Protein AF-A0A817IMK1-F1 (afdb_monomer)

Foldseek 3Di:
DLLPLLAQDPVHRQSNLCLLVVLVVLLVQCDPVDLPSNLVSLVVLLSQLLFAALAQQQCLLVVDPPDDPSNNSNNVSSVCSLVSVVSSVVSLLVVLVVQQPPPPVPDCDPVNVVSLVSLLVSLLSSLLSHCQRYAPVSVVVLLVSLVVSLVVDQGDPSSLSSSLSNLLSNQLRDVLVSCVPLVVVLLVQLVVVLVVDPLVRCQVDLHDSRNLSSLLNLLSSLLHALVSCLVVLVSNVVSCVSQLQRLNDSSLVSSLSSLLSNLQNQADKDFSHDYLDPDRSPDDSHVDDRSNSGSDDDDPVRDDTDIRDHDPSSVVSLVVVCVVQLVVLVVCCVPQVPPDDPSSVVSSLSNNLSSLSSNVNPDPDPDDDDLVPDDPVSNLSVLVSVLSNLDLPDDHDLNVLLCLLVQLLDPDLSSVVSSLLSLLSVLVSVQPDFDKDKAFLVVVCVLVVHDDDDDDPDPFDFDDDSSCVLQDDDPVQDDPDPVSQQSDFHQPDPCAPRRYHDRMGMGTGSDQDADDLVNDPVNLVSVLVQLQDLVSLLSSVVVVVVSPPDPDDDPSNVSSVVSCCSHCVVSVVSVVVSVVVNVVVPD

Mean predicted aligned error: 12.41 Å

Secondary structure (DSSP, 8-state):
-HHHHSS-BTTBTTGGGGHHHHHHHHGGG--TT-HHHHHHHHHHHHHHHTT--B---TTHHHH-S---HHHHHHHHHHTTHHHHHHHHHHHHHHHHHHHHH----S---HHHHHHHHHHHHHHHHHHHHHHHTB-HHHHHHHHHHHHHHHHS-PPPHHHHHHHHHHHHHHHHH-HHHHHHHHHHHHHHHHHHHHHHS-HHHHHHSS--HHHHHHHHHHHHHTTS-HHHHGGGHHHHHHHHHHHTT---HHHHHHHHHHHHHHHHHHH--EE----SS---TTS-TTT--GGGTTT----GGG----EE---HHHHHHHHHHHHHHHHHHHHHHHHHTTTS-HHHHHHHHHHHHHHHHHHTTTPPP-----GGGS-HHHHHHHHHHHHHT--TTSPPPHHHHHHHHHGGG-S-HHHHHHHHHHHHHHHHHTPPPPPEEEE-HHHHHHHTT-------------S--TTTGGGS--TTS---SHHHHHH----S-TTTTTS---SSEEEE-S---PPPGGGS-HHHHHHHHHHH-HHHHHHHHHHHHHT-SS----HHHHHHHHHHHHHHHHHHHHHHHHHHHHHHTT-

Solvent-accessible surface area (backbone atoms only — not comparable to full-atom values): 33587 Å² total; per-residue (Å²): 110,71,56,57,32,45,21,74,39,98,92,41,60,66,34,44,63,49,48,64,61,49,54,66,67,45,56,78,36,69,32,90,93,37,62,67,53,20,52,53,39,46,51,51,51,34,58,49,37,71,36,42,58,53,51,71,41,37,67,35,68,83,67,41,91,85,68,51,75,65,54,43,52,37,23,52,54,29,60,48,48,59,63,50,51,53,53,50,47,53,52,51,50,51,50,49,51,52,66,60,64,63,80,69,89,65,72,82,46,83,63,55,55,54,54,54,55,50,49,29,54,46,54,22,49,34,47,32,31,43,52,49,28,36,27,72,68,54,41,51,52,54,51,48,52,52,51,51,56,60,72,74,54,85,60,53,80,90,45,41,59,45,56,39,25,55,53,33,25,51,22,63,60,43,32,68,73,41,44,73,55,54,48,59,54,41,52,50,56,44,51,55,52,57,76,75,41,61,72,68,58,41,48,76,46,97,48,54,64,65,56,38,42,36,37,41,48,48,22,36,57,43,46,20,58,31,81,66,46,62,85,42,47,68,64,56,49,48,54,49,71,74,47,71,81,51,64,28,64,69,46,40,48,26,48,27,48,20,47,24,27,34,30,38,28,22,61,40,75,46,76,70,64,81,49,96,62,87,71,64,77,88,52,62,53,76,84,49,60,66,80,76,56,16,44,64,83,77,58,78,93,72,65,79,78,48,64,45,67,59,48,70,69,37,46,51,52,47,51,51,51,46,59,65,57,46,52,57,42,51,48,50,50,71,78,34,58,90,75,53,54,72,58,56,48,50,51,42,52,45,41,49,50,23,46,48,72,15,42,46,85,73,60,71,85,79,77,80,66,73,62,81,81,47,55,72,71,55,35,48,53,50,47,59,52,54,55,65,62,71,46,91,92,55,88,76,60,60,69,56,53,52,52,35,60,56,26,47,62,42,93,49,67,68,45,22,54,49,16,45,51,42,50,24,48,51,40,56,68,65,52,77,84,81,58,68,46,76,40,39,67,66,59,51,33,64,72,66,77,50,90,70,84,70,89,67,93,64,82,80,64,65,53,94,42,88,93,38,52,84,79,51,93,49,91,90,73,61,65,85,46,74,70,47,43,50,70,48,88,57,70,85,60,87,61,66,42,35,57,57,68,66,83,58,48,75,31,59,58,61,72,78,88,65,77,48,83,91,72,43,53,72,65,56,43,55,54,53,60,50,54,63,35,62,69,54,46,46,51,29,54,55,50,58,57,68,70,48,91,58,102,63,90,53,69,58,60,50,43,29,51,61,46,34,50,70,79,25,70,75,35,52,56,50,51,54,60,44,52,61,56,59,61,61,77,73,114

Nearest PDB structures (foldseek):
  8cvs-assembly1_c  TM=6.051E-01  e=5.483E-25  Homo sapiens
  6kwy-assembly1_c  TM=5.985E-01  e=1.054E-23  Homo sapiens
  6kwx-assembly1_A  TM=5.748E-01  e=4.069E-23  Homo sapiens
  7naq-assembly1_c  TM=5.793E-01  e=1.169E-22  Homo sapiens
  6rey-assembly1_d  TM=5.894E-01  e=5.453E-21  Homo sapiens

Structure (mmCIF, N/CA/C/O backbone):
data_AF-A0A817IMK1-F1
#
_entry.id   AF-A0A817IMK1-F1
#
loop_
_atom_site.group_PDB
_atom_site.id
_atom_site.type_symbol
_atom_site.label_atom_id
_atom_site.label_alt_id
_atom_site.label_comp_id
_atom_site.label_asym_id
_atom_site.label_entity_id
_atom_site.label_seq_id
_atom_site.pdbx_PDB_ins_code
_atom_site.Cartn_x
_atom_site.Cartn_y
_atom_site.Cartn_z
_atom_site.occupancy
_atom_site.B_iso_or_equiv
_atom_site.auth_seq_id
_atom_site.auth_comp_id
_atom_site.auth_asym_id
_atom_site.auth_atom_id
_atom_site.pdbx_PDB_model_num
ATOM 1 N N . MET A 1 1 ? 1.263 -0.206 25.239 1.00 67.19 1 MET A N 1
ATOM 2 C CA . MET A 1 1 ? 0.448 0.788 25.970 1.00 67.19 1 MET A CA 1
ATOM 3 C C . MET A 1 1 ? -0.837 1.138 25.214 1.00 67.19 1 MET A C 1
ATOM 5 O O . MET A 1 1 ? -1.901 0.867 25.743 1.00 67.19 1 MET A O 1
ATOM 9 N N . THR A 1 2 ? -0.786 1.613 23.960 1.00 82.44 2 THR A N 1
ATOM 10 C CA . THR A 1 2 ? -1.980 2.077 23.207 1.00 82.44 2 THR A CA 1
ATOM 11 C C . THR A 1 2 ? -3.119 1.056 23.094 1.00 82.44 2 THR A C 1
ATOM 13 O O . THR A 1 2 ? -4.273 1.408 23.290 1.00 82.44 2 THR A O 1
ATOM 16 N N . ARG A 1 3 ? -2.820 -0.234 22.871 1.00 85.19 3 ARG A N 1
ATOM 17 C CA . ARG A 1 3 ? -3.856 -1.287 22.830 1.00 85.19 3 ARG A CA 1
ATOM 18 C C . ARG A 1 3 ? -4.585 -1.487 24.166 1.00 85.19 3 ARG A C 1
ATOM 20 O O . ARG A 1 3 ? -5.768 -1.788 24.166 1.00 85.19 3 ARG A O 1
ATOM 27 N N . GLN A 1 4 ? -3.887 -1.314 25.290 1.00 83.62 4 GLN A N 1
ATOM 28 C CA . GLN A 1 4 ? -4.502 -1.363 26.622 1.00 83.62 4 GLN A CA 1
ATOM 29 C C . GLN A 1 4 ? -5.308 -0.094 26.918 1.00 83.62 4 GLN A C 1
ATOM 31 O O . GLN A 1 4 ? -6.258 -0.159 27.678 1.00 83.62 4 GLN A O 1
ATOM 36 N N . LEU A 1 5 ? -4.956 1.041 26.304 1.00 88.44 5 LEU A N 1
ATOM 37 C CA . LEU A 1 5 ? -5.707 2.289 26.441 1.00 88.44 5 LEU A CA 1
ATOM 38 C C . LEU A 1 5 ? -7.077 2.200 25.750 1.00 88.44 5 LEU A C 1
ATOM 40 O O . LEU A 1 5 ? -8.079 2.598 26.323 1.00 88.44 5 LEU A O 1
ATOM 44 N N . VAL A 1 6 ? -7.142 1.639 24.539 1.00 89.69 6 VAL A N 1
ATOM 45 C CA . VAL A 1 6 ? -8.400 1.549 23.765 1.00 89.69 6 VAL A CA 1
ATOM 46 C C . VAL A 1 6 ? -9.325 0.406 24.201 1.00 89.69 6 VAL A C 1
ATOM 48 O O . VAL A 1 6 ? -10.421 0.279 23.659 1.00 89.69 6 VAL A O 1
ATOM 51 N N . ARG A 1 7 ? -8.907 -0.448 25.142 1.00 85.88 7 ARG A N 1
ATOM 52 C CA . ARG A 1 7 ? -9.665 -1.626 25.584 1.00 85.88 7 ARG A CA 1
ATOM 53 C C . ARG A 1 7 ? -9.958 -1.526 27.074 1.00 85.88 7 ARG A C 1
ATOM 55 O O . ARG A 1 7 ? -9.049 -1.289 27.857 1.00 85.88 7 ARG A O 1
ATOM 62 N N . GLN A 1 8 ? -11.197 -1.800 27.479 1.00 80.88 8 GLN A N 1
ATOM 63 C CA . GLN A 1 8 ? -11.504 -1.952 28.902 1.00 80.88 8 GLN A CA 1
ATOM 64 C C . GLN A 1 8 ? -10.863 -3.241 29.425 1.00 80.88 8 GLN A C 1
ATOM 66 O O . GLN A 1 8 ? -11.174 -4.342 28.957 1.00 80.88 8 GLN A O 1
ATOM 71 N N . THR A 1 9 ? -9.952 -3.114 30.387 1.00 78.62 9 THR A N 1
ATOM 72 C CA . THR A 1 9 ? -9.394 -4.249 31.131 1.00 78.62 9 THR A CA 1
ATOM 73 C C . THR A 1 9 ? -9.832 -4.177 32.588 1.00 78.62 9 THR A C 1
ATOM 75 O O . THR A 1 9 ? -10.160 -3.109 33.099 1.00 78.62 9 THR A O 1
ATOM 78 N N . SER A 1 10 ? -9.808 -5.313 33.288 1.00 77.62 10 SER A N 1
ATOM 79 C CA . SER A 1 10 ? -10.093 -5.357 34.729 1.00 77.62 10 SER A CA 1
ATOM 80 C C . SER A 1 10 ? -9.144 -4.472 35.546 1.00 77.62 10 SER A C 1
ATOM 82 O O . SER A 1 10 ? -9.542 -3.925 36.567 1.00 77.62 10 SER A O 1
ATOM 84 N N . SER A 1 11 ? -7.902 -4.309 35.083 1.00 78.50 11 SER A N 1
ATOM 85 C CA . SER A 1 11 ? -6.882 -3.465 35.709 1.00 78.50 11 SER A CA 1
ATOM 86 C C . SER A 1 11 ? -6.988 -1.979 35.354 1.00 78.50 11 SER A C 1
ATOM 88 O O . SER A 1 11 ? -6.472 -1.148 36.096 1.00 78.50 11 SER A O 1
ATOM 90 N N . TYR A 1 12 ? -7.624 -1.631 34.230 1.00 82.31 12 TYR A N 1
ATOM 91 C CA . TYR A 1 12 ? -7.750 -0.254 33.759 1.00 82.31 12 TYR A CA 1
ATOM 92 C C . TYR A 1 12 ? -9.004 -0.086 32.890 1.00 82.31 12 TYR A C 1
ATOM 94 O O . TYR A 1 12 ? -8.971 -0.163 31.662 1.00 82.31 12 TYR A O 1
ATOM 102 N N . SER A 1 13 ? -10.142 0.132 33.547 1.00 83.38 13 SER A N 1
ATOM 103 C CA . SER A 1 13 ? -11.449 0.220 32.887 1.00 83.38 13 SER A CA 1
ATOM 104 C C . SER A 1 13 ? -11.697 1.563 32.194 1.00 83.38 13 SER A C 1
ATOM 106 O O . SER A 1 13 ? -12.404 1.612 31.194 1.00 83.38 13 SER A O 1
ATOM 108 N N . GLN A 1 14 ? -11.087 2.647 32.683 1.00 87.56 14 GLN A N 1
ATOM 109 C CA . GLN A 1 14 ? -11.324 4.012 32.194 1.00 87.56 14 GLN A CA 1
ATOM 110 C C . GLN A 1 14 ? -10.571 4.362 30.902 1.00 87.56 14 GLN A C 1
ATOM 112 O O . GLN A 1 14 ? -10.812 5.420 30.340 1.00 87.56 14 GLN A O 1
ATOM 117 N N . GLY A 1 15 ? -9.670 3.514 30.395 1.00 89.31 15 GLY A N 1
ATOM 118 C CA . GLY A 1 15 ? -8.786 3.883 29.278 1.00 89.31 15 GLY A CA 1
ATOM 119 C C . GLY A 1 15 ? -9.503 4.441 28.041 1.00 89.31 15 GLY A C 1
ATOM 120 O O . GLY A 1 15 ? -9.049 5.423 27.452 1.00 89.31 15 GLY A O 1
ATOM 121 N N . GLN A 1 16 ? -10.657 3.864 27.690 1.00 92.19 16 GLN A N 1
ATOM 122 C CA . GLN A 1 16 ? -11.432 4.259 26.513 1.00 92.19 16 GLN A CA 1
ATOM 123 C C . GLN A 1 16 ? -11.980 5.690 26.586 1.00 92.19 16 GLN A C 1
ATOM 125 O O . GLN A 1 16 ? -12.091 6.341 25.546 1.00 92.19 16 GLN A O 1
ATOM 130 N N . THR A 1 17 ? -12.295 6.202 27.782 1.00 93.50 17 THR A N 1
ATOM 131 C CA . THR A 1 17 ? -12.901 7.538 27.938 1.00 93.50 17 THR A CA 1
ATOM 132 C C . THR A 1 17 ? -11.933 8.649 27.533 1.00 93.50 17 THR A C 1
ATOM 134 O O . THR A 1 17 ? -12.354 9.710 27.075 1.00 93.50 17 THR A O 1
ATOM 137 N N . TYR A 1 18 ? -10.625 8.389 27.608 1.00 93.12 18 TYR A N 1
ATOM 138 C CA . TYR A 1 18 ? -9.585 9.350 27.251 1.00 93.12 18 TYR A CA 1
ATOM 139 C C . TYR A 1 18 ? -9.291 9.425 25.750 1.00 93.12 18 TYR A C 1
ATOM 141 O O . TYR A 1 18 ? -8.656 10.386 25.320 1.00 93.12 18 TYR A O 1
ATOM 149 N N . ILE A 1 19 ? -9.746 8.467 24.933 1.00 93.81 19 ILE A N 1
ATOM 150 C CA . ILE A 1 19 ? -9.357 8.380 23.514 1.00 93.81 19 ILE A CA 1
ATOM 151 C C . ILE A 1 19 ? -9.775 9.627 22.734 1.00 93.81 19 ILE A C 1
ATOM 153 O O . ILE A 1 19 ? -8.925 10.298 22.154 1.00 93.81 19 ILE A O 1
ATOM 157 N N . LEU A 1 20 ? -11.062 9.978 22.735 1.00 93.19 20 LEU A N 1
ATOM 158 C CA . LEU A 1 20 ? -11.556 11.137 21.983 1.00 93.19 20 LEU A CA 1
ATOM 159 C C . LEU A 1 20 ? -11.036 12.478 22.526 1.00 93.19 20 LEU A C 1
ATOM 161 O O . LEU A 1 20 ? -10.635 13.316 21.716 1.00 93.19 20 LEU A O 1
ATOM 165 N N . PRO A 1 21 ? -10.976 12.705 23.853 1.00 94.31 21 PRO A N 1
ATOM 166 C CA . PRO A 1 21 ? -10.301 13.875 24.408 1.00 94.31 21 PRO A CA 1
ATOM 167 C C . PRO A 1 21 ? -8.839 14.009 23.961 1.00 94.31 21 PRO A C 1
ATOM 169 O O . PRO A 1 21 ? -8.413 15.107 23.598 1.00 94.31 21 PRO A O 1
ATOM 172 N N . LEU A 1 22 ? -8.078 12.908 23.941 1.00 94.88 22 LEU A N 1
ATOM 173 C CA . LEU A 1 22 ? -6.688 12.898 23.475 1.00 94.88 22 LEU A CA 1
ATOM 174 C C . LEU A 1 22 ? -6.587 13.184 21.976 1.00 94.88 22 LEU A C 1
ATOM 176 O O . LEU A 1 22 ? -5.767 14.009 21.580 1.00 94.88 22 LEU A O 1
ATOM 180 N N . LEU A 1 23 ? -7.439 12.560 21.157 1.00 94.94 23 LEU A N 1
ATOM 181 C CA . LEU A 1 23 ? -7.522 12.833 19.722 1.00 94.94 23 LEU A CA 1
ATOM 182 C C . LEU A 1 23 ? -7.759 14.329 19.472 1.00 94.94 23 LEU A C 1
ATOM 184 O O . LEU A 1 23 ? -6.973 14.969 18.778 1.00 94.94 23 LEU A O 1
ATOM 188 N N . MET A 1 24 ? -8.773 14.922 20.104 1.00 92.69 24 MET A N 1
ATOM 189 C CA . MET A 1 24 ? -9.068 16.352 19.955 1.00 92.69 24 MET A CA 1
ATOM 190 C C . MET A 1 24 ? -7.900 17.245 20.401 1.00 92.69 24 MET A C 1
ATOM 192 O O . MET A 1 24 ? -7.593 18.237 19.742 1.00 92.69 24 MET A O 1
ATOM 196 N N . SER A 1 25 ? -7.234 16.887 21.501 1.00 94.06 25 SER A N 1
ATOM 197 C CA . SER A 1 25 ? -6.150 17.688 22.086 1.00 94.06 25 SER A CA 1
ATOM 198 C C . SER A 1 25 ? -4.846 17.621 21.292 1.00 94.06 25 SER A C 1
ATOM 200 O O . SER A 1 25 ? -4.052 18.557 21.361 1.00 94.06 25 SER A O 1
ATOM 202 N N . ILE A 1 26 ? -4.608 16.534 20.548 1.00 94.38 26 ILE A N 1
ATOM 203 C CA . ILE A 1 26 ? -3.374 16.351 19.776 1.00 94.38 26 ILE A CA 1
ATOM 204 C C . ILE A 1 26 ? -3.452 16.962 18.375 1.00 94.38 26 ILE A C 1
ATOM 206 O O . ILE A 1 26 ? -2.408 17.168 17.760 1.00 94.38 26 ILE A O 1
ATOM 210 N N . LEU A 1 27 ? -4.651 17.307 17.878 1.00 91.88 27 LEU A N 1
ATOM 211 C CA . LEU A 1 27 ? -4.815 17.909 16.549 1.00 91.88 27 LEU A CA 1
ATOM 212 C C . LEU A 1 27 ? -3.873 19.088 16.293 1.00 91.88 27 LEU A C 1
ATOM 214 O O . LEU A 1 27 ? -3.266 19.057 15.225 1.00 91.88 27 LEU A O 1
ATOM 218 N N . PRO A 1 28 ? -3.671 20.056 17.221 1.00 92.19 28 PRO A N 1
ATOM 219 C CA . PRO A 1 28 ? -2.721 21.163 17.062 1.00 92.19 28 PRO A CA 1
ATOM 220 C C . PRO A 1 28 ? -1.260 20.738 16.840 1.00 92.19 28 PRO A C 1
ATOM 222 O O . PRO A 1 28 ? -0.453 21.552 16.400 1.00 92.19 28 PRO A O 1
ATOM 225 N N . GLY A 1 29 ? -0.913 19.477 17.115 1.00 91.06 29 GLY A N 1
ATOM 226 C CA . GLY A 1 29 ? 0.416 18.909 16.897 1.00 91.06 29 GLY A CA 1
ATOM 227 C C . GLY A 1 29 ? 0.810 18.697 15.432 1.00 91.06 29 GLY A C 1
ATOM 228 O O . GLY A 1 29 ? 1.995 18.541 15.166 1.00 91.06 29 GLY A O 1
ATOM 229 N N . ILE A 1 30 ? -0.140 18.735 14.487 1.00 91.69 30 ILE A N 1
ATOM 230 C CA . ILE A 1 30 ? 0.126 18.749 13.029 1.00 91.69 30 ILE A CA 1
ATOM 231 C C . ILE A 1 30 ? 0.593 20.157 12.598 1.00 91.69 30 ILE A C 1
ATOM 233 O O . ILE A 1 30 ? -0.185 20.974 12.113 1.00 91.69 30 ILE A O 1
ATOM 237 N N . ASP A 1 31 ? 1.834 20.502 12.888 1.00 85.00 31 ASP A N 1
ATOM 238 C CA . ASP A 1 31 ? 2.409 21.833 12.690 1.00 85.00 31 ASP A CA 1
ATOM 239 C C . ASP A 1 31 ? 3.543 21.791 11.658 1.00 85.00 31 ASP A C 1
ATOM 241 O O . ASP A 1 31 ? 4.558 21.129 11.866 1.00 85.00 31 ASP A O 1
ATOM 245 N N . LEU A 1 32 ? 3.391 22.520 10.549 1.00 80.06 32 LEU A N 1
ATOM 246 C CA . LEU A 1 32 ? 4.405 22.572 9.489 1.00 80.06 32 LEU A CA 1
ATOM 247 C C . LEU A 1 32 ? 5.724 23.211 9.938 1.00 80.06 32 LEU A C 1
ATOM 249 O O . LEU A 1 32 ? 6.751 22.977 9.308 1.00 80.06 32 LEU A O 1
ATOM 253 N N . ASN A 1 33 ? 5.718 23.982 11.026 1.00 83.81 33 ASN A N 1
ATOM 254 C CA . ASN A 1 33 ? 6.944 24.553 11.583 1.00 83.81 33 ASN A CA 1
ATOM 255 C C . ASN A 1 33 ? 7.756 23.533 12.395 1.00 83.81 33 ASN A C 1
ATOM 257 O O . ASN A 1 33 ? 8.911 23.792 12.723 1.00 83.81 33 ASN A O 1
ATOM 261 N N . ASP A 1 34 ? 7.157 22.390 12.738 1.00 86.19 34 ASP A N 1
ATOM 262 C CA . ASP A 1 34 ? 7.759 21.353 13.570 1.00 86.19 34 ASP A CA 1
ATOM 263 C C . ASP A 1 34 ? 7.433 19.966 12.991 1.00 86.19 34 ASP A C 1
ATOM 265 O O . ASP A 1 34 ? 6.460 19.293 13.360 1.00 86.19 34 ASP A O 1
ATOM 269 N N . PHE A 1 35 ? 8.261 19.538 12.033 1.00 84.75 35 PHE A N 1
ATOM 270 C CA . PHE A 1 35 ? 8.110 18.245 11.363 1.00 84.75 35 PHE A CA 1
ATOM 271 C C . PHE A 1 35 ? 8.268 17.059 12.317 1.00 84.75 35 PHE A C 1
ATOM 273 O O . PHE A 1 35 ? 7.594 16.043 12.127 1.00 84.75 35 PHE A O 1
ATOM 280 N N . GLU A 1 36 ? 9.094 17.169 13.362 1.00 87.94 36 GLU A N 1
ATOM 281 C CA . GLU A 1 36 ? 9.249 16.101 14.354 1.00 87.94 36 GLU A CA 1
ATOM 282 C C . GLU A 1 36 ? 7.959 15.922 15.157 1.00 87.94 36 GLU A C 1
ATOM 284 O O . GLU A 1 36 ? 7.418 14.811 15.236 1.00 87.94 36 GLU A O 1
ATOM 289 N N . LYS A 1 37 ? 7.399 17.017 15.675 1.00 91.62 37 LYS A N 1
ATOM 290 C CA . LYS A 1 37 ? 6.116 17.006 16.385 1.00 91.62 37 LYS A CA 1
ATOM 291 C C . LYS A 1 37 ? 4.973 16.540 15.492 1.00 91.62 37 LYS A C 1
ATOM 293 O O . LYS A 1 37 ? 4.155 15.726 15.935 1.00 91.62 37 LYS A O 1
ATOM 298 N N . THR A 1 38 ? 4.939 16.977 14.234 1.00 92.12 38 THR A N 1
ATOM 299 C CA . THR A 1 38 ? 3.967 16.495 13.244 1.00 92.12 38 THR A CA 1
ATOM 300 C C . THR A 1 38 ? 4.113 14.997 13.023 1.00 92.12 38 THR A C 1
ATOM 302 O O . THR A 1 38 ? 3.129 14.262 13.093 1.00 92.12 38 THR A O 1
ATOM 305 N N . SER A 1 39 ? 5.337 14.511 12.830 1.00 90.44 39 SER A N 1
ATOM 306 C CA . SER A 1 39 ? 5.625 13.094 12.612 1.00 90.44 39 SER A CA 1
ATOM 307 C C . SER A 1 39 ? 5.148 12.232 13.783 1.00 90.44 39 SER A C 1
ATOM 309 O O . SER A 1 39 ? 4.475 11.220 13.557 1.00 90.44 39 SER A O 1
ATOM 311 N N . VAL A 1 40 ? 5.430 12.634 15.027 1.00 93.88 40 VAL A N 1
ATOM 312 C CA . VAL A 1 40 ? 4.978 11.920 16.236 1.00 93.88 40 VAL A CA 1
ATOM 313 C C . VAL A 1 40 ? 3.456 11.988 16.387 1.00 93.88 40 VAL A C 1
ATOM 315 O O . VAL A 1 40 ? 2.826 10.979 16.705 1.00 93.88 40 VAL A O 1
ATOM 318 N N . THR A 1 41 ? 2.848 13.140 16.096 1.00 95.75 41 THR A N 1
ATOM 319 C CA . THR A 1 41 ? 1.388 13.318 16.137 1.00 95.75 41 THR A CA 1
ATOM 320 C C . THR A 1 41 ? 0.690 12.390 15.144 1.00 95.75 41 THR A C 1
ATOM 322 O O . THR A 1 41 ? -0.234 11.666 15.515 1.00 95.75 41 THR A O 1
ATOM 325 N N . LEU A 1 42 ? 1.161 12.346 13.896 1.00 95.75 42 LEU A N 1
ATOM 326 C CA . LEU A 1 42 ? 0.621 11.455 12.871 1.00 95.75 42 LEU A CA 1
ATOM 327 C C . LEU A 1 42 ? 0.843 9.977 13.228 1.00 95.75 42 LEU A C 1
ATOM 329 O O . LEU A 1 42 ? -0.044 9.160 13.000 1.00 95.75 42 LEU A O 1
ATOM 333 N N . GLU A 1 43 ? 1.980 9.620 13.832 1.00 95.06 43 GLU A N 1
ATOM 334 C CA . GLU A 1 43 ? 2.235 8.246 14.292 1.00 95.06 43 GLU A CA 1
ATOM 335 C C . GLU A 1 43 ? 1.244 7.814 15.383 1.00 95.06 43 GLU A C 1
ATOM 337 O O . GLU A 1 43 ? 0.705 6.702 15.354 1.00 95.06 43 GLU A O 1
ATOM 342 N N . PHE A 1 44 ? 0.958 8.714 16.327 1.00 95.38 44 PHE A N 1
ATOM 343 C CA . PHE A 1 44 ? -0.041 8.485 17.363 1.00 95.38 44 PHE A CA 1
ATOM 344 C C . PHE A 1 44 ? -1.437 8.294 16.762 1.00 95.38 44 PHE A C 1
ATOM 346 O O . PHE A 1 44 ? -2.089 7.290 17.058 1.00 95.38 44 PHE A O 1
ATOM 353 N N . LEU A 1 45 ? -1.873 9.202 15.880 1.00 96.44 45 LEU A N 1
ATOM 354 C CA . LEU A 1 45 ? -3.166 9.096 15.194 1.00 96.44 45 LEU A CA 1
ATOM 355 C C . LEU A 1 45 ? -3.271 7.779 14.421 1.00 96.44 45 LEU A C 1
ATOM 357 O O . LEU A 1 45 ? -4.258 7.059 14.560 1.00 96.44 45 LEU A O 1
ATOM 361 N N . ASN A 1 46 ? -2.228 7.424 13.668 1.00 95.31 46 ASN A N 1
ATOM 362 C CA . ASN A 1 46 ? -2.177 6.178 12.913 1.00 95.31 46 ASN A CA 1
ATOM 363 C C . ASN A 1 46 ? -2.334 4.960 13.834 1.00 95.31 46 ASN A C 1
ATOM 365 O O . ASN A 1 46 ? -3.133 4.070 13.557 1.00 95.31 46 ASN A O 1
ATOM 369 N N . THR A 1 47 ? -1.628 4.946 14.967 1.00 94.88 47 THR A N 1
ATOM 370 C CA . THR A 1 47 ? -1.714 3.858 15.952 1.00 94.88 47 THR A CA 1
ATOM 371 C C . THR A 1 47 ? -3.108 3.741 16.566 1.00 94.88 47 THR A C 1
ATOM 373 O O . THR A 1 47 ? -3.585 2.625 16.768 1.00 94.88 47 THR A O 1
ATOM 376 N N . ILE A 1 48 ? -3.771 4.862 16.862 1.00 95.38 48 ILE A N 1
ATOM 377 C CA . ILE A 1 48 ? -5.129 4.861 17.417 1.00 95.38 48 ILE A CA 1
ATOM 378 C C . ILE A 1 48 ? -6.137 4.354 16.382 1.00 95.38 48 ILE A C 1
ATOM 380 O O . ILE A 1 48 ? -6.881 3.424 16.686 1.00 95.38 48 ILE A O 1
ATOM 384 N N . PHE A 1 49 ? -6.128 4.889 15.157 1.00 95.31 49 PHE A N 1
ATOM 385 C CA . PHE A 1 49 ? -7.081 4.495 14.109 1.00 95.31 49 PHE A CA 1
ATOM 386 C C . PHE A 1 49 ? -6.891 3.066 13.601 1.00 95.31 49 PHE A C 1
ATOM 388 O O . PHE A 1 49 ? -7.842 2.463 13.120 1.00 95.31 49 PHE A O 1
ATOM 395 N N . MET A 1 50 ? -5.708 2.472 13.779 1.00 92.69 50 MET A N 1
ATOM 396 C CA . MET A 1 50 ? -5.520 1.032 13.574 1.00 92.69 50 MET A CA 1
ATOM 397 C C . MET A 1 50 ? -6.232 0.160 14.618 1.00 92.69 50 MET A C 1
ATOM 399 O O . MET A 1 50 ? -6.269 -1.054 14.446 1.00 92.69 50 MET A O 1
ATOM 403 N N . LEU A 1 51 ? -6.723 0.721 15.727 1.00 93.25 51 LEU A N 1
ATOM 404 C CA . LEU A 1 51 ? -7.240 -0.040 16.868 1.00 93.25 51 LEU A CA 1
ATOM 405 C C . LEU A 1 51 ? -8.692 0.285 17.238 1.00 93.25 51 LEU A C 1
ATOM 407 O O . LEU A 1 51 ? -9.244 -0.406 18.096 1.00 93.25 51 LEU A O 1
ATOM 411 N N . ILE A 1 52 ? -9.299 1.305 16.632 1.00 93.81 52 ILE A N 1
ATOM 412 C CA . ILE A 1 52 ? -10.668 1.738 16.934 1.00 93.81 52 ILE A CA 1
ATOM 413 C C . ILE A 1 52 ? -11.543 1.744 15.683 1.00 93.81 52 ILE A C 1
ATOM 415 O O . ILE A 1 52 ? -11.051 1.864 14.564 1.00 93.81 52 ILE A O 1
ATOM 419 N N . SER A 1 53 ? -12.851 1.662 15.902 1.00 93.50 53 SER A N 1
ATOM 420 C CA . SER A 1 53 ? -13.880 1.923 14.899 1.00 93.50 53 SER A CA 1
ATOM 421 C C . SER A 1 53 ? -14.459 3.329 15.074 1.00 93.50 53 SER A C 1
ATOM 423 O O . SER A 1 53 ? -14.862 3.725 16.169 1.00 93.50 53 SER A O 1
ATOM 425 N N . CYS A 1 54 ? -14.493 4.088 13.982 1.00 93.94 54 CYS A N 1
ATOM 426 C CA . CYS A 1 54 ? -15.062 5.428 13.893 1.00 93.94 54 CYS A CA 1
ATOM 427 C C . CYS A 1 54 ? -16.566 5.313 13.612 1.00 93.94 54 CYS A C 1
ATOM 429 O O . CYS A 1 54 ? -17.008 5.447 12.471 1.00 93.94 54 CYS A O 1
ATOM 431 N N . VAL A 1 55 ? -17.353 5.008 14.644 1.00 93.69 55 VAL A N 1
ATOM 432 C CA . VAL A 1 55 ? -18.815 4.873 14.554 1.00 93.69 55 VAL A CA 1
ATOM 433 C C . VAL A 1 55 ? -19.458 5.660 15.691 1.00 93.69 55 VAL A C 1
ATOM 435 O O . VAL A 1 55 ? -19.082 5.478 16.849 1.00 93.69 55 VAL A O 1
ATOM 438 N N . ASP A 1 56 ? -20.437 6.508 15.369 1.00 94.44 56 ASP A N 1
ATOM 439 C CA . ASP A 1 56 ? -21.260 7.178 16.377 1.00 94.44 56 ASP A CA 1
ATOM 440 C C . ASP A 1 56 ? -22.221 6.173 17.029 1.00 94.44 56 ASP A C 1
ATOM 442 O O . ASP A 1 56 ? -23.247 5.789 16.470 1.00 94.44 56 ASP A O 1
ATOM 446 N N . CYS A 1 57 ? -21.853 5.740 18.230 1.00 93.56 57 CYS A N 1
ATOM 447 C CA . CYS A 1 57 ? -22.593 4.814 19.075 1.00 93.56 57 CYS A CA 1
ATOM 448 C C . CYS A 1 57 ? -23.420 5.543 20.149 1.00 93.56 57 CYS A C 1
ATOM 450 O O . CYS A 1 57 ? -23.920 4.895 21.071 1.00 93.56 57 CYS A O 1
ATOM 452 N N . SER A 1 58 ? -23.570 6.870 20.087 1.00 94.44 58 SER A N 1
ATOM 453 C CA . SER A 1 58 ? -24.249 7.659 21.129 1.00 94.44 58 SER A CA 1
ATOM 454 C C . SER A 1 58 ? -25.698 7.224 21.366 1.00 94.44 58 SER A C 1
ATOM 456 O O . SER A 1 58 ? -26.151 7.153 22.510 1.00 94.44 58 SER A O 1
ATOM 458 N N . SER A 1 59 ? -26.399 6.819 20.305 1.00 92.94 59 SER A N 1
ATOM 459 C CA . SER A 1 59 ? -27.774 6.313 20.383 1.00 92.94 59 SER A CA 1
ATOM 460 C C . SER A 1 59 ? -27.903 4.953 21.085 1.00 92.94 59 SER A C 1
ATOM 462 O O . SER A 1 59 ? -28.996 4.611 21.545 1.00 92.94 59 SER A O 1
ATOM 464 N N . ALA A 1 60 ? -26.810 4.195 21.255 1.00 93.12 60 ALA A N 1
ATOM 465 C CA . ALA A 1 60 ? -26.832 2.899 21.935 1.00 93.12 60 ALA A CA 1
ATOM 466 C C . ALA A 1 60 ? -27.305 3.009 23.395 1.00 93.12 60 ALA A C 1
ATOM 468 O O . ALA A 1 60 ? -27.913 2.069 23.906 1.00 93.12 60 ALA A O 1
ATOM 469 N N . VAL A 1 61 ? -27.104 4.165 24.041 1.00 93.00 61 VAL A N 1
ATOM 470 C CA . VAL A 1 61 ? -27.539 4.439 25.424 1.00 93.00 61 VAL A CA 1
ATOM 471 C C . VAL A 1 61 ? -29.061 4.361 25.588 1.00 93.00 61 VAL A C 1
ATOM 473 O O . VAL A 1 61 ? -29.547 4.049 26.672 1.00 93.00 61 VAL A O 1
ATOM 476 N N . HIS A 1 62 ? -29.820 4.606 24.519 1.00 91.88 62 HIS A N 1
ATOM 477 C CA . HIS A 1 62 ? -31.285 4.553 24.538 1.00 91.88 62 HIS A CA 1
ATOM 478 C C . HIS A 1 62 ? -31.851 3.178 24.177 1.00 91.88 62 HIS A C 1
ATOM 480 O O . HIS A 1 62 ? -33.031 2.919 24.399 1.00 91.88 62 HIS A O 1
ATOM 486 N N . VAL A 1 63 ? -31.026 2.319 23.579 1.00 90.81 63 VAL A N 1
ATOM 487 C CA . VAL A 1 63 ? -31.464 1.075 22.937 1.00 90.81 63 VAL A CA 1
ATOM 488 C C . VAL A 1 63 ? -30.987 -0.156 23.711 1.00 90.81 63 VAL A C 1
ATOM 490 O O . VAL A 1 63 ? -31.656 -1.190 23.708 1.00 90.81 63 VAL A O 1
ATOM 493 N N . ARG A 1 64 ? -29.840 -0.059 24.390 1.00 92.00 64 ARG A N 1
ATOM 494 C CA . ARG A 1 64 ? -29.227 -1.151 25.149 1.00 92.00 64 ARG A CA 1
ATOM 495 C C . ARG A 1 64 ? -29.447 -0.991 26.652 1.00 92.00 64 ARG A C 1
ATOM 497 O O . ARG A 1 64 ? -29.261 0.086 27.206 1.00 92.00 64 ARG A O 1
ATOM 504 N N . ASN A 1 65 ? -29.727 -2.110 27.319 1.00 89.62 65 ASN A N 1
ATOM 505 C CA . ASN A 1 65 ? -29.914 -2.172 28.775 1.00 89.62 65 ASN A CA 1
ATOM 506 C C . ASN A 1 65 ? -28.701 -2.755 29.526 1.00 89.62 65 ASN A C 1
ATOM 508 O O . ASN A 1 65 ?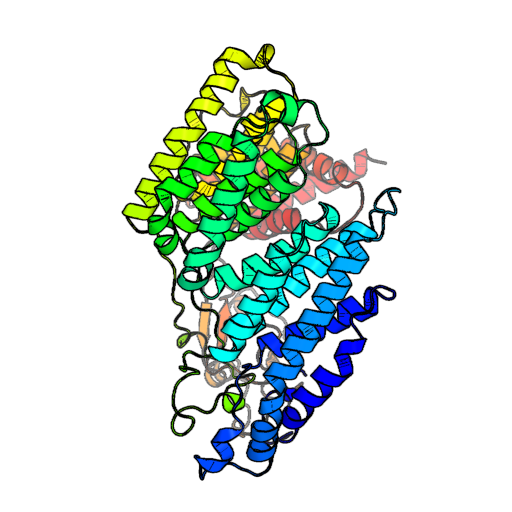 -28.703 -2.794 30.752 1.00 89.62 65 ASN A O 1
ATOM 512 N N . ASP A 1 66 ? -27.678 -3.226 28.810 1.00 93.44 66 ASP A N 1
ATOM 513 C CA . ASP A 1 66 ? -26.504 -3.925 29.352 1.00 93.44 66 ASP A CA 1
ATOM 514 C C . ASP A 1 66 ? -25.245 -3.041 29.439 1.00 93.44 66 ASP A C 1
ATOM 516 O O . ASP A 1 66 ? -24.143 -3.560 29.613 1.00 93.44 66 ASP A O 1
ATOM 520 N N . LEU A 1 67 ? -25.389 -1.722 29.277 1.00 92.94 67 LEU A N 1
ATOM 521 C CA . LEU A 1 67 ? -24.274 -0.773 29.292 1.00 92.94 67 LEU A CA 1
ATOM 522 C C . LEU A 1 67 ? -23.879 -0.393 30.720 1.00 92.94 67 LEU A C 1
ATOM 524 O O . LEU A 1 67 ? -24.718 0.062 31.505 1.00 92.94 67 LEU A O 1
ATOM 528 N N . ASN A 1 68 ? -22.587 -0.492 31.029 1.00 92.06 68 ASN A N 1
ATOM 529 C CA . ASN A 1 68 ? -22.034 0.076 32.261 1.00 92.06 68 ASN A CA 1
ATOM 530 C C . ASN A 1 68 ? -21.822 1.606 32.138 1.00 92.06 68 ASN A C 1
ATOM 532 O O . ASN A 1 68 ? -21.897 2.164 31.046 1.00 92.06 68 ASN A O 1
ATOM 536 N N . GLU A 1 69 ? -21.562 2.302 33.251 1.00 91.88 69 GLU A N 1
ATOM 537 C CA . GLU A 1 69 ? -21.410 3.772 33.251 1.00 91.88 69 GLU A CA 1
ATOM 538 C C . GLU A 1 69 ? -20.267 4.267 32.348 1.00 91.88 69 GLU A C 1
ATOM 540 O O . GLU A 1 69 ? -20.421 5.269 31.654 1.00 91.88 69 GLU A O 1
ATOM 545 N N . ILE A 1 70 ? -19.156 3.526 32.283 1.00 92.38 70 ILE A N 1
ATOM 546 C CA . ILE A 1 70 ? -18.014 3.858 31.418 1.00 92.38 70 ILE A CA 1
ATOM 547 C C . ILE A 1 70 ? -18.400 3.680 29.946 1.00 92.38 70 ILE A C 1
ATOM 549 O O . ILE A 1 70 ? -18.118 4.542 29.122 1.00 92.38 70 ILE A O 1
ATOM 553 N N . GLU A 1 71 ? -19.082 2.591 29.594 1.00 94.12 71 GLU A N 1
ATOM 554 C CA . GLU A 1 71 ? -19.571 2.355 28.235 1.00 94.12 71 GLU A CA 1
ATOM 555 C C . GLU A 1 71 ? -20.585 3.415 27.806 1.00 94.12 71 GLU A C 1
ATOM 557 O O . GLU A 1 71 ? -20.528 3.863 26.665 1.00 94.12 71 GLU A O 1
ATOM 562 N N . LYS A 1 72 ? -21.471 3.864 28.706 1.00 94.44 72 LYS A N 1
ATOM 563 C CA . LYS A 1 72 ? -22.381 4.986 28.425 1.00 94.44 72 LYS A CA 1
ATOM 564 C C . LYS A 1 72 ? -21.600 6.258 28.111 1.00 94.44 72 LYS A C 1
ATOM 566 O O . LYS A 1 72 ? -21.892 6.907 27.109 1.00 94.44 72 LYS A O 1
ATOM 571 N N . GLU A 1 73 ? -20.600 6.595 28.922 1.00 95.12 73 GLU A N 1
ATOM 572 C CA . GLU A 1 73 ? -19.741 7.762 28.695 1.00 95.12 73 GLU A CA 1
ATOM 573 C C . GLU A 1 73 ? -19.005 7.673 27.348 1.00 95.12 73 GLU A C 1
ATOM 575 O O . GLU A 1 73 ? -19.038 8.619 26.557 1.00 95.12 73 GLU A O 1
ATOM 580 N N . VAL A 1 74 ? -18.402 6.519 27.045 1.00 94.88 74 VAL A N 1
ATOM 581 C CA . VAL A 1 74 ? -17.701 6.282 25.775 1.00 94.88 74 VAL A CA 1
ATOM 582 C C . VAL A 1 74 ? -18.673 6.397 24.602 1.00 94.88 74 VAL A C 1
ATOM 584 O O . VAL A 1 74 ? -18.389 7.158 23.678 1.00 94.88 74 VAL A O 1
ATOM 587 N N . CYS A 1 75 ? -19.836 5.738 24.649 1.00 95.31 75 CYS A N 1
ATOM 588 C CA . CYS A 1 75 ? -20.881 5.853 23.627 1.00 95.31 75 CYS A CA 1
ATOM 589 C C . CYS A 1 75 ? -21.267 7.315 23.382 1.00 95.31 75 CYS A C 1
ATOM 591 O O . CYS A 1 75 ? -21.229 7.771 22.243 1.00 95.31 75 CYS A O 1
ATOM 593 N N . LEU A 1 76 ? -21.570 8.086 24.428 1.00 95.69 76 LEU A N 1
ATOM 594 C CA . LEU A 1 76 ? -21.915 9.504 24.277 1.00 95.69 76 LEU A CA 1
ATOM 595 C C . LEU A 1 76 ? -20.764 10.322 23.680 1.00 95.69 76 LEU A C 1
ATOM 597 O O . LEU A 1 76 ? -21.000 11.225 22.878 1.00 95.69 76 LEU A O 1
ATOM 601 N N . SER A 1 77 ? -19.515 9.998 24.025 1.00 95.38 77 SER A N 1
ATOM 602 C CA . SER A 1 77 ? -18.349 10.673 23.454 1.00 95.38 77 SER A CA 1
ATOM 603 C C . SER A 1 77 ? -18.224 10.445 21.943 1.00 95.38 77 SER A C 1
ATOM 605 O O . SER A 1 77 ? -17.833 11.376 21.237 1.00 95.38 77 SER A O 1
ATOM 607 N N . THR A 1 78 ? -18.612 9.263 21.437 1.00 95.69 78 THR A N 1
ATOM 608 C CA . THR A 1 78 ? -18.470 8.891 20.015 1.00 95.69 78 THR A CA 1
ATOM 609 C C . THR A 1 78 ? -19.254 9.775 19.042 1.00 95.69 78 THR A C 1
ATOM 611 O O . THR A 1 78 ? -18.863 9.859 17.880 1.00 95.69 78 THR A O 1
ATOM 614 N N . ALA A 1 79 ? -20.248 10.538 19.514 1.00 95.12 79 ALA A N 1
ATOM 615 C CA . ALA A 1 79 ? -20.924 11.568 18.716 1.00 95.12 79 ALA A CA 1
ATOM 616 C C . ALA A 1 79 ? -19.954 12.617 18.136 1.00 95.12 79 ALA A C 1
ATOM 618 O O . ALA A 1 79 ? -20.239 13.252 17.128 1.00 95.12 79 ALA A O 1
ATOM 619 N N . LYS A 1 80 ? -18.773 12.789 18.746 1.00 96.00 80 LYS A N 1
ATOM 620 C CA . LYS A 1 80 ? -17.745 13.744 18.305 1.00 96.00 80 LYS A CA 1
ATOM 621 C C . LYS A 1 80 ? -16.816 13.204 17.212 1.00 96.00 80 LYS A C 1
ATOM 623 O O . LYS A 1 80 ? -15.883 13.912 16.832 1.00 96.00 80 LYS A O 1
ATOM 628 N N . PHE A 1 81 ? -16.992 11.964 16.743 1.00 95.88 81 PHE A N 1
ATOM 629 C CA . PHE A 1 81 ? -16.122 11.404 15.702 1.00 95.88 81 PHE A CA 1
ATOM 630 C C . PHE A 1 81 ? -16.219 12.174 14.388 1.00 95.88 81 PHE A C 1
ATOM 632 O O . PHE A 1 81 ? -15.183 12.472 13.800 1.00 95.88 81 PHE A O 1
ATOM 639 N N . GLU A 1 82 ? -17.432 12.512 13.953 1.00 95.44 82 GLU A N 1
ATOM 640 C CA . GLU A 1 82 ? -17.649 13.275 12.721 1.00 95.44 82 GLU A CA 1
ATOM 641 C C . GLU A 1 82 ? -16.945 14.638 12.800 1.00 95.44 82 GLU A C 1
ATOM 643 O O . GLU A 1 82 ? -16.078 14.931 11.977 1.00 95.44 82 GLU A O 1
ATOM 648 N N . ASP A 1 83 ? -17.184 15.392 13.880 1.00 95.31 83 ASP A N 1
ATOM 649 C CA . ASP A 1 83 ? -16.520 16.675 14.148 1.00 95.31 83 ASP A CA 1
ATOM 650 C C . ASP A 1 83 ? -14.990 16.566 14.175 1.00 95.31 83 ASP A C 1
ATOM 652 O O . ASP A 1 83 ? -14.280 17.455 13.700 1.00 95.31 83 ASP A O 1
ATOM 656 N N . PHE A 1 84 ? -14.457 15.506 14.790 1.00 96.69 84 PHE A N 1
ATOM 657 C CA . PHE A 1 84 ? -13.016 15.281 14.850 1.00 96.69 84 PHE A CA 1
ATOM 658 C C . PHE A 1 84 ? -12.438 15.043 13.451 1.00 96.69 84 PHE A C 1
ATOM 660 O O . PHE A 1 84 ? -11.418 15.638 13.102 1.00 96.69 84 PHE A O 1
ATOM 667 N N . ILE A 1 85 ? -13.068 14.165 12.667 1.00 97.44 85 ILE A N 1
ATOM 668 C CA . ILE A 1 85 ? -12.577 13.765 11.346 1.00 97.44 85 ILE A CA 1
ATOM 669 C C . ILE A 1 85 ? -12.655 14.943 10.373 1.00 97.44 85 ILE A C 1
ATOM 671 O O . ILE A 1 85 ? -11.684 15.176 9.656 1.00 97.44 85 ILE A O 1
ATOM 675 N N . ALA A 1 86 ? -13.734 15.728 10.407 1.00 96.62 86 ALA A N 1
ATOM 676 C CA . ALA A 1 86 ? -13.849 16.961 9.629 1.00 96.62 86 ALA A CA 1
ATOM 677 C C . ALA A 1 86 ? -12.720 17.952 9.974 1.00 96.62 86 ALA A C 1
ATOM 679 O O . ALA A 1 86 ? -11.988 18.404 9.096 1.00 96.62 86 ALA A O 1
ATOM 680 N N . LYS A 1 87 ? -12.459 18.199 11.268 1.00 96.38 87 LYS A N 1
ATOM 681 C CA . LYS A 1 87 ? -11.342 19.067 11.701 1.00 96.38 87 LYS A CA 1
ATOM 682 C C . LYS A 1 87 ? -9.970 18.535 11.291 1.00 96.38 87 LYS A C 1
ATOM 684 O O . LYS A 1 87 ? -9.063 19.321 11.012 1.00 96.38 87 LYS A O 1
ATOM 689 N N . LEU A 1 88 ? -9.786 17.215 11.297 1.00 97.19 88 LEU A N 1
ATOM 690 C CA . LEU A 1 88 ? -8.557 16.585 10.825 1.00 97.19 88 LEU A CA 1
ATOM 691 C C . LEU A 1 88 ? -8.375 16.818 9.319 1.00 97.19 88 LEU A C 1
ATOM 693 O O . LEU A 1 88 ? -7.280 17.198 8.906 1.00 97.19 88 LEU A O 1
ATOM 697 N N . LEU A 1 89 ? -9.429 16.631 8.520 1.00 96.88 89 LEU A N 1
ATOM 698 C CA . LEU A 1 89 ? -9.413 16.885 7.078 1.00 96.88 89 LEU A CA 1
ATOM 699 C C . LEU A 1 89 ? -9.124 18.350 6.765 1.00 96.88 89 LEU A C 1
ATOM 701 O O . LEU A 1 89 ? -8.204 18.615 5.995 1.00 96.88 89 LEU A O 1
ATOM 705 N N . ASP A 1 90 ? -9.797 19.290 7.431 1.00 95.56 90 ASP A N 1
ATOM 706 C CA . ASP A 1 90 ? -9.527 20.726 7.295 1.00 95.56 90 ASP A CA 1
ATOM 707 C C . ASP A 1 90 ? -8.050 21.045 7.533 1.00 95.56 90 ASP A C 1
ATOM 709 O O . ASP A 1 90 ? -7.426 21.787 6.771 1.00 95.56 90 ASP A O 1
ATOM 713 N N . ARG A 1 91 ? -7.455 20.448 8.572 1.00 94.12 91 ARG A N 1
ATOM 714 C CA . ARG A 1 91 ? -6.044 20.664 8.903 1.00 94.12 91 ARG A CA 1
ATOM 715 C C . ARG A 1 91 ? -5.106 20.056 7.862 1.00 94.12 91 ARG A C 1
ATOM 717 O O . ARG A 1 91 ? -4.097 20.672 7.525 1.00 94.12 91 ARG A O 1
ATOM 724 N N . ILE A 1 92 ? -5.450 18.890 7.314 1.00 94.44 92 ILE A N 1
ATOM 725 C CA . ILE A 1 92 ? -4.719 18.261 6.204 1.00 94.44 92 ILE A CA 1
ATOM 726 C C . ILE A 1 92 ? -4.812 19.123 4.938 1.00 94.44 92 ILE A C 1
ATOM 728 O O . ILE A 1 92 ? -3.793 19.355 4.290 1.00 94.44 92 ILE A O 1
ATOM 732 N N . PHE A 1 93 ? -5.992 19.639 4.594 1.00 94.00 93 PHE A N 1
ATOM 733 C CA . PHE A 1 93 ? -6.185 20.500 3.425 1.00 94.00 93 PHE A CA 1
ATOM 734 C C . PHE A 1 93 ? -5.437 21.826 3.566 1.00 94.00 93 PHE A C 1
ATOM 736 O O . PHE A 1 93 ? -4.744 22.238 2.637 1.00 94.00 93 PHE A O 1
ATOM 743 N N . GLN A 1 94 ? -5.495 22.461 4.739 1.00 91.19 94 GLN A N 1
ATOM 744 C CA . GLN A 1 94 ? -4.704 23.658 5.040 1.00 91.19 94 GLN A CA 1
ATOM 745 C C . GLN A 1 94 ? -3.206 23.388 4.894 1.00 91.19 94 GLN A C 1
ATOM 747 O O . GLN A 1 94 ? -2.506 24.169 4.255 1.00 91.19 94 GLN A O 1
ATOM 752 N N . MET A 1 95 ? -2.725 22.262 5.424 1.00 89.69 95 MET A N 1
ATOM 753 C CA . MET A 1 95 ? -1.329 21.853 5.293 1.00 89.69 95 MET A CA 1
ATOM 754 C C . MET A 1 95 ? -0.922 21.689 3.823 1.00 89.69 95 MET A C 1
ATOM 756 O O . MET A 1 95 ? 0.104 22.220 3.408 1.00 89.69 95 MET A O 1
ATOM 760 N N . ILE A 1 96 ? -1.738 21.001 3.020 1.00 89.88 96 ILE A N 1
ATOM 761 C CA . ILE A 1 96 ? -1.497 20.821 1.581 1.00 89.88 96 ILE A CA 1
ATOM 762 C C . ILE A 1 96 ? -1.459 22.172 0.858 1.00 89.88 96 ILE A C 1
ATOM 764 O O . ILE A 1 96 ? -0.577 22.392 0.030 1.00 89.88 96 ILE A O 1
ATOM 768 N N . ASN A 1 97 ? -2.372 23.086 1.189 1.00 88.88 97 ASN A N 1
ATOM 769 C CA . ASN A 1 97 ? -2.419 24.416 0.587 1.00 88.88 97 ASN A CA 1
ATOM 770 C C . ASN A 1 97 ? -1.174 25.246 0.930 1.00 88.88 97 ASN A C 1
ATOM 772 O O . ASN A 1 97 ? -0.581 25.822 0.022 1.00 88.88 97 ASN A O 1
ATOM 776 N N . ILE A 1 98 ? -0.730 25.248 2.193 1.00 86.19 98 ILE A N 1
ATOM 777 C CA . ILE A 1 98 ? 0.494 25.951 2.621 1.00 86.19 98 ILE A CA 1
ATOM 778 C C . ILE A 1 98 ? 1.718 25.393 1.882 1.00 86.19 98 ILE A C 1
ATOM 780 O O . ILE A 1 98 ? 2.478 26.144 1.272 1.00 86.19 98 ILE A O 1
ATOM 784 N N . LEU A 1 99 ? 1.853 24.064 1.836 1.00 84.19 99 LEU A N 1
ATOM 785 C CA . LEU A 1 99 ? 2.942 23.393 1.118 1.00 84.19 99 LEU A CA 1
ATOM 786 C C . LEU A 1 99 ? 2.915 23.650 -0.396 1.00 84.19 99 LEU A C 1
ATOM 788 O O . LEU A 1 99 ? 3.952 23.547 -1.055 1.00 84.19 99 LEU A O 1
ATOM 792 N N . SER A 1 100 ? 1.741 23.967 -0.949 1.00 79.38 100 SER A N 1
ATOM 793 C CA . SER A 1 100 ? 1.578 24.366 -2.346 1.00 79.38 100 SER A CA 1
ATOM 794 C C . SER A 1 100 ? 1.937 25.835 -2.591 1.00 79.38 100 SER A C 1
ATOM 796 O O . SER A 1 100 ? 2.256 26.177 -3.726 1.00 79.38 100 SER A O 1
ATOM 798 N N . THR A 1 101 ? 1.868 26.708 -1.582 1.00 71.69 101 THR A N 1
ATOM 799 C CA . THR A 1 101 ? 2.206 28.139 -1.702 1.00 71.69 101 THR A CA 1
ATOM 800 C C . THR A 1 101 ? 3.654 28.465 -1.363 1.00 71.69 101 THR A C 1
ATOM 802 O O . THR A 1 101 ? 4.134 29.523 -1.768 1.00 71.69 101 THR A O 1
ATOM 805 N N . ASP A 1 102 ? 4.362 27.580 -0.660 1.00 63.25 102 ASP A N 1
ATOM 806 C CA . ASP A 1 102 ? 5.795 27.728 -0.395 1.00 63.25 102 ASP A CA 1
ATOM 807 C C . ASP A 1 102 ? 6.603 27.508 -1.688 1.00 63.25 102 ASP A C 1
ATOM 809 O O . ASP A 1 102 ? 7.157 26.434 -1.946 1.00 63.25 102 ASP A O 1
ATOM 813 N N . ILE A 1 103 ? 6.646 28.561 -2.516 1.00 49.94 103 ILE A N 1
ATOM 814 C CA . ILE A 1 103 ? 7.464 28.732 -3.729 1.00 49.94 103 ILE A CA 1
ATOM 815 C C . ILE A 1 103 ? 8.911 29.048 -3.312 1.00 49.94 103 ILE A C 1
ATOM 817 O O . ILE A 1 103 ? 9.511 30.041 -3.719 1.00 49.94 103 ILE A O 1
ATOM 821 N N . SER A 1 104 ? 9.509 28.233 -2.449 1.00 49.88 104 SER A N 1
ATOM 822 C CA . SER A 1 104 ? 10.967 28.190 -2.372 1.00 49.88 104 SER A CA 1
ATOM 823 C C . SER A 1 104 ? 11.455 27.273 -3.493 1.00 49.88 104 SER A C 1
ATOM 825 O O . SER A 1 104 ? 11.741 26.098 -3.287 1.00 49.88 104 SER A O 1
ATOM 827 N N . ASP A 1 105 ? 11.566 27.839 -4.699 1.00 44.34 105 ASP A N 1
ATOM 828 C CA . ASP A 1 105 ? 12.197 27.258 -5.904 1.00 44.34 105 ASP A CA 1
ATOM 829 C C . ASP A 1 105 ? 13.705 26.949 -5.729 1.00 44.34 105 ASP A C 1
ATOM 831 O O . ASP A 1 105 ? 14.462 26.796 -6.687 1.00 44.34 105 ASP A O 1
ATOM 835 N N . VAL A 1 106 ? 14.189 26.845 -4.494 1.00 41.62 106 VAL A N 1
ATOM 836 C CA . VAL A 1 106 ? 15.598 26.651 -4.177 1.00 41.62 106 VAL A CA 1
ATOM 837 C C . VAL A 1 106 ? 15.751 25.253 -3.616 1.00 41.62 106 VAL A C 1
ATOM 839 O O . VAL A 1 106 ? 15.491 25.039 -2.442 1.00 41.62 106 VAL A O 1
ATOM 842 N N . VAL A 1 107 ? 16.163 24.332 -4.492 1.00 42.31 107 VAL A N 1
ATOM 843 C CA . VAL A 1 107 ? 16.809 23.049 -4.171 1.00 42.31 107 VAL A CA 1
ATOM 844 C C . VAL A 1 107 ? 16.176 22.358 -2.963 1.00 42.31 107 VAL A C 1
ATOM 846 O O . VAL A 1 107 ? 16.602 22.584 -1.836 1.00 42.31 107 VAL A O 1
ATOM 849 N N . ILE A 1 108 ? 15.197 21.477 -3.204 1.00 48.88 108 ILE A N 1
ATOM 850 C CA . ILE A 1 108 ? 14.718 20.529 -2.188 1.00 48.88 108 ILE A CA 1
ATOM 851 C C . ILE A 1 108 ? 15.960 19.890 -1.560 1.00 48.88 108 ILE A C 1
ATOM 853 O O . ILE A 1 108 ? 16.666 19.120 -2.221 1.00 48.88 108 ILE A O 1
ATOM 857 N N . ASN A 1 109 ? 16.278 20.247 -0.316 1.00 51.41 109 ASN A N 1
ATOM 858 C CA . ASN A 1 109 ? 17.380 19.602 0.371 1.00 51.41 109 ASN A CA 1
ATOM 859 C C . ASN A 1 109 ? 16.988 18.133 0.558 1.00 51.41 109 ASN A C 1
ATOM 861 O O . ASN A 1 109 ? 15.814 17.799 0.713 1.00 51.41 109 ASN A O 1
ATOM 865 N N . ASN A 1 110 ? 17.963 17.224 0.601 1.00 51.94 110 ASN A N 1
ATOM 866 C CA . ASN A 1 110 ? 17.680 15.801 0.839 1.00 51.94 110 ASN A CA 1
ATOM 867 C C . ASN A 1 110 ? 16.914 15.535 2.161 1.00 51.94 110 ASN A C 1
ATOM 869 O O . ASN A 1 110 ? 16.402 14.431 2.342 1.00 51.94 110 ASN A O 1
ATOM 873 N N . GLY A 1 111 ? 16.877 16.504 3.089 1.00 56.25 111 GLY A N 1
ATOM 874 C CA . GLY A 1 111 ? 16.028 16.486 4.286 1.00 56.25 111 GLY A CA 1
ATOM 875 C C . GLY A 1 111 ? 14.551 16.703 3.954 1.00 56.25 111 GLY A C 1
ATOM 876 O O . GLY A 1 111 ? 13.739 15.835 4.249 1.00 56.25 111 GLY A O 1
ATOM 877 N N . ASP A 1 112 ? 14.236 17.773 3.222 1.00 67.06 112 ASP A N 1
ATOM 878 C CA . ASP A 1 112 ? 12.863 18.166 2.893 1.00 67.06 112 ASP A CA 1
ATOM 879 C C . ASP A 1 112 ? 12.109 17.046 2.156 1.00 67.06 112 ASP A C 1
ATOM 881 O O . ASP A 1 112 ? 10.984 16.713 2.518 1.00 67.06 112 ASP A O 1
ATOM 885 N N . GLN A 1 113 ? 12.739 16.386 1.171 1.00 73.31 113 GLN A N 1
ATOM 886 C CA . GLN A 1 113 ? 12.104 15.284 0.427 1.00 73.31 113 GLN A CA 1
ATOM 887 C C . GLN A 1 113 ? 11.676 14.123 1.337 1.00 73.31 113 GLN A C 1
ATOM 889 O O . GLN A 1 113 ? 10.610 13.542 1.137 1.00 73.31 113 GLN A O 1
ATOM 894 N N . LYS A 1 114 ? 12.488 13.785 2.347 1.00 77.56 114 LYS A N 1
ATOM 895 C CA . LYS A 1 114 ? 12.161 12.706 3.291 1.00 77.56 114 LYS A CA 1
ATOM 896 C C . LYS A 1 114 ? 10.946 13.061 4.135 1.00 77.56 114 LYS A C 1
ATOM 898 O O . LYS A 1 114 ? 10.138 12.178 4.421 1.00 77.56 114 LYS A O 1
ATOM 903 N N . ASP A 1 115 ? 10.809 14.329 4.502 1.00 81.25 115 ASP A N 1
ATOM 904 C CA . ASP A 1 115 ? 9.675 14.810 5.280 1.00 81.25 115 ASP A CA 1
ATOM 905 C C . ASP A 1 115 ? 8.381 14.770 4.456 1.00 81.25 115 ASP A C 1
ATOM 907 O O . ASP A 1 115 ? 7.359 14.286 4.951 1.00 81.25 115 ASP A O 1
ATOM 911 N N . TYR A 1 116 ? 8.422 15.149 3.172 1.00 81.94 116 TYR A N 1
ATOM 912 C CA . TYR A 1 116 ? 7.276 14.991 2.260 1.00 81.94 116 TYR A CA 1
ATOM 913 C C . TYR A 1 116 ? 6.872 13.527 2.077 1.00 81.94 116 TYR A C 1
ATOM 915 O O . TYR A 1 116 ? 5.687 13.198 2.183 1.00 81.94 116 TYR A O 1
ATOM 923 N N . ASP A 1 117 ? 7.841 12.643 1.835 1.00 83.56 117 ASP A N 1
ATOM 924 C CA . ASP A 1 117 ? 7.585 11.211 1.665 1.00 83.56 117 ASP A CA 1
ATOM 925 C C . ASP A 1 117 ? 6.984 10.607 2.951 1.00 83.56 117 ASP A C 1
ATOM 927 O O . ASP A 1 117 ? 6.042 9.810 2.904 1.00 83.56 117 ASP A O 1
ATOM 931 N N . MET A 1 118 ? 7.478 11.026 4.122 1.00 87.38 118 MET A N 1
ATOM 932 C CA . MET A 1 118 ? 6.941 10.635 5.428 1.00 87.38 118 MET A CA 1
ATOM 933 C C . MET A 1 118 ? 5.493 11.103 5.610 1.00 87.38 118 MET A C 1
ATOM 935 O O . MET A 1 118 ? 4.634 10.283 5.960 1.00 87.38 118 MET A O 1
ATOM 939 N N . LEU A 1 119 ? 5.202 12.379 5.331 1.00 90.62 119 LEU A N 1
ATOM 940 C CA . LEU A 1 119 ? 3.844 12.925 5.398 1.00 90.62 119 LEU A CA 1
ATOM 941 C C . LEU A 1 119 ? 2.901 12.152 4.474 1.00 90.62 119 LEU A C 1
ATOM 943 O O . LEU A 1 119 ? 1.822 11.740 4.902 1.00 90.62 119 LEU A O 1
ATOM 947 N N . GLN A 1 120 ? 3.322 11.889 3.236 1.00 89.69 120 GLN A N 1
ATOM 948 C CA . GLN A 1 120 ? 2.536 11.130 2.266 1.00 89.69 120 GLN A CA 1
ATOM 949 C C . GLN A 1 120 ? 2.134 9.761 2.810 1.00 89.69 120 GLN A C 1
ATOM 951 O O . GLN A 1 120 ? 0.949 9.407 2.790 1.00 89.69 120 GLN A O 1
ATOM 956 N N . VAL A 1 121 ? 3.101 8.992 3.307 1.00 91.50 121 VAL A N 1
ATOM 957 C CA . VAL A 1 121 ? 2.856 7.639 3.813 1.00 91.50 121 VAL A CA 1
ATOM 958 C C . VAL A 1 121 ? 1.934 7.673 5.031 1.00 91.50 121 VAL A C 1
ATOM 960 O O . VAL A 1 121 ? 0.960 6.916 5.077 1.00 91.50 121 VAL A O 1
ATOM 963 N N . LYS A 1 122 ? 2.191 8.564 5.997 1.00 94.12 122 LYS A N 1
ATOM 964 C CA . LYS A 1 122 ? 1.414 8.625 7.242 1.00 94.12 122 LYS A CA 1
ATOM 965 C C . LYS A 1 122 ? -0.017 9.103 7.021 1.00 94.12 122 LYS A C 1
ATOM 967 O O . LYS A 1 122 ? -0.934 8.465 7.531 1.00 94.12 122 LYS A O 1
ATOM 972 N N . LEU A 1 123 ? -0.233 10.156 6.232 1.00 94.75 123 LEU A N 1
ATOM 973 C CA . LEU A 1 123 ? -1.583 10.650 5.935 1.00 94.75 123 LEU A CA 1
ATOM 974 C C . LEU A 1 123 ? -2.403 9.617 5.165 1.00 94.75 123 LEU A C 1
ATOM 976 O O . LEU A 1 123 ? -3.546 9.350 5.527 1.00 94.75 123 LEU A O 1
ATOM 980 N N . THR A 1 124 ? -1.802 8.978 4.156 1.00 95.06 124 THR A N 1
ATOM 981 C CA . THR A 1 124 ? -2.462 7.899 3.407 1.00 95.06 124 THR A CA 1
ATOM 982 C C . THR A 1 124 ? -2.865 6.757 4.341 1.00 95.06 124 THR A C 1
ATOM 984 O O . THR A 1 124 ? -3.983 6.252 4.247 1.00 95.06 124 THR A O 1
ATOM 987 N N . SER A 1 125 ? -1.977 6.363 5.262 1.00 95.56 125 SER A N 1
ATOM 988 C CA . SER A 1 125 ? -2.238 5.306 6.245 1.00 95.56 125 SER A CA 1
ATOM 989 C C . SER A 1 125 ? -3.368 5.681 7.205 1.00 95.56 125 SER A C 1
ATOM 991 O O . SER A 1 125 ? -4.311 4.910 7.359 1.00 95.56 125 SER A O 1
ATOM 993 N N . ILE A 1 126 ? -3.328 6.882 7.792 1.00 96.69 126 ILE A N 1
ATOM 994 C CA . ILE A 1 126 ? -4.377 7.382 8.694 1.00 96.69 126 ILE A CA 1
ATOM 995 C C . ILE A 1 126 ? -5.727 7.396 7.981 1.00 96.69 126 ILE A C 1
ATOM 997 O O . ILE A 1 126 ? -6.692 6.846 8.505 1.00 96.69 126 ILE A O 1
ATOM 1001 N N . MET A 1 127 ? -5.792 7.957 6.770 1.00 96.62 127 MET A N 1
ATOM 1002 C CA . MET A 1 127 ? -7.038 8.005 6.006 1.00 96.62 127 MET A CA 1
ATOM 1003 C C . MET A 1 127 ? -7.548 6.619 5.636 1.00 96.62 127 MET A C 1
ATOM 1005 O O . MET A 1 127 ? -8.746 6.372 5.722 1.00 96.62 127 MET A O 1
ATOM 1009 N N . THR A 1 128 ? -6.653 5.702 5.266 1.00 95.12 128 THR A N 1
ATOM 1010 C CA . THR A 1 128 ? -7.023 4.312 4.976 1.00 95.12 128 THR A CA 1
ATOM 1011 C C . THR A 1 128 ? -7.612 3.642 6.217 1.00 95.12 128 THR A C 1
ATOM 1013 O O . THR A 1 128 ? -8.677 3.039 6.125 1.00 95.12 128 THR A O 1
ATOM 1016 N N . ASN A 1 129 ? -6.977 3.809 7.380 1.00 94.88 129 ASN A N 1
ATOM 1017 C CA . ASN A 1 129 ? -7.455 3.247 8.642 1.00 94.88 129 ASN A CA 1
ATOM 1018 C C . ASN A 1 129 ? -8.809 3.841 9.054 1.00 94.88 129 ASN A C 1
ATOM 1020 O O . ASN A 1 129 ? -9.716 3.092 9.403 1.00 94.88 129 ASN A O 1
ATOM 1024 N N . ILE A 1 130 ? -8.987 5.164 8.951 1.00 95.44 130 ILE A N 1
ATOM 1025 C CA . ILE A 1 130 ? -10.273 5.819 9.239 1.00 95.44 130 ILE A CA 1
ATOM 1026 C C . ILE A 1 130 ? -11.361 5.283 8.308 1.00 95.44 130 ILE A C 1
ATOM 1028 O O . ILE A 1 130 ? -12.395 4.826 8.786 1.00 95.44 130 ILE A O 1
ATOM 1032 N N . LEU A 1 131 ? -11.133 5.310 6.992 1.00 94.50 131 LEU A N 1
ATOM 1033 C CA . LEU A 1 131 ? -12.146 4.941 6.001 1.00 94.50 131 LEU A CA 1
ATOM 1034 C C . LEU A 1 131 ? -12.541 3.468 6.098 1.00 94.50 131 LEU A C 1
ATOM 1036 O O . LEU A 1 131 ? -13.723 3.148 5.990 1.00 94.50 131 LEU A O 1
ATOM 1040 N N . GLN A 1 132 ? -11.581 2.579 6.359 1.00 90.75 132 GLN A N 1
ATOM 1041 C CA . GLN A 1 132 ? -11.862 1.1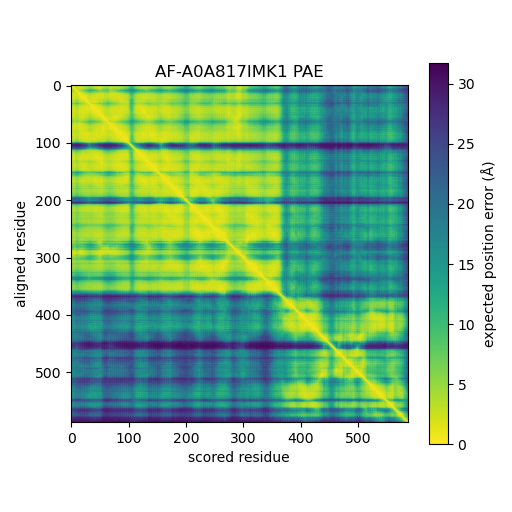58 6.549 1.00 90.75 132 GLN A CA 1
ATOM 1042 C C . GLN A 1 132 ? -12.674 0.901 7.820 1.00 90.75 132 GLN A C 1
ATOM 1044 O O . GLN A 1 132 ? -13.546 0.040 7.804 1.00 90.75 132 GLN A O 1
ATOM 1049 N N . GLN A 1 133 ? -12.431 1.646 8.902 1.00 90.06 133 GLN A N 1
ATOM 1050 C CA . GLN A 1 133 ? -13.070 1.422 10.203 1.00 90.06 133 GLN A CA 1
ATOM 1051 C C . GLN A 1 133 ? -14.228 2.389 10.503 1.00 90.06 133 GLN A C 1
ATOM 1053 O O . GLN A 1 133 ? -14.561 2.571 11.673 1.00 90.06 133 GLN A O 1
ATOM 1058 N N . CYS A 1 134 ? -14.835 3.030 9.499 1.00 92.25 134 CYS A N 1
ATOM 1059 C CA . CYS A 1 134 ? -15.910 4.006 9.712 1.00 92.25 134 CYS A CA 1
ATOM 1060 C C . CYS A 1 134 ? -17.296 3.528 9.260 1.00 92.25 134 CYS A C 1
ATOM 1062 O O . CYS A 1 134 ? -17.435 2.610 8.448 1.00 92.25 134 CYS A O 1
ATOM 1064 N N . SER A 1 135 ? -18.336 4.175 9.793 1.00 91.69 135 SER A N 1
ATOM 1065 C CA . SER A 1 135 ? -19.718 3.999 9.334 1.00 91.69 135 SER A CA 1
ATOM 1066 C C . SER A 1 135 ? -19.942 4.587 7.934 1.00 91.69 135 SER A C 1
ATOM 1068 O O . SER A 1 135 ? -19.164 5.414 7.453 1.00 91.69 135 SER A O 1
ATOM 1070 N N . ASN A 1 136 ? -21.051 4.216 7.282 1.00 90.94 136 ASN A N 1
ATOM 1071 C CA . ASN A 1 136 ? -21.421 4.780 5.977 1.00 90.94 136 ASN A CA 1
ATOM 1072 C C . ASN A 1 136 ? -21.539 6.307 5.985 1.00 90.94 136 ASN A C 1
ATOM 1074 O O . ASN A 1 136 ? -21.121 6.948 5.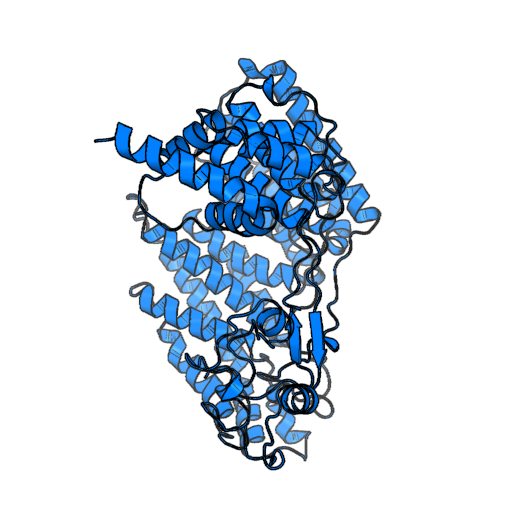023 1.00 90.94 136 ASN A O 1
ATOM 1078 N N . ASN A 1 137 ? -22.069 6.888 7.062 1.00 91.75 137 ASN A N 1
ATOM 1079 C CA . ASN A 1 137 ? -22.259 8.335 7.166 1.00 91.75 137 ASN A CA 1
ATOM 1080 C C . ASN A 1 137 ? -20.914 9.072 7.156 1.00 91.75 137 ASN A C 1
ATOM 1082 O O . ASN A 1 137 ? -20.710 9.983 6.355 1.00 91.75 137 ASN A O 1
ATOM 1086 N N . ILE A 1 138 ? -19.967 8.616 7.983 1.00 93.81 138 ILE A N 1
ATOM 1087 C CA . ILE A 1 138 ? -18.622 9.200 8.045 1.00 93.81 138 ILE A CA 1
ATOM 1088 C C . ILE A 1 138 ? -17.888 8.974 6.721 1.00 93.81 138 ILE A C 1
ATOM 1090 O O . ILE A 1 138 ? -17.267 9.899 6.202 1.00 93.81 138 ILE A O 1
ATOM 1094 N N . PHE A 1 139 ? -18.009 7.787 6.118 1.00 93.81 139 PHE A N 1
ATOM 1095 C CA . PHE A 1 139 ? -17.422 7.518 4.806 1.00 93.81 139 PHE A CA 1
ATOM 1096 C C . PHE A 1 139 ? -17.908 8.513 3.738 1.00 93.81 139 PHE A C 1
ATOM 1098 O O . PHE A 1 139 ? -17.101 9.061 2.982 1.00 93.81 139 PHE A O 1
ATOM 1105 N N . GLN A 1 140 ? -19.219 8.762 3.676 1.00 93.94 140 GLN A N 1
ATOM 1106 C CA . GLN A 1 140 ? -19.817 9.700 2.724 1.00 93.94 140 GLN A CA 1
ATOM 1107 C C . GLN A 1 140 ? -19.361 11.139 2.979 1.00 93.94 140 GLN A C 1
ATOM 1109 O O . GLN A 1 140 ? -19.031 11.840 2.022 1.00 93.94 140 GLN A O 1
ATOM 1114 N N . MET A 1 141 ? -19.292 11.560 4.246 1.00 95.69 141 MET A N 1
ATOM 1115 C CA . MET A 1 141 ? -18.783 12.876 4.642 1.00 95.69 141 MET A CA 1
ATOM 1116 C C . MET A 1 141 ? -17.337 13.073 4.167 1.00 95.69 141 MET A C 1
ATOM 1118 O O . MET A 1 141 ? -17.062 13.998 3.402 1.00 95.69 141 MET A O 1
ATOM 1122 N N . VAL A 1 142 ? -16.437 12.144 4.512 1.00 96.19 142 VAL A N 1
ATOM 1123 C CA . VAL A 1 142 ? -15.015 12.202 4.130 1.00 96.19 142 VAL A CA 1
ATOM 1124 C C . VAL A 1 142 ? -14.854 12.200 2.610 1.00 96.19 142 VAL A C 1
ATOM 1126 O O . VAL A 1 142 ? -14.105 13.001 2.052 1.00 96.19 142 VAL A O 1
ATOM 1129 N N . THR A 1 143 ? -15.574 11.315 1.918 1.00 94.88 143 THR A N 1
ATOM 1130 C CA . THR A 1 143 ? -15.495 11.202 0.456 1.00 94.88 143 THR A CA 1
ATOM 1131 C C . THR A 1 143 ? -15.972 12.479 -0.224 1.00 94.88 143 THR A C 1
ATOM 1133 O O . THR A 1 143 ? -15.352 12.922 -1.193 1.00 94.88 143 THR A O 1
ATOM 1136 N N . LYS A 1 144 ? -17.042 13.100 0.284 1.00 94.50 144 LYS A N 1
ATOM 1137 C CA . LYS A 1 144 ? -17.566 14.367 -0.232 1.00 94.50 144 LYS A CA 1
ATOM 1138 C C . LYS A 1 144 ? -16.563 15.502 -0.047 1.00 94.50 144 LYS A C 1
ATOM 1140 O O . LYS A 1 144 ? -16.334 16.242 -0.999 1.00 94.50 144 LYS A O 1
ATOM 1145 N N . GLU A 1 145 ? -15.951 15.623 1.128 1.00 95.31 145 GLU A N 1
ATOM 1146 C CA . GLU A 1 145 ? -14.954 16.664 1.403 1.00 95.31 145 GLU A CA 1
ATOM 1147 C C . GLU A 1 145 ? -13.698 16.504 0.545 1.00 95.31 145 GLU A C 1
ATOM 1149 O O . GLU A 1 145 ? -13.279 17.461 -0.105 1.00 95.31 145 GLU A O 1
ATOM 1154 N N . ILE A 1 146 ? -13.151 15.286 0.441 1.00 95.12 146 ILE A N 1
ATOM 1155 C CA . ILE A 1 146 ? -12.004 15.008 -0.439 1.00 95.12 146 ILE A CA 1
ATOM 1156 C C . ILE A 1 146 ? -12.370 15.299 -1.897 1.00 95.12 146 ILE A C 1
ATOM 1158 O O . ILE A 1 146 ? -11.601 15.945 -2.603 1.00 95.12 146 ILE A O 1
ATOM 1162 N N . THR A 1 147 ? -13.552 14.870 -2.350 1.00 92.44 147 THR A N 1
ATOM 1163 C CA . THR A 1 147 ? -14.019 15.116 -3.724 1.00 92.44 147 THR A CA 1
ATOM 1164 C C . THR A 1 147 ? -14.176 16.611 -4.004 1.00 92.44 147 THR A C 1
ATOM 1166 O O . THR A 1 147 ? -13.785 17.089 -5.068 1.00 92.44 147 THR A O 1
ATOM 1169 N N . HIS A 1 148 ? -14.711 17.376 -3.054 1.00 92.94 148 HIS A N 1
ATOM 1170 C CA . HIS A 1 148 ? -14.826 18.826 -3.178 1.00 92.94 148 HIS A CA 1
ATOM 1171 C C . HIS A 1 148 ? -13.447 19.494 -3.261 1.00 92.94 148 HIS A C 1
ATOM 1173 O O . HIS A 1 148 ? -13.217 20.327 -4.137 1.00 92.94 148 HIS A O 1
ATOM 1179 N N . PHE A 1 149 ? -12.505 19.065 -2.419 1.00 92.62 149 PHE A N 1
ATOM 1180 C CA . PHE A 1 149 ? -11.139 19.580 -2.409 1.00 92.62 149 PHE A CA 1
ATOM 1181 C C . PHE A 1 149 ? -10.402 19.321 -3.733 1.00 92.62 149 PHE A C 1
ATOM 1183 O O . PHE A 1 149 ? -9.763 20.226 -4.266 1.00 92.62 149 PHE A O 1
ATOM 1190 N N . ILE A 1 150 ? -10.531 18.122 -4.317 1.00 91.19 150 ILE A N 1
ATOM 1191 C CA . ILE A 1 150 ? -9.849 17.791 -5.582 1.00 91.19 150 ILE A CA 1
ATOM 1192 C C . ILE A 1 150 ? -10.491 18.414 -6.823 1.00 91.19 150 ILE A C 1
ATOM 1194 O O . ILE A 1 150 ? -9.807 18.600 -7.824 1.00 91.19 150 ILE A O 1
ATOM 1198 N N . THR A 1 151 ? -11.793 18.707 -6.786 1.00 85.44 151 THR A N 1
ATOM 1199 C CA . THR A 1 151 ? -12.510 19.288 -7.934 1.00 85.44 151 THR A CA 1
ATOM 1200 C C . THR A 1 151 ? -12.384 20.807 -7.993 1.00 85.44 151 THR A C 1
ATOM 1202 O O . THR A 1 151 ? -12.491 21.382 -9.073 1.00 85.44 151 THR A O 1
ATOM 1205 N N . GLY A 1 152 ? -12.128 21.461 -6.858 1.00 80.31 152 GLY A N 1
ATOM 1206 C CA . GLY A 1 152 ? -11.971 22.911 -6.766 1.00 80.31 152 GLY A CA 1
ATOM 1207 C C . GLY A 1 152 ? -10.539 23.430 -6.926 1.00 80.31 152 GLY A C 1
ATOM 1208 O O . GLY A 1 152 ? -10.324 24.627 -6.752 1.00 80.31 152 GLY A O 1
ATOM 1209 N N . SER A 1 153 ? -9.535 22.580 -7.175 1.00 80.75 153 SER A N 1
ATOM 1210 C CA . SER A 1 153 ? -8.123 22.994 -7.136 1.00 80.75 153 SER A CA 1
ATOM 1211 C C . SER A 1 153 ? -7.226 22.202 -8.088 1.00 80.75 153 SER A C 1
ATOM 1213 O O . SER A 1 153 ? -7.382 20.995 -8.263 1.00 80.75 153 SER A O 1
ATOM 1215 N N . ILE A 1 154 ? -6.240 22.892 -8.671 1.00 80.38 154 ILE A N 1
ATOM 1216 C CA . ILE A 1 154 ? -5.140 22.286 -9.429 1.00 80.38 154 ILE A CA 1
ATOM 1217 C C . ILE A 1 154 ? -3.902 22.293 -8.537 1.00 80.38 154 ILE A C 1
ATOM 1219 O O . ILE A 1 154 ? -3.490 23.339 -8.038 1.00 80.38 154 ILE A O 1
ATOM 1223 N N . PHE A 1 155 ? -3.296 21.123 -8.350 1.00 82.75 155 PHE A N 1
ATOM 1224 C CA . PHE A 1 155 ? -2.188 20.948 -7.414 1.00 82.75 155 PHE A CA 1
ATOM 1225 C C . PHE A 1 155 ? -0.827 20.970 -8.109 1.00 82.75 155 PHE A C 1
ATOM 1227 O O . PHE A 1 155 ? -0.626 20.337 -9.155 1.00 82.75 155 PHE A O 1
ATOM 1234 N N . LEU A 1 156 ? 0.140 21.648 -7.485 1.00 82.12 156 LEU A N 1
ATOM 1235 C CA . LEU A 1 156 ? 1.535 21.654 -7.926 1.00 82.12 156 LEU A CA 1
ATOM 1236 C C . LEU A 1 156 ? 2.191 20.278 -7.726 1.00 82.12 156 LEU A C 1
ATOM 1238 O O . LEU A 1 156 ? 1.853 19.588 -6.759 1.00 82.12 156 LEU A O 1
ATOM 1242 N N . PRO A 1 157 ? 3.167 19.882 -8.574 1.00 81.12 157 PRO A N 1
ATOM 1243 C CA . PRO A 1 157 ? 3.800 18.557 -8.539 1.00 81.12 157 PRO A CA 1
ATOM 1244 C C . PRO A 1 157 ? 4.221 18.087 -7.140 1.00 81.12 157 PRO A C 1
ATOM 1246 O O . PRO A 1 157 ? 3.987 16.934 -6.781 1.00 81.12 157 PRO A O 1
ATOM 1249 N N . LYS A 1 158 ? 4.749 19.012 -6.330 1.00 79.25 158 LYS A N 1
ATOM 1250 C CA . LYS A 1 158 ? 5.231 18.792 -4.960 1.00 79.25 158 LYS A CA 1
ATOM 1251 C C . LYS A 1 158 ? 4.177 18.203 -4.013 1.00 79.25 158 LYS A C 1
ATOM 1253 O O . LYS A 1 158 ? 4.505 17.352 -3.195 1.00 79.25 158 LYS A O 1
ATOM 1258 N N . VAL A 1 159 ? 2.912 18.617 -4.132 1.00 86.12 159 VAL A N 1
ATOM 1259 C CA . VAL A 1 159 ? 1.832 18.197 -3.217 1.00 86.12 159 VAL A CA 1
ATOM 1260 C C . VAL A 1 159 ? 0.875 17.172 -3.828 1.00 86.12 159 VAL A C 1
ATOM 1262 O O . VAL A 1 159 ? 0.087 16.564 -3.102 1.00 86.12 159 VAL A O 1
ATOM 1265 N N . ARG A 1 160 ? 0.962 16.905 -5.141 1.00 88.62 160 ARG A N 1
ATOM 1266 C CA . ARG A 1 160 ? 0.083 15.938 -5.831 1.00 88.62 160 ARG A CA 1
ATOM 1267 C C . ARG A 1 160 ? 0.085 14.571 -5.167 1.00 88.62 160 ARG A C 1
ATOM 1269 O O . ARG A 1 160 ? -0.966 13.956 -5.057 1.00 88.62 160 ARG A O 1
ATOM 1276 N N . GLN A 1 161 ? 1.246 14.109 -4.705 1.00 87.81 161 GLN A N 1
ATOM 1277 C CA . GLN A 1 161 ? 1.388 12.794 -4.081 1.00 87.81 161 GLN A CA 1
ATOM 1278 C C . GLN A 1 161 ? 0.661 12.682 -2.732 1.00 87.81 161 GLN A C 1
ATOM 1280 O O . GLN A 1 161 ? 0.174 11.598 -2.403 1.00 87.81 161 GLN A O 1
ATOM 1285 N N . LEU A 1 162 ? 0.538 13.784 -1.978 1.00 91.44 162 LEU A N 1
ATOM 1286 C CA . LEU A 1 162 ? -0.248 13.837 -0.739 1.00 91.44 162 LEU A CA 1
ATOM 1287 C C . LEU A 1 162 ? -1.735 13.660 -1.055 1.00 91.44 162 LEU A C 1
ATOM 1289 O O . LEU A 1 162 ? -2.384 12.775 -0.501 1.00 91.44 162 LEU A O 1
ATOM 1293 N N . VAL A 1 163 ? -2.249 14.449 -2.002 1.00 93.88 163 VAL A N 1
ATOM 1294 C CA . VAL A 1 163 ? -3.659 14.399 -2.420 1.00 93.88 163 VAL A CA 1
ATOM 1295 C C . VAL A 1 163 ? -3.995 13.053 -3.072 1.00 93.88 163 VAL A C 1
ATOM 1297 O O . VAL A 1 163 ? -5.012 12.443 -2.749 1.00 93.88 163 VAL A O 1
ATOM 1300 N N . ALA A 1 164 ? -3.106 12.538 -3.924 1.00 93.00 164 ALA A N 1
ATOM 1301 C CA . ALA A 1 164 ? -3.201 11.206 -4.518 1.00 93.00 164 ALA A CA 1
ATOM 1302 C C . ALA A 1 164 ? -3.299 10.107 -3.446 1.00 93.00 164 ALA A C 1
ATOM 1304 O O . ALA A 1 164 ? -4.073 9.166 -3.597 1.00 93.00 164 ALA A O 1
ATOM 1305 N N . GLY A 1 165 ? -2.585 10.254 -2.326 1.00 94.00 165 GLY A N 1
ATOM 1306 C CA . GLY A 1 165 ? -2.703 9.376 -1.161 1.00 94.00 165 GLY A CA 1
ATOM 1307 C C . GLY A 1 165 ? -4.102 9.369 -0.532 1.00 94.00 165 GLY A C 1
ATOM 1308 O O . GLY A 1 165 ? -4.631 8.302 -0.216 1.00 94.00 165 GLY A O 1
ATOM 1309 N N . LEU A 1 166 ? -4.743 10.537 -0.417 1.00 95.88 166 LEU A N 1
ATOM 1310 C CA . LEU A 1 166 ? -6.127 10.651 0.070 1.00 95.88 166 LEU A CA 1
ATOM 1311 C C . LEU A 1 166 ? -7.111 9.966 -0.892 1.00 95.88 166 LEU A C 1
ATOM 1313 O O . LEU A 1 166 ? -7.976 9.201 -0.462 1.00 95.88 166 LEU A O 1
ATOM 1317 N N . VAL A 1 167 ? -6.936 10.180 -2.201 1.00 95.88 167 VAL A N 1
ATOM 1318 C CA . VAL A 1 167 ? -7.753 9.542 -3.249 1.00 95.88 167 VAL A CA 1
ATOM 1319 C C . VAL A 1 167 ? -7.554 8.024 -3.255 1.00 95.88 167 VAL A C 1
ATOM 1321 O O . VAL A 1 167 ? -8.515 7.261 -3.347 1.00 95.88 167 VAL A O 1
ATOM 1324 N N . ARG A 1 168 ? -6.322 7.548 -3.071 1.00 95.25 168 ARG A N 1
ATOM 1325 C CA . ARG A 1 168 ? -6.030 6.116 -2.941 1.00 95.25 168 ARG A CA 1
ATOM 1326 C C . ARG A 1 168 ? -6.809 5.483 -1.789 1.00 95.25 168 ARG A C 1
ATOM 1328 O O . ARG A 1 168 ? -7.323 4.376 -1.947 1.00 95.25 168 ARG A O 1
ATOM 1335 N N . ALA A 1 169 ? -6.908 6.170 -0.651 1.00 95.00 169 ALA A N 1
ATOM 1336 C CA . ALA A 1 169 ? -7.608 5.661 0.523 1.00 95.00 169 ALA A CA 1
ATOM 1337 C C . ALA A 1 169 ? -9.113 5.449 0.253 1.00 95.00 169 ALA A C 1
ATOM 1339 O O . ALA A 1 169 ? -9.637 4.375 0.558 1.00 95.00 169 ALA A O 1
ATOM 1340 N N . ILE A 1 170 ? -9.790 6.405 -0.401 1.00 95.31 170 ILE A N 1
ATOM 1341 C CA . ILE A 1 170 ? -11.212 6.257 -0.780 1.00 95.31 170 ILE A CA 1
ATOM 1342 C C . ILE A 1 170 ? -11.411 5.148 -1.826 1.00 95.31 170 ILE A C 1
ATOM 1344 O O . ILE A 1 170 ? -12.279 4.290 -1.650 1.00 95.31 170 ILE A O 1
ATOM 1348 N N . VAL A 1 171 ? -10.545 5.083 -2.848 1.00 94.94 171 VAL A N 1
ATOM 1349 C CA . VAL A 1 171 ? -10.609 4.080 -3.927 1.00 94.94 171 VAL A CA 1
ATOM 1350 C C . VAL A 1 171 ? -10.438 2.663 -3.387 1.00 94.94 171 VAL A C 1
ATOM 1352 O O . VAL A 1 171 ? -11.144 1.746 -3.808 1.00 94.94 171 VAL A O 1
ATOM 1355 N N . LYS A 1 172 ? -9.502 2.459 -2.453 1.00 91.38 172 LYS A N 1
ATOM 1356 C CA . LYS A 1 172 ? -9.261 1.145 -1.847 1.00 91.38 172 LYS A CA 1
ATOM 1357 C C . LYS A 1 172 ? -10.375 0.712 -0.904 1.00 91.38 172 LYS A C 1
ATOM 1359 O O . LYS A 1 172 ? -10.603 -0.488 -0.788 1.00 91.38 172 LYS A O 1
ATOM 1364 N N . CYS A 1 173 ? -11.051 1.655 -0.253 1.00 91.00 173 CYS A N 1
ATOM 1365 C CA . CYS A 1 173 ? -12.117 1.344 0.688 1.00 91.00 173 CYS A CA 1
ATOM 1366 C C . CYS A 1 173 ? -13.436 0.988 -0.015 1.00 91.00 173 CYS A C 1
ATOM 1368 O O . CYS A 1 173 ? -14.003 -0.064 0.271 1.00 91.00 173 CYS A O 1
ATOM 1370 N N . ARG A 1 174 ? -13.939 1.834 -0.930 1.00 91.31 174 ARG A N 1
ATOM 1371 C CA . ARG A 1 174 ? -15.215 1.592 -1.643 1.00 91.31 174 ARG A CA 1
ATOM 1372 C C . ARG A 1 174 ? -15.101 1.885 -3.139 1.00 91.31 174 ARG A C 1
ATOM 1374 O O . ARG A 1 174 ? -15.668 2.860 -3.631 1.00 91.31 174 ARG A O 1
ATOM 1381 N N . PRO A 1 175 ? -14.424 1.008 -3.899 1.00 93.50 175 PRO A N 1
ATOM 1382 C CA . PRO A 1 175 ? -14.104 1.264 -5.301 1.00 93.50 175 PRO A CA 1
ATOM 1383 C C . PRO A 1 175 ? -15.337 1.515 -6.177 1.00 93.50 175 PRO A C 1
ATOM 1385 O O . PRO A 1 175 ? -15.298 2.383 -7.039 1.00 93.50 175 PRO A O 1
ATOM 1388 N N . ILE A 1 176 ? -16.450 0.808 -5.950 1.00 93.62 176 ILE A N 1
ATOM 1389 C CA . ILE A 1 176 ? -17.663 0.945 -6.777 1.00 93.62 176 ILE A CA 1
ATOM 1390 C C . ILE A 1 176 ? -18.252 2.358 -6.666 1.00 93.62 176 ILE A C 1
ATOM 1392 O O . ILE A 1 176 ? -18.529 2.992 -7.684 1.00 93.62 176 ILE A O 1
ATOM 1396 N N . GLU A 1 177 ? -18.428 2.853 -5.439 1.00 91.81 177 GLU A N 1
ATOM 1397 C CA . GLU A 1 177 ? -18.987 4.183 -5.171 1.00 91.81 177 GLU A CA 1
ATOM 1398 C C . GLU A 1 177 ? -18.047 5.285 -5.666 1.00 91.81 177 GLU A C 1
ATOM 1400 O O . GLU A 1 177 ? -18.490 6.227 -6.323 1.00 91.81 177 GLU A O 1
ATOM 1405 N N . THR A 1 178 ? -16.744 5.138 -5.413 1.00 92.88 178 THR A N 1
ATOM 1406 C CA . THR A 1 178 ? -15.734 6.128 -5.797 1.00 92.88 178 THR A CA 1
ATOM 1407 C C . THR A 1 178 ? -15.561 6.224 -7.315 1.00 92.88 178 THR A C 1
ATOM 1409 O O . THR A 1 178 ? -15.588 7.326 -7.869 1.00 92.88 178 THR A O 1
ATOM 1412 N N . LEU A 1 179 ? -15.414 5.089 -8.012 1.00 96.00 179 LEU A N 1
ATOM 1413 C CA . LEU A 1 179 ? -15.189 5.073 -9.461 1.00 96.00 179 LEU A CA 1
ATOM 1414 C C . LEU A 1 179 ? -16.385 5.608 -10.243 1.00 96.00 179 LEU A C 1
ATOM 1416 O O . LEU A 1 179 ? -16.180 6.272 -11.253 1.00 96.00 179 LEU A O 1
ATOM 1420 N N . LYS A 1 180 ? -17.615 5.368 -9.768 1.00 95.06 180 LYS A N 1
ATOM 1421 C CA . LYS A 1 180 ? -18.848 5.811 -10.440 1.00 95.06 180 LYS A CA 1
ATOM 1422 C C . LYS A 1 180 ? -18.858 7.309 -10.751 1.00 95.06 180 LYS A C 1
ATOM 1424 O O . LYS A 1 180 ? -19.449 7.709 -11.749 1.00 95.06 180 LYS A O 1
ATOM 1429 N N . TYR A 1 181 ? -18.232 8.118 -9.900 1.00 90.12 181 TYR A N 1
ATOM 1430 C CA . TYR A 1 181 ? -18.190 9.569 -10.049 1.00 90.12 181 TYR A CA 1
ATOM 1431 C C . TYR A 1 181 ? -16.812 10.063 -10.509 1.00 90.12 181 TYR A C 1
ATOM 1433 O O . TYR A 1 181 ? -16.709 10.742 -11.529 1.00 90.12 181 TYR A O 1
ATOM 1441 N N . LEU A 1 182 ? -15.739 9.688 -9.801 1.00 94.12 182 LEU A N 1
ATOM 1442 C CA . LEU A 1 182 ? -14.423 10.295 -10.023 1.00 94.12 182 LEU A CA 1
ATOM 1443 C C . LEU A 1 182 ? -13.733 9.834 -11.306 1.00 94.12 182 LEU A C 1
ATOM 1445 O O . LEU A 1 182 ? -13.005 10.625 -11.904 1.00 94.12 182 LEU A O 1
ATOM 1449 N N . LEU A 1 183 ? -13.934 8.585 -11.741 1.00 95.75 183 LEU A N 1
ATOM 1450 C CA . LEU A 1 183 ? -13.257 8.077 -12.937 1.00 95.75 183 LEU A CA 1
ATOM 1451 C C . LEU A 1 183 ? -13.794 8.728 -14.220 1.00 95.75 183 LEU A C 1
ATOM 1453 O O . LEU A 1 183 ? -12.975 9.311 -14.931 1.00 95.75 183 LEU A O 1
ATOM 1457 N N . PRO A 1 184 ? -15.117 8.743 -14.493 1.00 95.44 184 PRO A N 1
ATOM 1458 C CA . PRO A 1 184 ? -15.662 9.463 -15.641 1.00 95.44 184 PRO A CA 1
ATOM 1459 C C . PRO A 1 184 ? -15.264 10.939 -15.663 1.00 95.44 184 PRO A C 1
ATOM 1461 O O . PRO A 1 184 ? -14.784 11.411 -16.688 1.00 95.44 184 PRO A O 1
ATOM 1464 N N . GLN A 1 185 ? -15.377 11.638 -14.527 1.00 93.06 185 GLN A N 1
ATOM 1465 C CA . GLN A 1 185 ? -15.022 13.056 -14.438 1.00 93.06 185 GLN A CA 1
ATOM 1466 C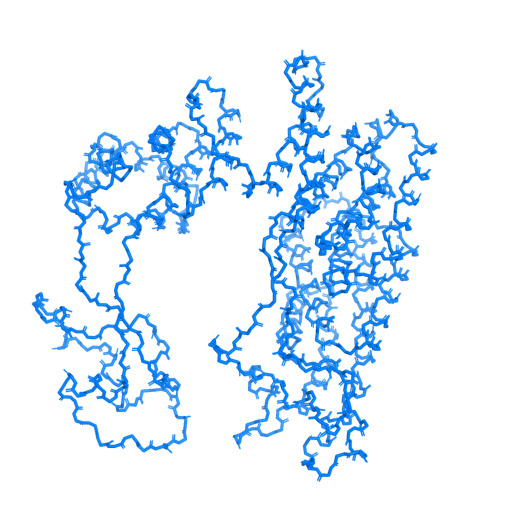 C . GLN A 1 185 ? -13.537 13.299 -14.754 1.00 93.06 185 GLN A C 1
ATOM 1468 O O . GLN A 1 185 ? -13.202 14.208 -15.508 1.00 93.06 185 GLN A O 1
ATOM 1473 N N . THR A 1 186 ? -12.639 12.473 -14.207 1.00 94.19 186 THR A N 1
ATOM 1474 C CA . THR A 1 186 ? -11.193 12.583 -14.465 1.00 94.19 186 THR A CA 1
ATOM 1475 C C . THR A 1 186 ? -10.871 12.317 -15.936 1.00 94.19 186 THR A C 1
ATOM 1477 O O . THR A 1 186 ? -10.069 13.036 -16.530 1.00 94.19 186 THR A O 1
ATOM 1480 N N . CYS A 1 187 ? -11.498 11.301 -16.536 1.00 94.44 187 CYS A N 1
ATOM 1481 C CA . CYS A 1 187 ? -11.306 10.964 -17.945 1.00 94.44 187 CYS A CA 1
ATOM 1482 C C . CYS A 1 187 ? -11.844 12.055 -18.882 1.00 94.44 187 CYS A C 1
ATOM 1484 O O . CYS A 1 187 ? -11.177 12.383 -19.858 1.00 94.44 187 CYS A O 1
ATOM 1486 N N . GLU A 1 188 ? -13.000 12.649 -18.580 1.00 93.00 188 GLU A N 1
ATOM 1487 C CA . GLU A 1 188 ? -13.575 13.747 -19.367 1.00 93.00 188 GLU A CA 1
ATOM 1488 C C . GLU A 1 188 ? -12.689 15.000 -19.329 1.00 93.00 188 GLU A C 1
ATOM 1490 O O . GLU A 1 188 ? -12.388 15.572 -20.378 1.00 93.00 188 GLU A O 1
ATOM 1495 N N . SER A 1 189 ? -12.201 15.392 -18.146 1.00 91.50 189 SER A N 1
ATOM 1496 C CA . SER A 1 189 ? -11.259 16.511 -18.026 1.00 91.50 189 SER A CA 1
ATOM 1497 C C . SER A 1 189 ? -9.955 16.249 -18.782 1.00 91.50 189 SER A C 1
ATOM 1499 O O . SER A 1 189 ? -9.441 17.142 -19.452 1.00 91.50 189 SER A O 1
ATOM 1501 N N . PHE A 1 190 ? -9.437 15.019 -18.718 1.00 91.38 190 PHE A N 1
ATOM 1502 C CA . PHE A 1 190 ? -8.256 14.607 -19.473 1.00 91.38 190 PHE A CA 1
ATOM 1503 C C . PHE A 1 190 ? -8.465 14.720 -20.994 1.00 91.38 190 PHE A C 1
ATOM 1505 O O . PHE A 1 190 ? -7.630 15.319 -21.674 1.00 91.38 190 PHE A O 1
ATOM 1512 N N . GLU A 1 191 ? -9.570 14.190 -21.533 1.00 90.50 191 GLU A N 1
ATOM 1513 C CA . GLU A 1 191 ? -9.844 14.250 -22.979 1.00 90.50 191 GLU A CA 1
ATOM 1514 C C . GLU A 1 191 ? -10.023 15.699 -23.443 1.00 90.50 191 GLU A C 1
ATOM 1516 O O . GLU A 1 191 ? -9.452 16.093 -24.458 1.00 90.50 191 GLU A O 1
ATOM 1521 N N . LYS A 1 192 ? -10.711 16.534 -22.652 1.00 90.19 192 LYS A N 1
ATOM 1522 C CA . LYS A 1 192 ? -10.890 17.959 -22.956 1.00 90.19 192 LYS A CA 1
ATOM 1523 C C . LYS A 1 192 ? -9.556 18.696 -23.118 1.00 90.19 192 LYS A C 1
ATOM 1525 O O . LYS A 1 192 ? -9.429 19.513 -24.026 1.00 90.19 192 LYS A O 1
ATOM 1530 N N . ILE A 1 193 ? -8.566 18.409 -22.271 1.00 87.69 193 ILE A N 1
ATOM 1531 C CA . ILE A 1 193 ? -7.237 19.039 -22.353 1.00 87.69 193 ILE A CA 1
ATOM 1532 C C . ILE A 1 193 ? -6.488 18.579 -23.608 1.00 87.69 193 ILE A C 1
ATOM 1534 O O . ILE A 1 193 ? -5.871 19.399 -24.291 1.00 87.69 193 ILE A O 1
ATOM 1538 N N . LEU A 1 194 ? -6.559 17.287 -23.942 1.00 85.62 194 LEU A N 1
ATOM 1539 C CA . LEU A 1 194 ? -5.904 16.748 -25.138 1.00 85.62 194 LEU A CA 1
ATOM 1540 C C . LEU A 1 194 ? -6.582 17.155 -26.449 1.00 85.62 194 LEU A C 1
ATOM 1542 O O . LEU A 1 194 ? -5.914 17.211 -27.477 1.00 85.62 194 LEU A O 1
ATOM 1546 N N . ASP A 1 195 ? -7.881 17.439 -26.441 1.00 86.56 195 ASP A N 1
ATOM 1547 C CA . ASP A 1 195 ? -8.583 17.967 -27.616 1.00 86.56 195 ASP A CA 1
ATOM 1548 C C . ASP A 1 195 ? -8.259 19.446 -27.864 1.00 86.56 195 ASP A C 1
ATOM 1550 O O . ASP A 1 195 ? -8.307 19.916 -29.000 1.00 86.56 195 ASP A O 1
ATOM 1554 N N . GLN A 1 196 ? -7.916 20.184 -26.806 1.00 81.88 196 GLN A N 1
ATOM 1555 C CA . GLN A 1 196 ? -7.560 21.603 -26.877 1.00 81.88 196 GLN A CA 1
ATOM 1556 C C . GLN A 1 196 ? -6.072 21.843 -27.152 1.00 81.88 196 GLN A C 1
ATOM 1558 O O . GLN A 1 196 ? -5.714 22.923 -27.624 1.00 81.88 196 GLN A O 1
ATOM 1563 N N . THR A 1 197 ? -5.213 20.857 -26.877 1.00 73.94 197 THR A N 1
ATOM 1564 C CA . THR A 1 197 ? -3.756 21.020 -26.906 1.00 73.94 197 THR A CA 1
ATOM 1565 C C . THR A 1 197 ? -3.111 20.063 -27.896 1.00 73.94 197 THR A C 1
ATOM 1567 O O . THR A 1 197 ? -3.263 18.848 -27.795 1.00 73.94 197 THR A O 1
ATOM 1570 N N . ASP A 1 198 ? -2.328 20.603 -28.829 1.00 70.06 198 ASP A N 1
ATOM 1571 C CA . ASP A 1 198 ? -1.577 19.779 -29.772 1.00 70.06 198 ASP A CA 1
ATOM 1572 C C . ASP A 1 198 ? -0.470 18.995 -29.038 1.00 70.06 198 ASP A C 1
ATOM 1574 O O . ASP A 1 198 ? 0.265 19.546 -28.213 1.00 70.06 198 ASP A O 1
ATOM 1578 N N . ILE A 1 199 ? -0.327 17.696 -29.325 1.00 68.94 199 ILE A N 1
ATOM 1579 C CA . ILE A 1 199 ? 0.589 16.798 -28.586 1.00 68.94 199 ILE A CA 1
ATOM 1580 C C . ILE A 1 199 ? 2.053 17.241 -28.730 1.00 68.94 199 ILE A C 1
ATOM 1582 O O . ILE A 1 199 ? 2.870 17.021 -27.838 1.00 68.94 199 ILE A O 1
ATOM 1586 N N . THR A 1 200 ? 2.391 17.889 -29.842 1.00 64.44 200 THR A N 1
ATOM 1587 C CA . THR A 1 200 ? 3.710 18.486 -30.088 1.00 64.44 200 THR A CA 1
ATOM 1588 C C . THR A 1 200 ? 4.024 19.607 -29.093 1.00 64.44 200 THR A C 1
ATOM 1590 O O . THR A 1 200 ? 5.119 19.636 -28.539 1.00 64.44 200 THR A O 1
ATOM 1593 N N . LEU A 1 201 ? 3.044 20.451 -28.764 1.00 61.38 201 LEU A N 1
ATOM 1594 C CA . LEU A 1 201 ? 3.186 21.544 -27.796 1.00 61.38 201 LEU A CA 1
ATOM 1595 C C . LEU A 1 201 ? 3.313 21.031 -26.355 1.00 61.38 201 LEU A C 1
ATOM 1597 O O . LEU A 1 201 ? 4.052 21.607 -25.559 1.00 61.38 201 LEU A O 1
ATOM 1601 N N . LEU A 1 202 ? 2.656 19.912 -26.028 1.00 67.62 202 LEU A N 1
ATOM 1602 C CA . LEU A 1 202 ? 2.822 19.232 -24.735 1.00 67.62 202 LEU A CA 1
ATOM 1603 C C . LEU A 1 202 ? 4.244 18.694 -24.525 1.00 67.62 202 LEU A C 1
ATOM 1605 O O . LEU A 1 202 ? 4.664 18.508 -23.384 1.00 67.62 202 LEU A O 1
ATOM 1609 N N . ASN A 1 203 ? 4.969 18.429 -25.615 1.00 64.62 203 ASN A N 1
ATOM 1610 C CA . ASN A 1 203 ? 6.317 17.870 -25.582 1.00 64.62 203 ASN A CA 1
ATOM 1611 C C . ASN A 1 203 ? 7.422 18.944 -25.573 1.00 64.62 203 ASN A C 1
ATOM 1613 O O . ASN A 1 203 ? 8.507 18.656 -25.074 1.00 64.62 203 ASN A O 1
ATOM 1617 N N . ASP A 1 204 ? 7.151 20.153 -26.082 1.00 56.81 204 ASP A N 1
ATOM 1618 C CA . ASP A 1 204 ? 8.125 21.256 -26.185 1.00 56.81 204 ASP A CA 1
ATOM 1619 C C . ASP A 1 204 ? 8.090 22.236 -24.986 1.00 56.81 204 ASP A C 1
ATOM 1621 O O . ASP A 1 204 ? 9.046 22.983 -24.760 1.00 56.81 204 ASP A O 1
ATOM 1625 N N . HIS A 1 205 ? 7.010 22.241 -24.194 1.00 53.38 205 HIS A N 1
ATOM 1626 C CA . HIS A 1 205 ? 6.829 23.089 -23.004 1.00 53.38 205 HIS A CA 1
ATOM 1627 C C . HIS A 1 205 ? 7.041 22.319 -21.683 1.00 53.38 205 HIS A C 1
ATOM 1629 O O . HIS A 1 205 ? 7.156 21.096 -21.684 1.00 53.38 205 HIS A O 1
ATOM 1635 N N . ASN A 1 206 ? 7.057 23.024 -20.539 1.00 59.66 206 ASN A N 1
ATOM 1636 C CA . ASN A 1 206 ? 7.154 22.492 -19.158 1.00 59.66 206 ASN A CA 1
ATOM 1637 C C . ASN A 1 206 ? 5.985 21.550 -18.739 1.00 59.66 206 ASN A C 1
ATOM 1639 O O . ASN A 1 206 ? 5.656 21.452 -17.556 1.00 59.66 206 ASN A O 1
ATOM 1643 N N . GLY A 1 207 ? 5.339 20.882 -19.701 1.00 65.81 207 GLY A N 1
ATOM 1644 C CA . GLY A 1 207 ? 4.125 20.100 -19.541 1.00 65.81 207 GLY A CA 1
ATOM 1645 C C . GLY A 1 207 ? 2.898 20.960 -19.253 1.00 65.81 207 GLY A C 1
ATOM 1646 O O . GLY A 1 207 ? 2.985 22.146 -18.937 1.00 65.81 207 GLY A O 1
ATOM 1647 N N . ASP A 1 208 ? 1.730 20.331 -19.336 1.00 80.44 208 ASP A N 1
ATOM 1648 C CA . ASP A 1 208 ? 0.495 20.900 -18.812 1.00 80.44 208 ASP A CA 1
ATOM 1649 C C . ASP A 1 208 ? 0.306 20.416 -17.358 1.00 80.44 208 ASP A C 1
ATOM 1651 O O . ASP A 1 208 ? 0.309 19.208 -17.057 1.00 80.44 208 ASP A O 1
ATOM 1655 N N . LEU A 1 209 ? 0.222 21.373 -16.425 1.00 83.56 209 LEU A N 1
ATOM 1656 C CA . LEU A 1 209 ? 0.078 21.094 -14.995 1.00 83.56 209 LEU A CA 1
ATOM 1657 C C . LEU A 1 209 ? -1.254 20.406 -14.685 1.00 83.56 209 LEU A C 1
ATOM 1659 O O . LEU A 1 209 ? -1.300 19.540 -13.807 1.00 83.56 209 LEU A O 1
ATOM 1663 N N . GLU A 1 210 ? -2.311 20.767 -15.401 1.00 88.00 210 GLU A N 1
ATOM 1664 C CA . GLU A 1 210 ? -3.644 20.205 -15.246 1.00 88.00 210 GLU A CA 1
ATOM 1665 C C . GLU A 1 210 ? -3.693 18.777 -15.815 1.00 88.00 210 GLU A C 1
ATOM 1667 O O . GLU A 1 210 ? -4.140 17.850 -15.135 1.00 88.00 210 GLU A O 1
ATOM 1672 N N . LEU A 1 211 ? -3.098 18.550 -16.990 1.00 89.12 211 LEU A N 1
ATOM 1673 C CA . LEU A 1 211 ? -2.955 17.218 -17.588 1.00 89.12 211 LEU A CA 1
ATOM 1674 C C . LEU A 1 211 ? -2.220 16.260 -16.651 1.00 89.12 211 LEU A C 1
ATOM 1676 O O . LEU A 1 211 ? -2.660 15.138 -16.401 1.00 89.12 211 LEU A O 1
ATOM 1680 N N . THR A 1 212 ? -1.084 16.701 -16.115 1.00 89.62 212 THR A N 1
ATOM 1681 C CA . THR A 1 212 ? -0.264 15.865 -15.232 1.00 89.62 212 THR A CA 1
ATOM 1682 C C . THR A 1 212 ? -0.981 15.586 -13.908 1.00 89.62 212 THR A C 1
ATOM 1684 O O . THR A 1 212 ? -0.832 14.500 -13.340 1.00 89.62 212 THR A O 1
ATOM 1687 N N . TRP A 1 213 ? -1.799 16.526 -13.425 1.00 91.94 213 TRP A N 1
ATOM 1688 C CA . TRP A 1 213 ? -2.665 16.310 -12.268 1.00 91.94 213 TRP A CA 1
ATOM 1689 C C . TRP A 1 213 ? -3.712 15.222 -12.534 1.00 91.94 213 TRP A C 1
ATOM 1691 O O . TRP A 1 213 ? -3.758 14.241 -11.787 1.00 91.94 213 TRP A O 1
ATOM 1701 N N . TYR A 1 214 ? -4.477 15.316 -13.624 1.00 93.50 214 TYR A N 1
ATOM 1702 C CA . TYR A 1 214 ? -5.486 14.302 -13.949 1.00 93.50 214 TYR A CA 1
ATOM 1703 C C . TYR A 1 214 ? -4.880 12.935 -14.271 1.00 93.50 214 TYR A C 1
ATOM 1705 O O . TYR A 1 214 ? -5.451 11.919 -13.886 1.00 93.50 214 TYR A O 1
ATOM 1713 N N . LEU A 1 215 ? -3.695 12.874 -14.886 1.00 94.25 215 LEU A N 1
ATOM 1714 C CA . LEU A 1 215 ? -2.965 11.613 -15.066 1.00 94.25 215 LEU A CA 1
ATOM 1715 C C . LEU A 1 215 ? -2.531 10.998 -13.728 1.00 94.25 215 LEU A C 1
ATOM 1717 O O . LEU A 1 215 ? -2.570 9.776 -13.569 1.00 94.25 215 LEU A O 1
ATOM 1721 N N . THR A 1 216 ? -2.148 11.828 -12.754 1.00 94.44 216 THR A N 1
ATOM 1722 C CA . THR A 1 216 ? -1.820 11.365 -11.397 1.00 94.44 216 THR A CA 1
ATOM 1723 C C . THR A 1 216 ? -3.067 10.829 -10.694 1.00 94.44 216 THR A C 1
ATOM 1725 O O . THR A 1 216 ? -3.024 9.734 -10.138 1.00 94.44 216 THR A O 1
ATOM 1728 N N . LEU A 1 217 ? -4.197 11.542 -10.773 1.00 95.06 217 LEU A N 1
ATOM 1729 C CA . LEU A 1 217 ? -5.483 11.068 -10.250 1.00 95.06 217 LEU A CA 1
ATOM 1730 C C . LEU A 1 217 ? -5.916 9.755 -10.905 1.00 95.06 217 LEU A C 1
ATOM 1732 O O . LEU A 1 217 ? -6.255 8.796 -10.212 1.00 95.06 217 LEU A O 1
ATOM 1736 N N . PHE A 1 218 ? -5.847 9.679 -12.234 1.00 97.19 218 PHE A N 1
ATOM 1737 C CA . PHE A 1 218 ? -6.166 8.477 -12.994 1.00 97.19 218 PHE A CA 1
ATOM 1738 C C . PHE A 1 218 ? -5.325 7.280 -12.540 1.00 97.19 218 PHE A C 1
ATOM 1740 O O . PHE A 1 218 ? -5.867 6.191 -12.349 1.00 97.19 218 PHE A O 1
ATOM 1747 N N . ALA A 1 219 ? -4.026 7.481 -12.289 1.00 97.19 219 ALA A N 1
ATOM 1748 C CA . ALA A 1 219 ? -3.139 6.431 -11.798 1.00 97.19 219 ALA A CA 1
ATOM 1749 C C . ALA A 1 219 ? -3.579 5.844 -10.444 1.00 97.19 219 ALA A C 1
ATOM 1751 O O . ALA A 1 219 ? -3.375 4.647 -10.212 1.00 97.19 219 ALA A O 1
ATOM 1752 N N . GLU A 1 220 ? -4.186 6.648 -9.568 1.00 96.38 220 GLU A N 1
ATOM 1753 C CA . GLU A 1 220 ? -4.749 6.183 -8.294 1.00 96.38 220 GLU A CA 1
ATOM 1754 C C . GLU A 1 220 ? -6.107 5.496 -8.477 1.00 96.38 220 GLU A C 1
ATOM 1756 O O . GLU A 1 220 ? -6.361 4.457 -7.865 1.00 96.38 220 GLU A O 1
ATOM 1761 N N . LEU A 1 221 ? -6.960 6.013 -9.366 1.00 97.50 221 LEU A N 1
ATOM 1762 C CA . LEU A 1 221 ? -8.285 5.446 -9.643 1.00 97.50 221 LEU A CA 1
ATOM 1763 C C . LEU A 1 221 ? -8.192 4.036 -10.246 1.00 97.50 221 LEU A C 1
ATOM 1765 O O . LEU A 1 221 ? -8.904 3.129 -9.815 1.00 97.50 221 LEU A O 1
ATOM 1769 N N . VAL A 1 222 ? -7.255 3.793 -11.170 1.00 97.38 222 VAL A N 1
ATOM 1770 C CA . VAL A 1 222 ? -7.037 2.451 -11.754 1.00 97.38 222 VAL A CA 1
ATOM 1771 C C . VAL A 1 222 ? -6.374 1.457 -10.790 1.00 97.38 222 VAL A C 1
ATOM 1773 O O . VAL A 1 222 ? -6.090 0.320 -11.164 1.00 97.38 222 VAL A O 1
ATOM 1776 N N . GLN A 1 223 ? -6.119 1.860 -9.541 1.00 94.88 223 GLN A N 1
ATOM 1777 C CA . GLN A 1 223 ? -5.689 0.969 -8.464 1.00 94.88 223 GLN A CA 1
ATOM 1778 C C . GLN A 1 223 ? -6.868 0.345 -7.688 1.00 94.88 223 GLN A C 1
ATOM 1780 O O . GLN A 1 223 ? -6.648 -0.325 -6.672 1.00 94.88 223 GLN A O 1
ATOM 1785 N N . ALA A 1 224 ? -8.111 0.581 -8.114 1.00 96.12 224 ALA A N 1
ATOM 1786 C CA . ALA A 1 224 ? -9.309 -0.035 -7.547 1.00 96.12 224 ALA A CA 1
ATOM 1787 C C . ALA A 1 224 ? -9.286 -1.573 -7.624 1.00 96.12 224 ALA A C 1
ATOM 1789 O O . ALA A 1 224 ? -8.399 -2.176 -8.221 1.00 96.12 224 ALA A O 1
ATOM 1790 N N . ARG A 1 225 ? -10.270 -2.229 -7.001 1.00 95.19 225 ARG A N 1
ATOM 1791 C CA . ARG A 1 225 ? -10.418 -3.692 -7.063 1.00 95.19 225 ARG A CA 1
ATOM 1792 C C . ARG A 1 225 ? -10.641 -4.134 -8.520 1.00 95.19 225 ARG A C 1
ATOM 1794 O O . ARG A 1 225 ? -11.418 -3.496 -9.227 1.00 95.19 225 ARG A O 1
ATOM 1801 N N . GLY A 1 226 ? -9.937 -5.167 -8.974 1.00 95.25 226 GLY A N 1
ATOM 1802 C CA . GLY A 1 226 ? -9.807 -5.491 -10.398 1.00 95.25 226 GLY A CA 1
ATOM 1803 C C . GLY A 1 226 ? -11.144 -5.774 -11.091 1.00 95.25 226 GLY A C 1
ATOM 1804 O O . GLY A 1 226 ? -11.441 -5.158 -12.115 1.00 95.25 226 GLY A O 1
ATOM 1805 N N . ASP A 1 227 ? -12.015 -6.559 -10.458 1.00 95.00 227 ASP A N 1
ATOM 1806 C CA . ASP A 1 227 ? -13.383 -6.820 -10.926 1.00 95.00 227 ASP A CA 1
ATOM 1807 C C . ASP A 1 227 ? -14.209 -5.539 -11.165 1.00 95.00 227 ASP A C 1
ATOM 1809 O O . ASP A 1 227 ? -14.974 -5.453 -12.124 1.00 95.00 227 ASP A O 1
ATOM 1813 N N . THR A 1 228 ? -14.020 -4.501 -10.345 1.00 96.38 228 THR A N 1
ATOM 1814 C CA . THR A 1 228 ? -14.721 -3.214 -10.512 1.00 96.38 228 THR A CA 1
ATOM 1815 C C . THR A 1 228 ? -14.221 -2.400 -11.704 1.00 96.38 228 THR A C 1
ATOM 1817 O O . THR A 1 228 ? -14.978 -1.600 -12.255 1.00 96.38 228 THR A O 1
ATOM 1820 N N . LEU A 1 229 ? -12.973 -2.611 -12.137 1.00 97.50 229 LEU A N 1
ATOM 1821 C CA . LEU A 1 229 ? -12.382 -1.905 -13.278 1.00 97.50 229 LEU A CA 1
ATOM 1822 C C . LEU A 1 229 ? -12.931 -2.408 -14.618 1.00 97.50 229 LEU A C 1
ATOM 1824 O O . LEU A 1 229 ? -12.930 -1.654 -15.592 1.00 97.50 229 LEU A O 1
ATOM 1828 N N . LEU A 1 230 ? -13.451 -3.640 -14.669 1.00 97.25 230 LEU A N 1
ATOM 1829 C CA . LEU A 1 230 ? -14.026 -4.232 -15.883 1.00 97.25 230 LEU A CA 1
ATOM 1830 C C . LEU A 1 230 ? -15.170 -3.394 -16.467 1.00 97.25 230 LEU A C 1
ATOM 1832 O O . LEU A 1 230 ? -15.266 -3.247 -17.686 1.00 97.25 230 LEU A O 1
ATOM 1836 N N . ALA A 1 231 ? -15.987 -2.775 -15.609 1.00 97.25 231 ALA A N 1
ATOM 1837 C CA . ALA A 1 231 ? -17.082 -1.898 -16.031 1.00 97.25 231 ALA A CA 1
ATOM 1838 C C . ALA A 1 231 ? -16.596 -0.656 -16.807 1.00 97.25 231 ALA A C 1
ATOM 1840 O O . ALA A 1 231 ? -17.355 -0.074 -17.579 1.00 97.25 231 ALA A O 1
ATOM 1841 N N . TYR A 1 232 ? -15.327 -0.274 -16.638 1.00 97.81 232 TYR A N 1
ATOM 1842 C CA . TYR A 1 232 ? -14.726 0.931 -17.212 1.00 97.81 232 TYR A CA 1
ATOM 1843 C C . TYR A 1 232 ? -13.594 0.625 -18.203 1.00 97.81 232 TYR A C 1
ATOM 1845 O O . T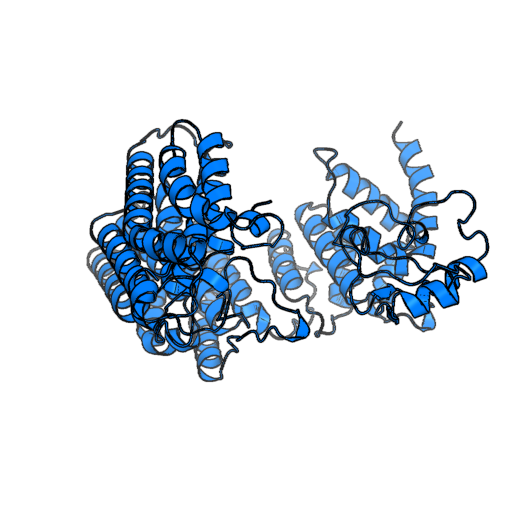YR A 1 232 ? -12.878 1.536 -18.617 1.00 97.81 232 TYR A O 1
ATOM 1853 N N . GLN A 1 233 ? -13.426 -0.635 -18.620 1.00 96.69 233 GLN A N 1
ATOM 1854 C CA . GLN A 1 233 ? -12.290 -1.079 -19.437 1.00 96.69 233 GLN A CA 1
ATOM 1855 C C . GLN A 1 233 ? -12.060 -0.236 -20.705 1.00 96.69 233 GLN A C 1
ATOM 1857 O O . GLN A 1 233 ? -10.919 0.076 -21.034 1.00 96.69 233 GLN A O 1
ATOM 1862 N N . GLN A 1 234 ? -13.128 0.178 -21.399 1.00 96.19 234 GLN A N 1
ATOM 1863 C CA . GLN A 1 234 ? -13.021 0.964 -22.635 1.00 96.19 234 GLN A CA 1
ATOM 1864 C C . GLN A 1 234 ? -12.541 2.391 -22.358 1.00 96.19 234 GLN A C 1
ATOM 1866 O O . GLN A 1 234 ? -11.642 2.888 -23.031 1.00 96.19 234 GLN A O 1
ATOM 1871 N N . MET A 1 235 ? -13.088 3.019 -21.315 1.00 96.50 235 MET A N 1
ATOM 1872 C CA . MET A 1 235 ? -12.688 4.354 -20.870 1.00 96.50 235 MET A CA 1
ATOM 1873 C C . MET A 1 235 ? -11.221 4.364 -20.428 1.00 96.50 235 MET A C 1
ATOM 1875 O O . MET A 1 235 ? -10.447 5.217 -20.854 1.00 96.50 235 MET A O 1
ATOM 1879 N N . ILE A 1 236 ? -10.816 3.356 -19.651 1.00 97.69 236 ILE A N 1
ATOM 1880 C CA . ILE A 1 236 ? -9.432 3.174 -19.206 1.00 97.69 236 ILE A CA 1
ATOM 1881 C C . ILE A 1 236 ? -8.498 3.017 -20.416 1.00 97.69 236 ILE A C 1
ATOM 1883 O O . ILE A 1 236 ? -7.487 3.715 -20.496 1.00 97.69 236 ILE A O 1
ATOM 1887 N N . LYS A 1 237 ? -8.833 2.149 -21.383 1.00 96.00 237 LYS A N 1
ATOM 1888 C CA . LYS A 1 237 ? -8.032 1.967 -22.608 1.00 96.00 237 LYS A CA 1
ATOM 1889 C C . LYS A 1 237 ? -7.909 3.258 -23.420 1.00 96.00 237 LYS A C 1
ATOM 1891 O O . LYS A 1 237 ? -6.810 3.533 -23.898 1.00 96.00 237 LYS A O 1
ATOM 1896 N N . SER A 1 238 ? -8.980 4.048 -23.547 1.00 95.31 238 SER A N 1
ATOM 1897 C CA . SER A 1 238 ? -8.959 5.333 -24.272 1.00 95.31 238 SER A CA 1
ATOM 1898 C C . SER A 1 238 ? -7.877 6.265 -23.733 1.00 95.31 238 SER A C 1
ATOM 1900 O O . SER A 1 238 ? -7.016 6.716 -24.491 1.00 95.31 238 SER A O 1
ATOM 1902 N N . VAL A 1 239 ? -7.837 6.451 -22.407 1.00 95.62 239 VAL A N 1
ATOM 1903 C CA . VAL A 1 239 ? -6.829 7.297 -21.749 1.00 95.62 239 VAL A CA 1
ATOM 1904 C C . VAL A 1 239 ? -5.415 6.824 -22.082 1.00 95.62 239 VAL A C 1
ATOM 1906 O O . VAL A 1 239 ? -4.558 7.636 -22.434 1.00 95.62 239 VAL A O 1
ATOM 1909 N N . PHE A 1 240 ? -5.150 5.515 -22.037 1.00 95.75 240 PHE A N 1
ATOM 1910 C CA . PHE A 1 240 ? -3.834 4.983 -22.402 1.00 95.75 240 PHE A CA 1
ATOM 1911 C C . PHE A 1 240 ? -3.510 5.188 -23.885 1.00 95.75 240 PHE A C 1
ATOM 1913 O O . PHE A 1 240 ? -2.416 5.651 -24.196 1.00 95.75 240 PHE A O 1
ATOM 1920 N N . HIS A 1 241 ? -4.444 4.931 -24.804 1.00 93.69 241 HIS A N 1
ATOM 1921 C CA . HIS A 1 241 ? -4.228 5.171 -26.236 1.00 93.69 241 HIS A CA 1
ATOM 1922 C C . HIS A 1 241 ? -3.857 6.623 -26.544 1.00 93.69 241 HIS A C 1
ATOM 1924 O O . HIS A 1 241 ? -2.952 6.867 -27.346 1.00 93.69 241 HIS A O 1
ATOM 1930 N N . ARG A 1 242 ? -4.529 7.574 -25.893 1.00 91.31 242 ARG A N 1
ATOM 1931 C CA . ARG A 1 242 ? -4.333 9.013 -26.101 1.00 91.31 242 ARG A CA 1
ATOM 1932 C C . ARG A 1 242 ? -3.055 9.535 -25.449 1.00 91.31 242 ARG A C 1
ATOM 1934 O O . ARG A 1 242 ? -2.412 10.427 -25.991 1.00 91.31 242 ARG A O 1
ATOM 1941 N N . SER A 1 243 ? -2.659 8.963 -24.313 1.00 91.19 243 SER A N 1
ATOM 1942 C CA . SER A 1 243 ? -1.571 9.502 -23.492 1.00 91.19 243 SER A CA 1
ATOM 1943 C C . SER A 1 243 ? -0.213 8.822 -23.691 1.00 91.19 243 SER A C 1
ATOM 1945 O O . SER A 1 243 ? 0.819 9.436 -23.425 1.00 91.19 243 SER A O 1
ATOM 1947 N N . ILE A 1 244 ? -0.163 7.581 -24.191 1.00 89.12 244 ILE A N 1
ATOM 1948 C CA . ILE A 1 244 ? 1.064 6.767 -24.147 1.00 89.12 244 ILE A CA 1
ATOM 1949 C C . ILE A 1 244 ? 2.259 7.392 -24.877 1.00 89.12 244 ILE A C 1
ATOM 1951 O O . ILE A 1 244 ? 3.397 7.130 -24.497 1.00 89.12 244 ILE A O 1
ATOM 1955 N N . ARG A 1 245 ? 2.020 8.225 -25.900 1.00 88.00 245 ARG A N 1
ATOM 1956 C CA . ARG A 1 245 ? 3.056 8.870 -26.730 1.00 88.00 245 ARG A CA 1
ATOM 1957 C C . ARG A 1 245 ? 3.549 10.223 -26.204 1.00 88.00 245 ARG A C 1
ATOM 1959 O O . ARG A 1 245 ? 4.433 10.804 -26.826 1.00 88.00 245 ARG A O 1
ATOM 1966 N N . ILE A 1 246 ? 3.013 10.715 -25.090 1.00 88.88 246 ILE A N 1
ATOM 1967 C CA . ILE A 1 246 ? 3.460 11.973 -24.479 1.00 88.88 246 ILE A CA 1
ATOM 1968 C C . ILE A 1 246 ? 4.914 11.819 -24.002 1.00 88.88 246 ILE A C 1
ATOM 1970 O O . ILE A 1 246 ? 5.254 10.839 -23.338 1.00 88.88 246 ILE A O 1
ATOM 1974 N N . LEU A 1 247 ? 5.775 12.777 -24.352 1.00 85.31 247 LEU A N 1
ATOM 1975 C CA . LEU A 1 247 ? 7.207 12.787 -24.021 1.00 85.31 247 LEU A CA 1
ATOM 1976 C C . LEU A 1 247 ? 7.516 13.560 -22.739 1.00 85.31 247 LEU A C 1
ATOM 1978 O O . LEU A 1 247 ? 8.576 13.349 -22.150 1.00 85.31 247 LEU A O 1
ATOM 1982 N N . HIS A 1 248 ? 6.595 14.410 -22.280 1.00 86.88 248 HIS A N 1
ATOM 1983 C CA . HIS A 1 248 ? 6.750 15.127 -21.021 1.00 86.88 248 HIS A CA 1
ATOM 1984 C C . HIS A 1 248 ? 6.937 14.159 -19.840 1.00 86.88 248 HIS A C 1
ATOM 1986 O O . HIS A 1 248 ? 6.136 13.237 -19.637 1.00 86.88 248 HIS A O 1
ATOM 1992 N N . LYS A 1 249 ? 7.999 14.388 -19.056 1.00 85.81 249 LYS A N 1
ATOM 1993 C CA . LYS A 1 249 ? 8.498 13.464 -18.029 1.00 85.81 249 LYS A CA 1
ATOM 1994 C C . LYS A 1 249 ? 7.448 13.057 -17.009 1.00 85.81 249 LYS A C 1
ATOM 1996 O O . LYS A 1 249 ? 7.169 11.868 -16.862 1.00 85.81 249 LYS A O 1
ATOM 2001 N N . ASP A 1 250 ? 6.853 14.029 -16.332 1.00 85.56 250 ASP A N 1
ATOM 2002 C CA . ASP A 1 250 ? 5.919 13.738 -15.243 1.00 85.56 250 ASP A CA 1
ATOM 2003 C C . ASP A 1 250 ? 4.639 13.074 -15.768 1.00 85.56 250 ASP A C 1
ATOM 2005 O O . ASP A 1 250 ? 4.039 12.235 -15.095 1.00 85.56 250 ASP A O 1
ATOM 2009 N N . SER A 1 251 ? 4.243 13.404 -17.001 1.00 90.44 251 SER A N 1
ATOM 2010 C CA . SER A 1 251 ? 3.062 12.835 -17.647 1.00 90.44 251 SER A CA 1
ATOM 2011 C C . SER A 1 251 ? 3.285 11.364 -17.992 1.00 90.44 251 SER A C 1
ATOM 2013 O O . SER A 1 251 ? 2.489 10.520 -17.574 1.00 90.44 251 SER A O 1
ATOM 2015 N N . TYR A 1 252 ? 4.382 11.015 -18.680 1.00 89.75 252 TYR A N 1
ATOM 2016 C CA . TYR A 1 252 ? 4.664 9.602 -18.948 1.00 89.75 252 TYR A CA 1
ATOM 2017 C C . TYR A 1 252 ? 4.986 8.829 -17.672 1.00 89.75 252 TYR A C 1
ATOM 2019 O O . TYR A 1 252 ? 4.684 7.637 -17.599 1.00 89.75 252 TYR A O 1
ATOM 2027 N N . GLU A 1 253 ? 5.561 9.463 -16.647 1.00 90.56 253 GLU A N 1
ATOM 2028 C CA . GLU A 1 253 ? 5.782 8.815 -15.359 1.00 90.56 253 GLU A CA 1
ATOM 2029 C C . GLU A 1 253 ? 4.450 8.450 -14.693 1.00 90.56 253 GLU A C 1
ATOM 2031 O O . GLU A 1 253 ? 4.268 7.278 -14.340 1.00 90.56 253 GLU A O 1
ATOM 2036 N N . ALA A 1 254 ? 3.495 9.383 -14.625 1.00 93.19 254 ALA A N 1
ATOM 2037 C CA . ALA A 1 254 ? 2.144 9.137 -14.121 1.00 93.19 254 ALA A CA 1
ATOM 2038 C C . ALA A 1 254 ? 1.428 8.023 -14.906 1.00 93.19 254 ALA A C 1
ATOM 2040 O O . ALA A 1 254 ? 0.912 7.078 -14.304 1.00 93.19 254 ALA A O 1
ATOM 2041 N N . ILE A 1 255 ? 1.490 8.048 -16.242 1.00 95.19 255 ILE A N 1
ATOM 2042 C CA . ILE A 1 255 ? 0.922 6.995 -17.107 1.00 95.19 255 ILE A CA 1
ATOM 2043 C C . ILE A 1 255 ? 1.587 5.647 -16.824 1.00 95.19 255 ILE A C 1
ATOM 2045 O O . ILE A 1 255 ? 0.918 4.628 -16.665 1.00 95.19 255 ILE A O 1
ATOM 2049 N N . SER A 1 256 ? 2.911 5.623 -16.700 1.00 94.62 256 SER A N 1
ATOM 2050 C CA . SER A 1 256 ? 3.657 4.401 -16.403 1.00 94.62 256 SER A CA 1
ATOM 2051 C C . SER A 1 256 ? 3.281 3.824 -15.024 1.00 94.62 256 SER A C 1
ATOM 2053 O O . SER A 1 256 ? 3.220 2.603 -14.842 1.00 94.62 256 SER A O 1
ATOM 2055 N N . ILE A 1 257 ? 2.982 4.682 -14.042 1.00 95.00 257 ILE A N 1
ATOM 2056 C CA . ILE A 1 257 ? 2.466 4.272 -12.732 1.00 95.00 257 ILE A CA 1
ATOM 2057 C C . ILE A 1 257 ? 1.046 3.718 -12.876 1.00 95.00 257 ILE A C 1
ATOM 2059 O O . ILE A 1 257 ? 0.781 2.653 -12.312 1.00 95.00 257 ILE A O 1
ATOM 2063 N N . ALA A 1 258 ? 0.184 4.364 -13.666 1.00 97.69 258 ALA A N 1
ATOM 2064 C CA . ALA A 1 258 ? -1.171 3.900 -13.960 1.00 97.69 258 ALA A CA 1
ATOM 2065 C C . ALA A 1 258 ? -1.169 2.502 -14.602 1.00 97.69 258 ALA A C 1
ATOM 2067 O O . ALA A 1 258 ? -1.895 1.627 -14.139 1.00 97.69 258 ALA A O 1
ATOM 2068 N N . ILE A 1 259 ? -0.285 2.241 -15.576 1.00 97.56 259 ILE A N 1
ATOM 2069 C CA . ILE A 1 259 ? -0.095 0.913 -16.194 1.00 97.56 259 ILE A CA 1
ATOM 2070 C C . ILE A 1 259 ? 0.188 -0.147 -15.126 1.00 97.56 259 ILE A C 1
ATOM 2072 O O . ILE A 1 259 ? -0.477 -1.182 -15.048 1.00 97.56 259 ILE A O 1
ATOM 2076 N N . LYS A 1 260 ? 1.190 0.115 -14.279 1.00 96.00 260 LYS A N 1
ATOM 2077 C CA . LYS A 1 260 ? 1.583 -0.798 -13.201 1.00 96.00 260 LYS A CA 1
ATOM 2078 C C . LYS A 1 260 ? 0.425 -1.016 -12.224 1.00 96.00 260 LYS A C 1
ATOM 2080 O O . LYS A 1 260 ? 0.230 -2.141 -11.771 1.00 96.00 260 LYS A O 1
ATOM 2085 N N . ASN A 1 261 ? -0.306 0.037 -11.866 1.00 96.75 261 ASN A N 1
ATOM 2086 C CA . ASN A 1 261 ? -1.417 -0.030 -10.920 1.00 96.75 261 ASN A CA 1
ATOM 2087 C C . ASN A 1 261 ? -2.601 -0.826 -11.486 1.00 96.75 261 ASN A C 1
ATOM 2089 O O . ASN A 1 261 ? -3.095 -1.708 -10.786 1.00 96.75 261 ASN A O 1
ATOM 2093 N N . LEU A 1 262 ? -2.975 -0.597 -12.748 1.00 98.00 262 LEU A N 1
ATOM 2094 C CA . LEU A 1 262 ? -4.018 -1.346 -13.453 1.00 98.00 262 LEU A CA 1
ATOM 2095 C C . LEU A 1 262 ? -3.687 -2.840 -13.491 1.00 98.00 262 LEU A C 1
ATOM 2097 O O . LEU A 1 262 ? -4.438 -3.663 -12.972 1.00 98.00 262 LEU A O 1
ATOM 2101 N N . LEU A 1 263 ? -2.520 -3.196 -14.036 1.00 97.06 263 LEU A N 1
ATOM 2102 C CA . LEU A 1 263 ? -2.131 -4.598 -14.198 1.00 97.06 263 LEU A CA 1
ATOM 2103 C C . LEU A 1 263 ? -2.003 -5.319 -12.853 1.00 97.06 263 LEU A C 1
ATOM 2105 O O . LEU A 1 263 ? -2.424 -6.463 -12.728 1.00 97.06 263 LEU A O 1
ATOM 2109 N N . ARG A 1 264 ? -1.487 -4.651 -11.814 1.00 95.38 264 ARG A N 1
ATOM 2110 C CA . ARG A 1 264 ? -1.448 -5.230 -10.463 1.00 95.38 264 ARG A CA 1
ATOM 2111 C C . ARG A 1 264 ? -2.837 -5.442 -9.878 1.00 95.38 264 ARG A C 1
ATOM 2113 O O . ARG A 1 264 ? -3.005 -6.394 -9.124 1.00 95.38 264 ARG A O 1
ATOM 2120 N N . SER A 1 265 ? -3.784 -4.560 -10.174 1.00 96.19 265 SER A N 1
ATOM 2121 C CA . SER A 1 265 ? -5.153 -4.669 -9.670 1.00 96.19 265 SER A CA 1
ATOM 2122 C C . SER A 1 265 ? -5.907 -5.818 -10.332 1.00 96.19 265 SER A C 1
ATOM 2124 O O . SER A 1 265 ? -6.620 -6.527 -9.630 1.00 96.19 265 SER A O 1
ATOM 2126 N N . LEU A 1 266 ? -5.672 -6.046 -11.628 1.00 96.56 266 LEU A N 1
ATOM 2127 C CA . LEU A 1 266 ? -6.266 -7.145 -12.395 1.00 96.56 266 LEU A CA 1
ATOM 2128 C C . LEU A 1 266 ? -5.597 -8.501 -12.121 1.00 96.56 266 LEU A C 1
ATOM 2130 O O . LEU A 1 266 ? -6.273 -9.516 -12.075 1.00 96.56 266 LEU A O 1
ATOM 2134 N N . LEU A 1 267 ? -4.269 -8.548 -11.946 1.00 94.06 267 LEU A N 1
ATOM 2135 C CA . LEU A 1 267 ? -3.505 -9.809 -11.993 1.00 94.06 267 LEU A CA 1
ATOM 2136 C C . LEU A 1 267 ? -2.977 -10.310 -10.643 1.00 94.06 267 LEU A C 1
ATOM 2138 O O . LEU A 1 267 ? -2.497 -11.444 -10.553 1.00 94.06 267 LEU A O 1
ATOM 2142 N N . ASN A 1 268 ? -3.004 -9.499 -9.581 1.00 91.94 268 ASN A N 1
ATOM 2143 C CA . ASN A 1 268 ? -2.539 -9.950 -8.268 1.00 91.94 268 ASN A CA 1
ATOM 2144 C C . ASN A 1 268 ? -3.669 -10.514 -7.406 1.00 91.94 268 ASN A C 1
ATOM 2146 O O . ASN A 1 268 ? -4.804 -10.049 -7.429 1.00 91.94 268 ASN A O 1
ATOM 2150 N N . VAL A 1 269 ? -3.281 -11.447 -6.534 1.00 90.56 269 VAL A N 1
ATOM 2151 C CA . VAL A 1 269 ? -4.078 -11.845 -5.370 1.00 90.56 269 VAL A CA 1
ATOM 2152 C C . VAL A 1 269 ? -3.738 -10.915 -4.209 1.00 90.56 269 VAL A C 1
ATOM 2154 O O . VAL A 1 269 ? -2.561 -10.819 -3.834 1.00 90.56 269 VAL A O 1
ATOM 2157 N N . TYR A 1 270 ? -4.739 -10.229 -3.659 1.00 92.19 270 TYR A N 1
ATOM 2158 C CA . TYR A 1 270 ? -4.596 -9.286 -2.543 1.00 92.19 270 TYR A CA 1
ATOM 2159 C C . TYR A 1 270 ? -5.839 -9.283 -1.638 1.00 92.19 270 TYR A C 1
ATOM 2161 O O . TYR A 1 270 ? -6.926 -9.624 -2.105 1.00 92.19 270 TYR A O 1
ATOM 2169 N N . PRO A 1 271 ? -5.700 -8.938 -0.344 1.00 91.25 271 PRO A N 1
ATOM 2170 C CA . PRO A 1 271 ? -6.843 -8.838 0.553 1.00 91.25 271 PRO A CA 1
ATOM 2171 C C . PRO A 1 271 ? -7.779 -7.692 0.149 1.00 91.25 271 PRO A C 1
ATOM 2173 O O . PRO A 1 271 ? -7.341 -6.674 -0.382 1.00 91.25 271 PRO A O 1
ATOM 2176 N N . THR A 1 272 ? -9.072 -7.882 0.388 1.00 88.00 272 THR A N 1
ATOM 2177 C CA . THR A 1 272 ? -10.136 -6.902 0.086 1.00 88.00 272 THR A CA 1
ATOM 2178 C C . THR A 1 272 ? -10.795 -6.346 1.339 1.00 88.00 272 THR A C 1
ATOM 2180 O O . THR A 1 272 ? -11.332 -5.247 1.303 1.00 88.00 272 THR A O 1
ATOM 2183 N N . GLU A 1 273 ? -10.701 -7.078 2.448 1.00 80.06 273 GLU A N 1
ATOM 2184 C CA . GLU A 1 273 ? -11.232 -6.687 3.745 1.00 80.06 273 GLU A CA 1
ATOM 2185 C C . GLU A 1 273 ? -10.077 -6.443 4.718 1.00 80.06 273 GLU A C 1
ATOM 2187 O O . GLU A 1 273 ? -9.182 -7.281 4.858 1.00 80.06 273 GLU A O 1
ATOM 2192 N N . TYR A 1 274 ? -10.116 -5.288 5.374 1.00 82.06 274 TYR A N 1
ATOM 2193 C CA . TYR A 1 274 ? -9.091 -4.808 6.304 1.00 82.06 274 TYR A CA 1
ATOM 2194 C C . TYR A 1 274 ? -9.701 -4.305 7.624 1.00 82.06 274 TYR A C 1
ATOM 2196 O O . TYR A 1 274 ? -8.979 -3.805 8.490 1.00 82.06 274 TYR A O 1
ATOM 2204 N N . ARG A 1 275 ? -11.024 -4.436 7.802 1.00 82.94 275 ARG A N 1
ATOM 2205 C CA . ARG A 1 275 ? -11.713 -4.090 9.046 1.00 82.94 275 ARG A CA 1
ATOM 2206 C C . ARG A 1 275 ? -11.216 -4.907 10.234 1.00 82.94 275 ARG A C 1
ATOM 2208 O O . ARG A 1 275 ? -10.821 -6.064 10.097 1.00 82.94 275 ARG A O 1
ATOM 2215 N N . LEU A 1 276 ? -11.260 -4.285 11.413 1.00 79.31 276 LEU A N 1
ATOM 2216 C CA . LEU A 1 276 ? -10.889 -4.909 12.687 1.00 79.31 276 LEU A CA 1
ATOM 2217 C C . LEU A 1 276 ? -11.776 -6.115 12.995 1.00 79.31 276 LEU A C 1
ATOM 2219 O O . LEU A 1 276 ? -11.317 -7.118 13.538 1.00 79.31 276 LEU A O 1
ATOM 2223 N N . ASN A 1 277 ? -13.049 -6.006 12.630 1.00 76.31 277 ASN A N 1
ATOM 2224 C CA . ASN A 1 277 ? -14.056 -7.035 12.776 1.00 76.31 277 ASN A CA 1
ATOM 2225 C C . ASN A 1 277 ? -14.936 -7.090 11.518 1.00 76.31 277 ASN A C 1
ATOM 2227 O O . ASN A 1 277 ? -14.892 -6.228 10.645 1.00 76.31 277 ASN A O 1
ATOM 2231 N N . ARG A 1 278 ? -15.742 -8.145 11.414 1.00 73.81 278 ARG A N 1
ATOM 2232 C CA . ARG A 1 278 ? -16.682 -8.340 10.298 1.00 73.81 278 ARG A CA 1
ATOM 2233 C C . ARG A 1 278 ? -18.088 -7.845 10.602 1.00 73.81 278 ARG A C 1
ATOM 2235 O O . ARG A 1 278 ? -19.003 -8.092 9.822 1.00 73.81 278 ARG A O 1
ATOM 2242 N N . GLU A 1 279 ? -18.260 -7.210 11.752 1.00 75.62 279 GLU A N 1
ATOM 2243 C CA . GLU A 1 279 ? -19.556 -6.708 12.169 1.00 75.62 279 GLU A CA 1
ATOM 2244 C C . GLU A 1 279 ? -20.028 -5.649 11.174 1.00 75.62 279 GLU A C 1
ATOM 2246 O O . GLU A 1 279 ? -19.242 -4.861 10.636 1.00 75.62 279 GLU A O 1
ATOM 2251 N N . ASN A 1 280 ? -21.320 -5.673 10.874 1.00 79.06 280 ASN A N 1
ATOM 2252 C CA . ASN A 1 280 ? -21.902 -4.648 10.038 1.00 79.06 280 ASN A CA 1
ATOM 2253 C C . ASN A 1 280 ? -22.106 -3.396 10.896 1.00 79.06 280 ASN A C 1
ATOM 2255 O O . ASN A 1 280 ? -22.918 -3.404 11.816 1.00 79.06 280 ASN A O 1
ATOM 2259 N N . PHE A 1 281 ? -21.369 -2.324 10.598 1.00 80.00 281 PHE A N 1
ATOM 2260 C CA . PHE A 1 281 ? -21.486 -1.064 11.336 1.00 80.00 281 PHE A CA 1
ATOM 2261 C C . PHE A 1 281 ? -22.845 -0.375 11.141 1.00 80.00 281 PHE A C 1
ATOM 2263 O O . PHE A 1 281 ? -23.168 0.522 11.914 1.00 80.00 281 PHE A O 1
ATOM 2270 N N . ASP A 1 282 ? -23.641 -0.806 10.157 1.00 74.62 282 ASP A N 1
ATOM 2271 C CA . ASP A 1 282 ? -25.007 -0.325 9.930 1.00 74.62 282 ASP A CA 1
ATOM 2272 C C . ASP A 1 282 ? -26.078 -1.196 10.622 1.00 74.62 282 ASP A C 1
ATOM 2274 O O . ASP A 1 282 ? -27.277 -0.945 10.481 1.00 74.62 282 ASP A O 1
ATOM 2278 N N . GLU A 1 283 ? -25.679 -2.251 11.343 1.00 82.06 283 GLU A N 1
ATOM 2279 C CA . GLU A 1 283 ? -26.605 -3.071 12.126 1.00 82.06 283 GLU A CA 1
ATOM 2280 C C . GLU A 1 283 ? -27.077 -2.331 13.388 1.00 82.06 283 GLU A C 1
ATOM 2282 O O . GLU A 1 283 ? -26.407 -1.447 13.918 1.00 82.06 283 GLU A O 1
ATOM 2287 N N . SER A 1 284 ? -28.256 -2.701 13.896 1.00 83.38 284 SER A N 1
ATOM 2288 C CA . SER A 1 284 ? -28.780 -2.134 15.136 1.00 83.38 284 SER A CA 1
ATOM 2289 C C . SER A 1 284 ? -27.809 -2.327 16.303 1.00 83.38 284 SER A C 1
ATOM 2291 O O . SER A 1 284 ? -27.347 -3.443 16.567 1.00 83.38 284 SER A O 1
ATOM 2293 N N . PHE A 1 285 ? -27.617 -1.264 17.093 1.00 86.88 285 PHE A N 1
ATOM 2294 C CA . PHE A 1 285 ? -26.797 -1.313 18.302 1.00 86.88 285 PHE A CA 1
ATOM 2295 C C . PHE A 1 285 ? -27.312 -2.286 19.374 1.00 86.88 285 PHE A C 1
ATOM 2297 O O . PHE A 1 285 ? -26.608 -2.534 20.349 1.00 86.88 285 PHE A O 1
ATOM 2304 N N . VAL A 1 286 ? -28.505 -2.876 19.218 1.00 81.12 286 VAL A N 1
ATOM 2305 C CA . VAL A 1 286 ? -28.968 -4.003 20.052 1.00 81.12 286 VAL A CA 1
ATOM 2306 C C . VAL A 1 286 ? -28.039 -5.213 19.904 1.00 81.12 286 VAL A C 1
ATOM 2308 O O . VAL A 1 286 ? -27.659 -5.829 20.900 1.00 81.12 286 VAL A O 1
ATOM 2311 N N . ASN A 1 287 ? -27.635 -5.530 18.674 1.00 81.38 287 ASN A N 1
ATOM 2312 C CA . ASN A 1 287 ? -26.882 -6.745 18.362 1.00 81.38 287 ASN A CA 1
ATOM 2313 C C . ASN A 1 287 ? -25.373 -6.509 18.417 1.00 81.38 287 ASN A C 1
ATOM 2315 O O . ASN A 1 287 ? -24.632 -7.336 18.943 1.00 81.38 287 ASN A O 1
ATOM 2319 N N . VAL A 1 288 ? -24.932 -5.355 17.918 1.00 85.00 288 VAL A N 1
ATOM 2320 C CA . VAL A 1 288 ? -23.521 -5.028 17.708 1.00 85.00 288 VAL A CA 1
ATOM 2321 C C . VAL A 1 288 ? -23.178 -3.746 18.455 1.00 85.00 288 VAL A C 1
ATOM 2323 O O . VAL A 1 288 ? -23.872 -2.748 18.315 1.00 85.00 288 VAL A O 1
ATOM 2326 N N . LEU A 1 289 ? -22.095 -3.737 19.235 1.00 89.94 289 LEU A N 1
ATOM 2327 C CA . LEU A 1 289 ? -21.606 -2.520 19.890 1.00 89.94 289 LEU A CA 1
ATOM 2328 C C . LEU A 1 289 ? -20.131 -2.278 19.525 1.00 89.94 289 LEU A C 1
ATOM 2330 O O . LEU A 1 289 ? -19.249 -2.846 20.177 1.00 89.94 289 LEU A O 1
ATOM 2334 N N . PRO A 1 290 ? -19.844 -1.416 18.530 1.00 90.62 290 PRO A N 1
ATOM 2335 C CA . PRO A 1 290 ? -18.494 -1.243 17.987 1.00 90.62 290 PRO A CA 1
ATOM 2336 C C . PRO A 1 290 ? -17.424 -0.846 19.016 1.00 90.62 290 PRO A C 1
ATOM 2338 O O . PRO A 1 290 ? -16.277 -1.265 18.899 1.00 90.62 290 PRO A O 1
ATOM 2341 N N . ILE A 1 291 ? -17.775 -0.098 20.069 1.00 91.75 291 ILE A N 1
ATOM 2342 C CA . ILE A 1 291 ? -16.807 0.309 21.107 1.00 91.75 291 ILE A CA 1
ATOM 2343 C C . ILE A 1 291 ? -16.234 -0.876 21.908 1.00 91.75 291 ILE A C 1
ATOM 2345 O O . ILE A 1 291 ? -15.149 -0.774 22.485 1.00 91.75 291 ILE A O 1
ATOM 2349 N N . ARG A 1 292 ? -16.927 -2.026 21.931 1.00 90.44 292 ARG A N 1
ATOM 2350 C CA . ARG A 1 292 ? -16.448 -3.249 22.599 1.00 90.44 292 ARG A CA 1
ATOM 2351 C C . ARG A 1 292 ? -15.394 -3.987 21.782 1.00 90.44 292 ARG A C 1
ATOM 2353 O O . ARG A 1 292 ? -14.660 -4.800 22.350 1.00 90.44 292 ARG A O 1
ATOM 2360 N N . THR A 1 293 ? -15.300 -3.722 20.479 1.00 88.25 293 THR A N 1
ATOM 2361 C CA . THR A 1 293 ? -14.340 -4.387 19.588 1.00 88.25 293 THR A CA 1
ATOM 2362 C C . THR A 1 293 ? -13.013 -3.647 19.459 1.00 88.25 293 THR A C 1
ATOM 2364 O O . THR A 1 293 ? -12.050 -4.193 18.917 1.00 88.25 293 THR A O 1
ATOM 2367 N N . TRP A 1 294 ? -12.906 -2.453 20.047 1.00 91.50 294 TRP A N 1
ATOM 2368 C CA . TRP A 1 294 ? -11.668 -1.681 20.078 1.00 91.50 294 TRP A CA 1
ATOM 2369 C C . TRP A 1 294 ? -10.515 -2.466 20.715 1.00 91.50 294 TRP A C 1
ATOM 2371 O O . TRP A 1 294 ? -10.615 -3.008 21.820 1.00 91.50 294 TRP A O 1
ATOM 2381 N N . GLY A 1 295 ? -9.395 -2.533 19.994 1.00 87.88 295 GLY A N 1
ATOM 2382 C CA . GLY A 1 295 ? -8.179 -3.223 20.419 1.00 87.88 295 GLY A CA 1
ATOM 2383 C C . GLY A 1 295 ? -8.325 -4.731 20.653 1.00 87.88 295 GLY A C 1
ATOM 2384 O O . GLY A 1 295 ? -7.440 -5.316 21.290 1.00 87.88 295 GLY A O 1
ATOM 2385 N N . GLN A 1 296 ? -9.410 -5.367 20.187 1.00 84.88 296 GLN A N 1
ATOM 2386 C CA . GLN A 1 296 ? -9.576 -6.815 20.301 1.00 84.88 296 GLN A CA 1
ATOM 2387 C C . GLN A 1 296 ? -8.506 -7.566 19.500 1.00 84.88 296 GLN A C 1
ATOM 2389 O O . GLN A 1 296 ? -8.058 -7.141 18.436 1.00 84.88 296 GLN A O 1
ATOM 2394 N N . ASN A 1 297 ? -8.090 -8.710 20.042 1.00 80.94 297 ASN A N 1
ATOM 2395 C CA . ASN A 1 297 ? -7.204 -9.638 19.352 1.00 80.94 297 ASN A CA 1
ATOM 2396 C C . ASN A 1 297 ? -8.060 -10.694 18.659 1.00 80.94 297 ASN A C 1
ATOM 2398 O O . ASN A 1 297 ? -9.016 -11.189 19.254 1.00 80.94 297 ASN A O 1
ATOM 2402 N N . VAL A 1 298 ? -7.666 -11.081 17.451 1.00 75.12 298 VAL A N 1
ATOM 2403 C CA . VAL A 1 298 ? -8.266 -12.208 16.736 1.00 75.12 298 VAL A CA 1
ATOM 2404 C C . VAL A 1 298 ? -7.267 -13.358 16.753 1.00 75.12 298 VAL A C 1
ATOM 2406 O O . VAL A 1 298 ? -6.075 -13.146 16.522 1.00 75.12 298 VAL A O 1
ATOM 2409 N N . ASP A 1 299 ? -7.743 -14.562 17.067 1.00 76.44 299 ASP A N 1
ATOM 2410 C CA . ASP A 1 299 ? -6.938 -15.777 16.947 1.00 76.44 299 ASP A CA 1
ATOM 2411 C C . ASP A 1 299 ? -6.585 -16.002 15.473 1.00 76.44 299 ASP A C 1
ATOM 2413 O O . ASP A 1 299 ? -7.463 -15.938 14.612 1.00 76.44 299 ASP A O 1
ATOM 2417 N N . PHE A 1 300 ? -5.315 -16.288 15.183 1.00 75.06 300 PHE A N 1
ATOM 2418 C CA . PHE A 1 300 ? -4.809 -16.497 13.826 1.00 75.06 300 PHE A CA 1
ATOM 2419 C C . PHE A 1 300 ? -5.644 -17.527 13.054 1.00 75.06 300 PHE A C 1
ATOM 2421 O O . PHE A 1 300 ? -5.971 -17.307 11.889 1.00 75.06 300 PHE A O 1
ATOM 2428 N N . ASN A 1 301 ? -6.072 -18.598 13.728 1.00 78.44 301 ASN A N 1
ATOM 2429 C CA . ASN A 1 301 ? -6.863 -19.676 13.128 1.00 78.44 301 ASN A CA 1
ATOM 2430 C C . ASN A 1 301 ? -8.313 -19.277 12.805 1.00 78.44 301 ASN A C 1
ATOM 2432 O O . ASN A 1 301 ? -8.989 -19.959 12.037 1.00 78.44 301 ASN A O 1
ATOM 2436 N N . GLN A 1 302 ? -8.802 -18.182 13.387 1.00 79.50 302 GLN A N 1
ATOM 2437 C CA . GLN A 1 302 ? -10.149 -17.654 13.163 1.00 79.50 302 GLN A CA 1
ATOM 2438 C C . GLN A 1 302 ? -10.165 -16.518 12.134 1.00 79.50 302 GLN A C 1
ATOM 2440 O O . GLN A 1 302 ? -11.241 -16.092 11.707 1.00 79.50 302 GLN A O 1
ATOM 2445 N N . ILE A 1 303 ? -8.992 -16.028 11.711 1.00 79.31 303 ILE A N 1
ATOM 2446 C CA . ILE A 1 303 ? -8.895 -14.977 10.700 1.00 79.31 303 ILE A CA 1
ATOM 2447 C C . ILE A 1 303 ? -9.343 -15.550 9.360 1.00 79.31 303 ILE A C 1
ATOM 2449 O O . ILE A 1 303 ? -8.653 -16.328 8.706 1.00 79.31 303 ILE A O 1
ATOM 2453 N N . GLN A 1 304 ? -10.499 -15.090 8.908 1.00 80.25 304 GLN A N 1
ATOM 2454 C CA . GLN A 1 304 ? -10.968 -15.349 7.561 1.00 80.25 304 GLN A CA 1
ATOM 2455 C C . GLN A 1 304 ? -10.658 -14.113 6.707 1.00 80.25 304 GLN A C 1
ATOM 2457 O O . GLN A 1 304 ? -11.332 -13.085 6.800 1.00 80.25 304 GLN A O 1
ATOM 2462 N N . VAL A 1 305 ? -9.624 -14.188 5.873 1.00 84.19 305 VAL A N 1
ATOM 2463 C CA . VAL A 1 305 ? -9.265 -13.094 4.959 1.00 84.19 305 VAL A CA 1
ATOM 2464 C C . VAL A 1 305 ? -10.000 -13.277 3.635 1.00 84.19 305 VAL A C 1
ATOM 2466 O O . VAL A 1 305 ? -9.938 -14.344 3.027 1.00 84.19 305 VAL A O 1
ATOM 2469 N N . GLN A 1 306 ? -10.696 -12.235 3.179 1.00 87.81 306 GLN A N 1
ATOM 2470 C CA . GLN A 1 306 ? -11.278 -12.211 1.839 1.00 87.81 306 GLN A CA 1
ATOM 2471 C C . GLN A 1 306 ? -10.244 -11.701 0.843 1.00 87.81 306 GLN A C 1
ATOM 2473 O O . GLN A 1 306 ? -9.704 -10.601 1.000 1.00 87.81 306 GLN A O 1
ATOM 2478 N N . TYR A 1 307 ? -9.989 -12.486 -0.198 1.00 91.69 307 TYR A N 1
ATOM 2479 C CA . TYR A 1 307 ? -9.031 -12.146 -1.239 1.00 91.69 307 TYR A CA 1
ATOM 2480 C C . TYR A 1 307 ? -9.740 -11.821 -2.543 1.00 91.69 307 TYR A C 1
ATOM 2482 O O . TYR A 1 307 ? -10.662 -12.517 -2.960 1.00 91.69 307 TYR A O 1
ATOM 2490 N N . HIS A 1 308 ? -9.233 -10.799 -3.215 1.00 94.06 308 HIS A N 1
ATOM 2491 C CA . HIS A 1 308 ? -9.391 -10.662 -4.645 1.00 94.06 308 HIS A CA 1
ATOM 2492 C C . HIS A 1 308 ? -8.582 -11.763 -5.330 1.00 94.06 308 HIS A C 1
ATOM 2494 O O . HIS A 1 308 ? -7.381 -11.894 -5.071 1.00 94.06 308 HIS A O 1
ATOM 2500 N N . ILE A 1 309 ? -9.227 -12.536 -6.197 1.00 93.19 309 ILE A N 1
ATOM 2501 C CA . ILE A 1 309 ? -8.580 -13.530 -7.048 1.00 93.19 309 ILE A CA 1
ATOM 2502 C C . ILE A 1 309 ? -8.926 -13.156 -8.492 1.00 93.19 309 ILE A C 1
ATOM 2504 O O . ILE A 1 309 ? -10.119 -13.098 -8.787 1.00 93.19 309 ILE A O 1
ATOM 2508 N N . PRO A 1 310 ? -7.925 -12.918 -9.364 1.00 94.12 310 PRO A N 1
ATOM 2509 C CA . PRO A 1 310 ? -8.159 -12.590 -10.768 1.00 94.12 310 PRO A CA 1
ATOM 2510 C C . PRO A 1 310 ? -9.091 -13.594 -11.447 1.00 94.12 310 PRO A C 1
ATOM 2512 O O . PRO A 1 310 ? -8.804 -14.797 -11.452 1.00 94.12 310 PRO A O 1
ATOM 2515 N N . ASN A 1 311 ? -10.189 -13.107 -12.017 1.00 93.81 311 ASN A N 1
ATOM 2516 C CA . ASN A 1 311 ? -11.094 -13.911 -12.832 1.00 93.81 311 ASN A CA 1
ATOM 2517 C C . ASN A 1 311 ? -10.676 -13.919 -14.318 1.00 93.81 311 ASN A C 1
ATOM 2519 O O . ASN A 1 311 ? -9.716 -13.258 -14.715 1.00 93.81 311 ASN A O 1
ATOM 2523 N N . VAL A 1 312 ? -11.384 -14.700 -15.140 1.00 93.62 312 VAL A N 1
ATOM 2524 C CA . VAL A 1 312 ? -11.066 -14.853 -16.572 1.00 93.62 312 VAL A CA 1
ATOM 2525 C C . VAL A 1 312 ? -11.164 -13.519 -17.315 1.00 93.62 312 VAL A C 1
ATOM 2527 O O . VAL A 1 312 ? -10.232 -13.168 -18.028 1.00 93.62 312 VAL A O 1
ATOM 2530 N N . ASP A 1 313 ? -12.216 -12.735 -17.074 1.00 96.88 313 ASP A N 1
ATOM 2531 C CA . ASP A 1 313 ? -12.431 -11.445 -17.740 1.00 96.88 313 ASP A CA 1
ATOM 2532 C C . ASP A 1 313 ? -11.336 -10.422 -17.384 1.00 96.88 313 ASP A C 1
ATOM 2534 O O . ASP A 1 313 ? -10.893 -9.643 -18.229 1.00 96.88 313 ASP A O 1
ATOM 2538 N N . GLU A 1 314 ? -10.854 -10.432 -16.138 1.00 96.25 314 GLU A N 1
ATOM 2539 C CA . GLU A 1 314 ? -9.737 -9.588 -15.694 1.00 96.25 314 GLU A CA 1
ATOM 2540 C C . GLU A 1 314 ? -8.418 -9.971 -16.357 1.00 96.25 314 GLU A C 1
ATOM 2542 O O . GLU A 1 314 ? -7.649 -9.096 -16.767 1.00 96.25 314 GLU A O 1
ATOM 2547 N N . ILE A 1 315 ? -8.156 -11.275 -16.466 1.00 93.00 315 ILE A N 1
ATOM 2548 C CA . ILE A 1 315 ? -6.967 -11.797 -17.137 1.00 93.00 315 ILE A CA 1
ATOM 2549 C C . ILE A 1 315 ? -7.028 -11.463 -18.627 1.00 93.00 315 ILE A C 1
ATOM 2551 O O . ILE A 1 315 ? -6.030 -10.994 -19.174 1.00 93.00 315 ILE A O 1
ATOM 2555 N N . ASP A 1 316 ? -8.180 -11.635 -19.271 1.00 93.62 316 ASP A N 1
ATOM 2556 C CA . ASP A 1 316 ? -8.377 -11.323 -20.686 1.00 93.62 316 ASP A CA 1
ATOM 2557 C C . ASP A 1 316 ? -8.206 -9.827 -20.956 1.00 93.62 316 ASP A C 1
ATOM 2559 O O . ASP A 1 316 ? -7.480 -9.445 -21.879 1.00 93.62 316 ASP A O 1
ATOM 2563 N N . PHE A 1 317 ? -8.776 -8.965 -20.108 1.00 96.88 317 PHE A N 1
ATOM 2564 C CA . PHE A 1 317 ? -8.561 -7.522 -20.201 1.00 96.88 317 PHE A CA 1
ATOM 2565 C C . PHE A 1 317 ? -7.078 -7.165 -20.040 1.00 96.88 317 PHE A C 1
ATOM 2567 O O . PHE A 1 317 ? -6.534 -6.393 -20.835 1.00 96.88 317 PHE A O 1
ATOM 2574 N N . ALA A 1 318 ? -6.389 -7.742 -19.056 1.00 94.88 318 ALA A N 1
ATOM 2575 C CA . ALA A 1 318 ? -4.965 -7.501 -18.863 1.00 94.88 318 ALA A CA 1
ATOM 2576 C C . ALA A 1 318 ? -4.119 -8.008 -20.045 1.00 94.88 318 ALA A C 1
ATOM 2578 O O . ALA A 1 318 ? -3.192 -7.318 -20.467 1.00 94.88 318 ALA A O 1
ATOM 2579 N N . CYS A 1 319 ? -4.430 -9.179 -20.605 1.00 91.19 319 CYS A N 1
ATOM 2580 C CA . CYS A 1 319 ? -3.752 -9.735 -21.776 1.00 91.19 319 CYS A CA 1
ATOM 2581 C C . CYS A 1 319 ? -3.945 -8.852 -23.011 1.00 91.19 319 CYS A C 1
ATOM 2583 O O . CYS A 1 319 ? -2.968 -8.525 -23.686 1.00 91.19 319 CYS A O 1
ATOM 2585 N N . ASP A 1 320 ? -5.177 -8.422 -23.280 1.00 93.81 320 ASP A N 1
ATOM 2586 C CA . ASP A 1 320 ? -5.481 -7.495 -24.369 1.00 93.81 320 ASP A CA 1
ATOM 2587 C C . ASP A 1 320 ? -4.744 -6.159 -24.196 1.00 93.81 320 ASP A C 1
ATOM 2589 O O . ASP A 1 320 ? -4.106 -5.666 -25.130 1.00 93.81 320 ASP A O 1
ATOM 2593 N N . PHE A 1 321 ? -4.726 -5.619 -22.975 1.00 94.69 321 PHE A N 1
ATOM 2594 C CA . PHE A 1 321 ? -3.972 -4.414 -22.641 1.00 94.69 321 PHE A CA 1
ATOM 2595 C C . PHE A 1 321 ? -2.471 -4.582 -22.915 1.00 94.69 321 PHE A C 1
ATOM 2597 O O . PHE A 1 321 ? -1.859 -3.763 -23.604 1.00 94.69 321 PHE A O 1
ATOM 2604 N N . VAL A 1 322 ? -1.866 -5.657 -22.399 1.00 91.62 322 VAL A N 1
ATOM 2605 C CA . VAL A 1 322 ? -0.440 -5.950 -22.594 1.00 91.62 322 VAL A CA 1
ATOM 2606 C C . VAL A 1 322 ? -0.131 -6.061 -24.083 1.00 91.62 322 VAL A C 1
ATOM 2608 O O . VAL A 1 322 ? 0.779 -5.382 -24.549 1.00 91.62 322 VAL A O 1
ATOM 2611 N N . ASN A 1 323 ? -0.901 -6.848 -24.837 1.00 90.12 323 ASN A N 1
ATOM 2612 C CA . ASN A 1 323 ? -0.693 -7.040 -26.272 1.00 90.12 323 ASN A CA 1
ATOM 2613 C C . ASN A 1 323 ? -0.812 -5.723 -27.051 1.00 90.12 323 ASN A C 1
ATOM 2615 O O . ASN A 1 323 ? -0.001 -5.455 -27.937 1.00 90.12 323 ASN A O 1
ATOM 2619 N N . THR A 1 324 ? -1.771 -4.877 -26.688 1.00 91.94 324 THR A N 1
ATOM 2620 C CA . THR A 1 324 ? -2.008 -3.595 -27.358 1.00 91.94 324 THR A CA 1
ATOM 2621 C C . THR A 1 324 ? -0.827 -2.635 -27.210 1.00 91.94 324 THR A C 1
ATOM 2623 O O . THR A 1 324 ? -0.424 -2.004 -28.187 1.00 91.94 324 THR A O 1
ATOM 2626 N N . PHE A 1 325 ? -0.245 -2.529 -26.011 1.00 92.44 325 PHE A N 1
ATOM 2627 C CA . PHE A 1 325 ? 0.739 -1.483 -25.708 1.00 92.44 325 PHE A CA 1
ATOM 2628 C C . PHE A 1 325 ? 2.196 -1.964 -25.673 1.00 92.44 325 PHE A C 1
ATOM 2630 O O . PHE A 1 325 ? 3.105 -1.175 -25.936 1.00 92.44 325 PHE A O 1
ATOM 2637 N N . ILE A 1 326 ? 2.470 -3.238 -25.367 1.00 90.06 326 ILE A N 1
ATOM 2638 C CA . ILE A 1 326 ? 3.856 -3.723 -25.267 1.00 90.06 326 ILE A CA 1
ATOM 2639 C C . ILE A 1 326 ? 4.501 -3.880 -26.646 1.00 90.06 326 ILE A C 1
ATOM 2641 O O . ILE A 1 326 ? 5.653 -3.491 -26.837 1.00 90.06 326 ILE A O 1
ATOM 2645 N N . TYR A 1 327 ? 3.774 -4.434 -27.623 1.00 87.50 327 TYR A N 1
ATOM 2646 C CA . TYR A 1 327 ? 4.348 -4.759 -28.928 1.00 87.50 327 TYR A CA 1
ATOM 2647 C C . TYR A 1 327 ? 4.632 -3.509 -29.757 1.00 87.50 327 TYR A C 1
ATOM 2649 O O . TYR A 1 327 ? 5.652 -3.474 -30.444 1.00 87.50 327 TYR A O 1
ATOM 2657 N N . SER A 1 328 ? 3.801 -2.469 -29.643 1.00 88.19 328 SER A N 1
ATOM 2658 C CA . SER A 1 328 ? 4.048 -1.183 -30.305 1.00 88.19 328 SER A CA 1
ATOM 2659 C C . SER A 1 328 ? 5.352 -0.541 -29.834 1.00 88.19 328 SER A C 1
ATOM 2661 O O . SER A 1 328 ? 6.147 -0.076 -30.650 1.00 88.19 328 SER A O 1
ATOM 2663 N N . GLU A 1 329 ? 5.609 -0.560 -28.526 1.00 89.75 329 GLU A N 1
ATOM 2664 C CA . GLU A 1 329 ? 6.825 0.011 -27.940 1.00 89.75 329 GLU A CA 1
ATOM 2665 C C . GLU A 1 329 ? 8.056 -0.863 -28.236 1.00 89.75 329 GLU A C 1
ATOM 2667 O O . GLU A 1 329 ? 9.126 -0.354 -28.569 1.00 89.75 329 GLU A O 1
ATOM 2672 N N . LEU A 1 330 ? 7.909 -2.193 -28.223 1.00 87.69 330 LEU A N 1
ATOM 2673 C CA . LEU A 1 330 ? 8.985 -3.105 -28.623 1.00 87.69 330 LEU A CA 1
ATOM 2674 C C . LEU A 1 330 ? 9.372 -2.947 -30.099 1.00 87.69 330 LEU A C 1
ATOM 2676 O O . LEU A 1 330 ? 10.562 -2.991 -30.414 1.00 87.69 330 LEU A O 1
ATOM 2680 N N . ALA A 1 331 ? 8.401 -2.780 -30.999 1.00 87.56 331 ALA A N 1
ATOM 2681 C CA . ALA A 1 331 ? 8.659 -2.529 -32.416 1.00 87.56 331 ALA A CA 1
ATOM 2682 C C . ALA A 1 331 ? 9.389 -1.193 -32.613 1.00 87.56 331 ALA A C 1
ATOM 2684 O O . ALA A 1 331 ? 10.429 -1.155 -33.273 1.00 87.56 331 ALA A O 1
ATOM 2685 N N . LEU A 1 332 ? 8.920 -0.132 -31.940 1.00 86.81 332 LEU A N 1
ATOM 2686 C CA . LEU A 1 332 ? 9.561 1.185 -31.949 1.00 86.81 332 LEU A CA 1
ATOM 2687 C C . LEU A 1 332 ? 11.040 1.097 -31.543 1.00 86.81 332 LEU A C 1
ATOM 2689 O O . LEU A 1 332 ? 11.908 1.623 -32.243 1.00 86.81 332 LEU A O 1
ATOM 2693 N N . LEU A 1 333 ? 11.340 0.395 -30.446 1.00 87.00 333 LEU A N 1
ATOM 2694 C CA . LEU A 1 333 ? 12.712 0.231 -29.969 1.00 87.00 333 LEU A CA 1
ATOM 2695 C C . LEU A 1 333 ? 13.565 -0.652 -30.882 1.00 87.00 333 LEU A C 1
ATOM 2697 O O . LEU A 1 333 ? 14.747 -0.368 -31.030 1.00 87.00 333 LEU A O 1
ATOM 2701 N N . LYS A 1 334 ? 13.017 -1.710 -31.488 1.00 85.62 334 LYS A N 1
ATOM 2702 C CA . LYS A 1 334 ? 13.791 -2.602 -32.370 1.00 85.62 334 LYS A CA 1
ATOM 2703 C C . LYS A 1 334 ? 14.179 -1.932 -33.682 1.00 85.62 334 LYS A C 1
ATOM 2705 O O . LYS A 1 334 ? 15.315 -2.077 -34.123 1.00 85.62 334 LYS A O 1
ATOM 2710 N N . GLU A 1 335 ? 13.247 -1.223 -34.304 1.00 88.00 335 GLU A N 1
ATOM 2711 C CA . GLU A 1 335 ? 13.428 -0.690 -35.657 1.00 88.00 335 GLU A CA 1
ATOM 2712 C C . GLU A 1 335 ? 14.117 0.678 -35.661 1.00 88.00 335 GLU A C 1
ATOM 2714 O O . GLU A 1 335 ? 14.861 1.001 -36.589 1.00 88.00 335 GLU A O 1
ATOM 2719 N N . ASN A 1 336 ? 13.901 1.481 -34.614 1.00 85.12 336 ASN A N 1
ATOM 2720 C CA . ASN A 1 336 ? 14.286 2.890 -34.613 1.00 85.12 336 ASN A CA 1
ATOM 2721 C C . ASN A 1 336 ? 15.219 3.288 -33.465 1.00 85.12 336 ASN A C 1
ATOM 2723 O O . ASN A 1 336 ? 15.432 4.483 -33.292 1.00 85.12 336 ASN A O 1
ATOM 2727 N N . PHE A 1 337 ? 15.829 2.344 -32.729 1.00 79.44 337 PHE A N 1
ATOM 2728 C CA . PHE A 1 337 ? 16.653 2.631 -31.537 1.00 79.44 337 PHE A CA 1
ATOM 2729 C C . PHE A 1 337 ? 17.637 3.800 -31.705 1.00 79.44 337 PHE A C 1
ATOM 2731 O O . PHE A 1 337 ? 17.767 4.638 -30.818 1.00 79.44 337 PHE A O 1
ATOM 2738 N N . SER A 1 338 ? 18.338 3.853 -32.841 1.00 81.06 338 SER A N 1
ATOM 2739 C CA . SER A 1 338 ? 19.348 4.880 -33.130 1.00 81.06 338 SER A CA 1
ATOM 2740 C C . SER A 1 338 ? 18.773 6.170 -33.728 1.00 81.06 338 SER A C 1
ATOM 2742 O O . SER A 1 338 ? 19.509 7.141 -33.865 1.00 81.06 338 SER A O 1
ATOM 2744 N N . LYS A 1 339 ? 17.495 6.175 -34.125 1.00 85.38 339 LYS A N 1
ATOM 2745 C CA . LYS A 1 339 ? 16.809 7.296 -34.790 1.00 85.38 339 LYS A CA 1
ATOM 2746 C C . LYS A 1 339 ? 15.950 8.126 -33.833 1.00 85.38 339 LYS A C 1
ATOM 2748 O O . LYS A 1 339 ? 15.772 9.311 -34.078 1.00 85.38 339 LYS A O 1
ATOM 2753 N N . ILE A 1 340 ? 15.417 7.507 -32.780 1.00 85.88 340 ILE A N 1
ATOM 2754 C CA . ILE A 1 340 ? 14.575 8.179 -31.780 1.00 85.88 340 ILE A CA 1
ATOM 2755 C C . ILE A 1 340 ? 15.408 8.896 -30.712 1.00 85.88 340 ILE A C 1
ATOM 2757 O O . ILE A 1 340 ? 16.557 8.531 -30.424 1.00 85.88 340 ILE A O 1
ATOM 2761 N N . SER A 1 341 ? 14.818 9.917 -30.098 1.00 85.62 341 SER A N 1
ATOM 2762 C CA . SER A 1 341 ? 15.462 10.733 -29.072 1.00 85.62 341 SER A CA 1
ATOM 2763 C C . SER A 1 341 ? 15.794 9.922 -27.810 1.00 85.62 341 SER A C 1
ATOM 2765 O O . SER A 1 341 ? 15.382 8.772 -27.612 1.00 85.62 341 SER A O 1
ATOM 2767 N N . LYS A 1 342 ? 16.611 10.500 -26.923 1.00 82.25 342 LYS A N 1
ATOM 2768 C CA . LYS A 1 342 ? 16.900 9.884 -25.618 1.00 82.25 342 LYS A CA 1
ATOM 2769 C C . LYS A 1 342 ? 15.630 9.774 -24.764 1.00 82.25 342 LYS A C 1
ATOM 2771 O O . LYS A 1 342 ? 15.432 8.739 -24.130 1.00 82.25 342 LYS A O 1
ATOM 2776 N N . ASP A 1 343 ? 14.775 10.790 -24.793 1.00 81.44 343 ASP A N 1
ATOM 2777 C CA . ASP A 1 343 ? 13.551 10.838 -23.989 1.00 81.44 343 ASP A CA 1
ATOM 2778 C C . ASP A 1 343 ? 12.484 9.881 -24.526 1.00 81.44 343 ASP A C 1
ATOM 2780 O O . ASP A 1 343 ? 11.843 9.173 -23.751 1.00 81.44 343 ASP A O 1
ATOM 2784 N N . GLU A 1 344 ? 12.385 9.729 -25.849 1.00 85.50 344 GLU A N 1
ATOM 2785 C CA . GLU A 1 344 ? 11.537 8.712 -26.483 1.00 85.50 344 GLU A CA 1
ATOM 2786 C C . GLU A 1 344 ? 11.946 7.290 -26.083 1.00 85.50 344 GLU A C 1
ATOM 2788 O O . GLU A 1 344 ? 11.086 6.463 -25.759 1.00 85.50 344 GLU A O 1
ATOM 2793 N N . ARG A 1 345 ? 13.258 7.009 -26.056 1.00 87.50 345 ARG A N 1
ATOM 2794 C CA . ARG A 1 345 ? 13.791 5.725 -25.571 1.00 87.50 345 ARG A CA 1
ATOM 2795 C C . ARG A 1 345 ? 13.460 5.506 -24.106 1.00 87.50 345 ARG A C 1
ATOM 2797 O O . ARG A 1 345 ? 13.008 4.420 -23.751 1.00 87.50 345 ARG A O 1
ATOM 2804 N N . GLN A 1 346 ? 13.682 6.515 -23.269 1.00 84.69 346 GLN A N 1
ATOM 2805 C CA . GLN A 1 346 ? 13.421 6.432 -21.836 1.00 84.69 346 GLN A CA 1
ATOM 2806 C C . GLN A 1 346 ? 11.937 6.162 -21.558 1.00 84.6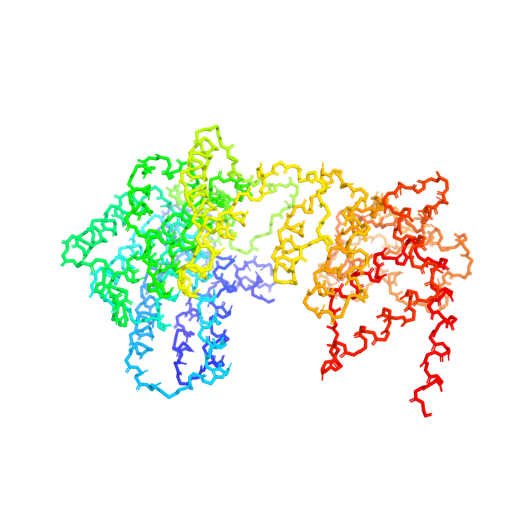9 346 GLN A C 1
ATOM 2808 O O . GLN A 1 346 ? 11.628 5.221 -20.827 1.00 84.69 346 GLN A O 1
ATOM 2813 N N . ARG A 1 347 ? 11.028 6.912 -22.196 1.00 89.94 347 ARG A N 1
ATOM 2814 C CA . ARG A 1 347 ? 9.573 6.703 -22.127 1.00 89.94 347 ARG A CA 1
ATOM 2815 C C . ARG A 1 347 ? 9.202 5.272 -22.511 1.00 89.94 347 ARG A C 1
ATOM 2817 O O . ARG A 1 347 ? 8.540 4.579 -21.741 1.00 89.94 347 ARG A O 1
ATOM 2824 N N . SER A 1 348 ? 9.653 4.819 -23.682 1.00 90.00 348 SER A N 1
ATOM 2825 C CA . SER A 1 348 ? 9.325 3.492 -24.214 1.00 90.00 348 SER A CA 1
ATOM 2826 C C . SER A 1 348 ? 9.819 2.367 -23.295 1.00 90.00 348 SER A C 1
ATOM 2828 O O . SER A 1 348 ? 9.059 1.471 -22.920 1.00 90.00 348 SER A O 1
ATOM 2830 N N . LEU A 1 349 ? 11.068 2.460 -22.823 1.00 88.19 349 LEU A N 1
ATOM 2831 C CA . LEU A 1 349 ? 11.634 1.518 -21.855 1.00 88.19 349 LEU A CA 1
ATOM 2832 C C . LEU A 1 349 ? 10.883 1.537 -20.520 1.00 88.19 349 LEU A C 1
ATOM 2834 O O . LEU A 1 349 ? 10.666 0.479 -19.929 1.00 88.19 349 LEU A O 1
ATOM 2838 N N . GLN A 1 350 ? 10.464 2.710 -20.045 1.00 88.19 350 GLN A N 1
ATOM 2839 C CA . GLN A 1 350 ? 9.708 2.846 -18.803 1.00 88.19 350 GLN A CA 1
ATOM 2840 C C . GLN A 1 350 ? 8.311 2.232 -18.911 1.00 88.19 350 GLN A C 1
ATOM 2842 O O . GLN A 1 350 ? 7.887 1.539 -17.984 1.00 88.19 350 GLN A O 1
ATOM 2847 N N . ILE A 1 351 ? 7.619 2.418 -20.036 1.00 91.56 351 ILE A N 1
ATOM 2848 C CA . ILE A 1 351 ? 6.339 1.757 -20.317 1.00 91.56 351 ILE A CA 1
ATOM 2849 C C . ILE A 1 351 ? 6.520 0.239 -20.291 1.00 91.56 351 ILE A C 1
ATOM 2851 O O . ILE A 1 351 ? 5.852 -0.435 -19.508 1.00 91.56 351 ILE A O 1
ATOM 2855 N N . ILE A 1 352 ? 7.468 -0.297 -21.068 1.00 90.44 352 ILE A N 1
ATOM 2856 C CA . ILE A 1 352 ? 7.745 -1.742 -21.119 1.00 90.44 352 ILE A CA 1
ATOM 2857 C C . ILE A 1 352 ? 8.069 -2.272 -19.719 1.00 90.44 352 ILE A C 1
ATOM 2859 O O . ILE A 1 352 ? 7.498 -3.271 -19.283 1.00 90.44 352 ILE A O 1
ATOM 2863 N N . TYR A 1 353 ? 8.932 -1.574 -18.979 1.00 87.38 353 TYR A N 1
ATOM 2864 C CA . TYR A 1 353 ? 9.282 -1.936 -17.611 1.00 87.38 353 TYR A CA 1
ATOM 2865 C C . TYR A 1 353 ? 8.053 -2.004 -16.698 1.00 87.38 353 TYR A C 1
ATOM 2867 O O . TYR A 1 353 ? 7.875 -2.988 -15.979 1.00 87.38 353 TYR A O 1
ATOM 2875 N N . ARG A 1 354 ? 7.175 -0.995 -16.728 1.00 91.94 354 ARG A N 1
ATOM 2876 C CA . ARG A 1 354 ? 5.974 -0.955 -15.881 1.00 91.94 354 ARG A CA 1
ATOM 2877 C C . ARG A 1 354 ? 4.925 -1.984 -16.288 1.00 91.94 354 ARG A C 1
ATOM 2879 O O . ARG A 1 354 ? 4.291 -2.533 -15.388 1.00 91.94 354 ARG A O 1
ATOM 2886 N N . ILE A 1 355 ? 4.792 -2.289 -17.582 1.00 92.19 355 ILE A N 1
ATOM 2887 C CA . ILE A 1 355 ? 3.960 -3.397 -18.069 1.00 92.19 355 ILE A CA 1
ATOM 2888 C C . ILE A 1 355 ? 4.453 -4.707 -17.450 1.00 92.19 355 ILE A C 1
ATOM 2890 O O . ILE A 1 355 ? 3.692 -5.378 -16.758 1.00 92.19 355 ILE A O 1
ATOM 2894 N N . VAL A 1 356 ? 5.742 -5.025 -17.598 1.00 86.00 356 VAL A N 1
ATOM 2895 C CA . VAL A 1 356 ? 6.321 -6.276 -17.080 1.00 86.00 356 VAL A CA 1
ATOM 2896 C C . VAL A 1 356 ? 6.219 -6.362 -15.553 1.00 86.00 356 VAL A C 1
ATOM 2898 O O . VAL A 1 356 ? 5.827 -7.393 -15.014 1.00 86.00 356 VAL A O 1
ATOM 2901 N N . VAL A 1 357 ? 6.504 -5.274 -14.830 1.00 85.94 357 VAL A N 1
ATOM 2902 C CA . VAL A 1 357 ? 6.336 -5.213 -13.363 1.00 85.94 357 VAL A CA 1
ATOM 2903 C C . VAL A 1 357 ? 4.868 -5.353 -12.943 1.00 85.94 357 VAL A C 1
ATOM 2905 O O . VAL A 1 357 ? 4.586 -5.791 -11.824 1.00 85.94 357 VAL A O 1
ATOM 2908 N N . GLY A 1 358 ? 3.934 -4.947 -13.799 1.00 86.94 358 GLY A N 1
ATOM 2909 C CA . GLY A 1 358 ? 2.500 -5.094 -13.594 1.00 86.94 358 GLY A CA 1
ATOM 2910 C C . GLY A 1 358 ? 2.017 -6.529 -13.799 1.00 86.94 358 GLY A C 1
ATOM 2911 O O . GLY A 1 358 ? 1.254 -7.028 -12.977 1.00 86.94 358 GLY A O 1
ATOM 2912 N N . CYS A 1 359 ? 2.503 -7.203 -14.846 1.00 85.50 359 CYS A N 1
ATOM 2913 C CA . CYS A 1 359 ? 2.051 -8.534 -15.256 1.00 85.50 359 CYS A CA 1
ATOM 2914 C C . CYS A 1 359 ? 2.980 -9.693 -14.858 1.00 85.50 359 CYS A C 1
ATOM 2916 O O . CYS A 1 359 ? 2.737 -10.829 -15.253 1.00 85.50 359 CYS A O 1
ATOM 2918 N N . PHE A 1 360 ? 4.013 -9.459 -14.042 1.00 77.69 360 PHE A N 1
ATOM 2919 C CA . PHE A 1 360 ? 5.034 -10.467 -13.701 1.00 77.69 360 PHE A CA 1
ATOM 2920 C C . PHE A 1 360 ? 4.485 -11.811 -13.181 1.00 77.69 360 PHE A C 1
ATOM 2922 O O . PHE A 1 360 ? 5.172 -12.824 -13.276 1.00 77.69 360 PHE A O 1
ATOM 2929 N N . ARG A 1 361 ? 3.266 -11.842 -12.620 1.00 71.56 361 ARG A N 1
ATOM 2930 C CA . ARG A 1 361 ? 2.624 -13.080 -12.149 1.00 71.56 361 ARG A CA 1
ATOM 2931 C C . ARG A 1 361 ? 2.164 -14.008 -13.272 1.00 71.56 361 ARG A C 1
ATOM 2933 O O . ARG A 1 361 ? 2.114 -15.210 -13.039 1.00 71.56 361 ARG A O 1
ATOM 2940 N N . ILE A 1 362 ? 1.829 -13.465 -14.442 1.00 71.44 362 ILE A N 1
ATOM 2941 C CA . ILE A 1 362 ? 1.320 -14.233 -15.590 1.00 71.44 362 ILE A CA 1
ATOM 2942 C C . ILE A 1 362 ? 2.380 -14.473 -16.667 1.00 71.44 362 ILE A C 1
ATOM 2944 O O . ILE A 1 362 ? 2.139 -15.245 -17.590 1.00 71.44 362 ILE A O 1
ATOM 2948 N N . VAL A 1 363 ? 3.549 -13.826 -16.570 1.00 65.19 363 VAL A N 1
ATOM 2949 C CA . VAL A 1 363 ? 4.639 -14.026 -17.531 1.00 65.19 363 VAL A CA 1
ATOM 2950 C C . VAL A 1 363 ? 5.131 -15.479 -17.429 1.00 65.19 363 VAL A C 1
ATOM 2952 O O . VAL A 1 363 ? 5.610 -15.881 -16.363 1.00 65.19 363 VAL A O 1
ATOM 2955 N N . PRO A 1 364 ? 5.021 -16.282 -18.508 1.00 55.41 364 PRO A N 1
ATOM 2956 C CA . PRO A 1 364 ? 5.516 -17.650 -18.513 1.00 55.41 364 PRO A CA 1
ATOM 2957 C C . PRO A 1 364 ? 7.042 -17.673 -18.374 1.00 55.41 364 PRO A C 1
ATOM 2959 O O . PRO A 1 364 ? 7.733 -16.674 -18.574 1.00 55.41 364 PRO A O 1
ATOM 2962 N N . ARG A 1 365 ? 7.578 -18.840 -18.011 1.00 52.50 365 ARG A N 1
ATOM 2963 C CA . ARG A 1 365 ? 9.013 -19.044 -17.770 1.00 52.50 365 ARG A CA 1
ATOM 2964 C C . ARG A 1 365 ? 9.831 -18.543 -18.965 1.00 52.50 365 ARG A C 1
ATOM 2966 O O . ARG A 1 365 ? 9.612 -18.987 -20.087 1.00 52.50 365 ARG A O 1
ATOM 2973 N N . ILE A 1 366 ? 10.792 -17.653 -18.715 1.00 55.06 366 ILE A N 1
ATOM 2974 C CA . ILE A 1 366 ? 11.769 -17.273 -19.736 1.00 55.06 366 ILE A CA 1
ATOM 2975 C C . ILE A 1 366 ? 12.722 -18.457 -19.905 1.00 55.06 366 ILE A C 1
ATOM 2977 O O . ILE A 1 366 ? 13.519 -18.755 -19.012 1.00 55.06 366 ILE A O 1
ATOM 2981 N N . GLU A 1 367 ? 12.635 -19.138 -21.045 1.00 49.38 367 GLU A N 1
ATOM 2982 C CA . GLU A 1 367 ? 13.687 -20.050 -21.480 1.00 49.38 367 GLU A CA 1
ATOM 2983 C C . GLU A 1 367 ? 14.955 -19.231 -21.725 1.00 49.38 367 GLU A C 1
ATOM 2985 O O . GLU A 1 367 ? 14.959 -18.226 -22.441 1.00 49.38 367 GLU A O 1
ATOM 2990 N N . SER A 1 368 ? 16.031 -19.620 -21.050 1.00 48.34 368 SER A N 1
ATOM 2991 C CA . SER A 1 368 ? 17.289 -18.889 -21.030 1.00 48.34 368 SER A CA 1
ATOM 2992 C C . SER A 1 368 ? 17.914 -18.820 -22.426 1.00 48.34 368 SER A C 1
ATOM 2994 O O . SER A 1 368 ? 18.620 -19.739 -22.844 1.00 48.34 368 SER A O 1
ATOM 2996 N N . LYS A 1 369 ? 17.728 -17.708 -23.136 1.00 56.09 369 LYS A N 1
ATOM 2997 C CA . LYS A 1 369 ? 18.774 -17.239 -24.051 1.00 56.09 369 LYS A CA 1
ATOM 2998 C C . LYS A 1 369 ? 19.915 -16.636 -23.221 1.00 56.09 369 LYS A C 1
ATOM 3000 O O . LYS A 1 369 ? 19.640 -16.145 -22.121 1.00 56.09 369 LYS A O 1
ATOM 3005 N N . PRO A 1 370 ? 21.175 -16.668 -23.689 1.00 59.44 370 PRO A N 1
ATOM 3006 C CA . PRO A 1 370 ? 22.302 -16.199 -22.896 1.00 59.44 370 PRO A CA 1
ATOM 3007 C C . PRO A 1 370 ? 22.163 -14.695 -22.626 1.00 59.44 370 PRO A C 1
ATOM 3009 O O . PRO A 1 370 ? 22.410 -13.855 -23.485 1.00 59.44 370 PRO A O 1
ATOM 3012 N N . VAL A 1 371 ? 21.781 -14.333 -21.397 1.00 63.12 371 VAL A N 1
ATOM 3013 C CA . VAL A 1 371 ? 21.813 -12.942 -20.896 1.00 63.12 371 VAL A CA 1
ATOM 3014 C C . VAL A 1 371 ? 23.245 -12.383 -20.971 1.00 63.12 371 VAL A C 1
ATOM 3016 O O . VAL A 1 371 ? 23.453 -11.170 -21.013 1.00 63.12 371 VAL A O 1
ATOM 3019 N N . GLN A 1 372 ? 24.239 -13.274 -21.028 1.00 62.44 372 GLN A N 1
ATOM 3020 C CA . GLN A 1 372 ? 25.657 -12.970 -21.182 1.00 62.44 372 GLN A CA 1
ATOM 3021 C C . GLN A 1 372 ? 25.977 -12.184 -22.466 1.00 62.44 372 GLN A C 1
ATOM 3023 O O . GLN A 1 372 ? 26.858 -11.322 -22.416 1.00 62.44 372 GLN A O 1
ATOM 3028 N N . ASP A 1 373 ? 25.211 -12.371 -23.544 1.00 68.44 373 ASP A N 1
ATOM 3029 C CA . ASP A 1 373 ? 25.459 -11.728 -24.846 1.00 68.44 373 ASP A CA 1
ATOM 3030 C C . ASP A 1 373 ? 24.891 -10.296 -24.938 1.00 68.44 373 ASP A C 1
ATOM 3032 O O . ASP A 1 373 ? 25.059 -9.604 -25.942 1.00 68.44 373 ASP A O 1
ATOM 3036 N N . LEU A 1 374 ? 24.208 -9.824 -23.890 1.00 68.94 374 LEU A N 1
ATOM 3037 C CA . LEU A 1 374 ? 23.587 -8.500 -23.854 1.00 68.94 374 LEU A CA 1
ATOM 3038 C C . LEU A 1 374 ? 24.586 -7.387 -23.475 1.00 68.94 374 LEU A C 1
ATOM 3040 O O . LEU A 1 374 ? 25.560 -7.603 -22.744 1.00 68.94 374 LEU A O 1
ATOM 3044 N N . THR A 1 375 ? 24.310 -6.152 -23.910 1.00 73.56 375 THR A N 1
ATOM 3045 C CA . THR A 1 375 ? 25.052 -4.962 -23.443 1.00 73.56 375 THR A CA 1
ATOM 3046 C C . THR A 1 375 ? 24.832 -4.730 -21.943 1.00 73.56 375 THR A C 1
ATOM 3048 O O . THR A 1 375 ? 23.857 -5.213 -21.370 1.00 73.56 375 THR A O 1
ATOM 3051 N N . TRP A 1 376 ? 25.703 -3.967 -21.273 1.00 65.44 376 TRP A N 1
ATOM 3052 C CA . TRP A 1 376 ? 25.623 -3.785 -19.814 1.00 65.44 376 TRP A CA 1
ATOM 3053 C C . TRP A 1 376 ? 24.271 -3.210 -19.335 1.00 65.44 376 TRP A C 1
ATOM 3055 O O . TRP A 1 376 ? 23.718 -3.695 -18.349 1.00 65.44 376 TRP A O 1
ATOM 3065 N N . GLY A 1 377 ? 23.691 -2.240 -20.056 1.00 64.94 377 GLY A N 1
ATOM 3066 C CA . GLY A 1 377 ? 22.385 -1.660 -19.713 1.00 64.94 377 GLY A CA 1
ATOM 3067 C C . GLY A 1 377 ? 21.231 -2.646 -19.926 1.00 64.94 377 GLY A C 1
ATOM 3068 O O . GLY A 1 377 ? 20.310 -2.729 -19.112 1.00 64.94 377 GLY A O 1
ATOM 3069 N N . GLN A 1 378 ? 21.317 -3.469 -20.974 1.00 69.06 378 GLN A N 1
ATOM 3070 C CA . GLN A 1 378 ? 20.363 -4.551 -21.226 1.00 69.06 378 GLN A CA 1
ATOM 3071 C C . GLN A 1 378 ? 20.480 -5.664 -20.177 1.00 69.06 378 GLN A C 1
ATOM 3073 O O . GLN A 1 378 ? 19.455 -6.165 -19.723 1.00 69.06 378 GLN A O 1
ATOM 3078 N N . LYS A 1 379 ? 21.699 -6.005 -19.732 1.00 72.00 379 LYS A N 1
ATOM 3079 C CA . LYS A 1 379 ? 21.940 -6.941 -18.621 1.00 72.00 379 LYS A CA 1
ATOM 3080 C C . LYS A 1 379 ? 21.289 -6.449 -17.336 1.00 72.00 379 LYS A C 1
ATOM 3082 O O . LYS A 1 379 ? 20.609 -7.225 -16.674 1.00 72.00 379 LYS A O 1
ATOM 3087 N N . GLN A 1 380 ? 21.439 -5.167 -16.998 1.00 73.06 380 GLN A N 1
ATOM 3088 C CA . GLN A 1 380 ? 20.841 -4.597 -15.787 1.00 73.06 380 GLN A CA 1
ATOM 3089 C C . GLN A 1 380 ? 19.312 -4.689 -15.818 1.00 73.06 380 GLN A C 1
ATOM 3091 O O . GLN A 1 380 ? 18.689 -5.122 -14.846 1.00 73.06 380 GLN A O 1
ATOM 3096 N N . MET A 1 381 ? 18.708 -4.345 -16.955 1.00 66.38 381 MET A N 1
ATOM 3097 C CA . MET A 1 381 ? 17.263 -4.424 -17.136 1.00 66.38 381 MET A CA 1
ATOM 3098 C C . MET A 1 381 ? 16.765 -5.877 -17.112 1.00 66.38 381 MET A C 1
ATOM 3100 O O . MET A 1 381 ? 15.848 -6.194 -16.354 1.00 66.38 381 MET A O 1
ATOM 3104 N N . ALA A 1 382 ? 17.417 -6.776 -17.853 1.00 73.31 382 ALA A N 1
ATOM 3105 C CA . ALA A 1 382 ? 17.104 -8.203 -17.873 1.00 73.31 382 ALA A CA 1
ATOM 3106 C C . ALA A 1 382 ? 17.199 -8.828 -16.475 1.00 73.31 382 ALA A C 1
ATOM 3108 O O . ALA A 1 382 ? 16.283 -9.528 -16.055 1.00 73.31 382 ALA A O 1
ATOM 3109 N N . MET A 1 383 ? 18.252 -8.522 -15.713 1.00 76.44 383 MET A N 1
ATOM 3110 C CA . MET A 1 383 ? 18.415 -9.018 -14.345 1.00 76.44 383 MET A CA 1
ATOM 3111 C C . MET A 1 383 ? 17.337 -8.494 -13.401 1.00 76.44 383 MET A C 1
ATOM 3113 O O . MET A 1 383 ? 16.846 -9.249 -12.562 1.00 76.44 383 MET A O 1
ATOM 3117 N N . SER A 1 384 ? 16.921 -7.234 -13.556 1.00 75.00 384 SER A N 1
ATOM 3118 C CA . SER A 1 384 ? 15.805 -6.686 -12.780 1.00 75.00 384 SER A CA 1
ATOM 3119 C C . SER A 1 384 ? 14.499 -7.448 -13.043 1.00 75.00 384 SER A C 1
ATOM 3121 O O . SER A 1 384 ? 13.768 -7.736 -12.097 1.00 75.00 384 SER A O 1
ATOM 3123 N N . PHE A 1 385 ? 14.250 -7.859 -14.294 1.00 71.81 385 PHE A N 1
ATOM 3124 C CA . PHE A 1 385 ? 13.094 -8.677 -14.662 1.00 71.81 385 PHE A CA 1
ATOM 3125 C C . PHE A 1 385 ? 13.209 -10.109 -14.153 1.00 71.81 385 PHE A C 1
ATOM 3127 O O . PHE A 1 385 ? 12.268 -10.624 -13.556 1.00 71.81 385 PHE A O 1
ATOM 3134 N N . LEU A 1 386 ? 14.364 -10.744 -14.331 1.00 75.25 386 LEU A N 1
ATOM 3135 C CA . LEU A 1 386 ? 14.568 -12.126 -13.910 1.00 75.25 386 LEU A CA 1
ATOM 3136 C C . LEU A 1 386 ? 14.427 -12.283 -12.388 1.00 75.25 386 LEU A C 1
ATOM 3138 O O . LEU A 1 386 ? 13.797 -13.232 -11.929 1.00 75.25 386 LEU A O 1
ATOM 3142 N N . CYS A 1 387 ? 14.898 -11.304 -11.607 1.00 76.75 387 CYS A N 1
ATOM 3143 C CA . CYS A 1 387 ? 14.682 -11.263 -10.159 1.00 76.75 387 CYS A CA 1
ATOM 3144 C C . CYS A 1 387 ? 13.192 -11.228 -9.763 1.00 76.75 387 CYS A C 1
ATOM 3146 O O . CYS A 1 387 ? 12.845 -11.726 -8.693 1.00 76.75 387 CYS A O 1
ATOM 3148 N N . LEU A 1 388 ? 12.303 -10.659 -10.590 1.00 71.00 388 LEU A N 1
ATOM 3149 C CA . LEU A 1 388 ? 10.852 -10.645 -10.339 1.00 71.00 388 LEU A CA 1
ATOM 3150 C C . LEU A 1 388 ? 10.186 -11.996 -10.639 1.00 71.00 388 LEU A C 1
ATOM 3152 O O . LEU A 1 388 ? 9.133 -12.293 -10.077 1.00 71.00 388 LEU A O 1
ATOM 3156 N N . LEU A 1 389 ? 10.800 -12.820 -11.491 1.00 68.69 389 LEU A N 1
ATOM 3157 C CA . LEU A 1 389 ? 10.306 -14.153 -11.854 1.00 68.69 389 LEU A CA 1
ATOM 3158 C C . LEU A 1 389 ? 10.685 -15.235 -10.825 1.00 68.69 389 LEU A C 1
ATOM 3160 O O . LEU A 1 389 ? 10.288 -16.391 -10.962 1.00 68.69 389 LEU A O 1
ATOM 3164 N N . LEU A 1 390 ? 11.421 -14.870 -9.770 1.00 73.75 390 LEU A N 1
ATOM 3165 C CA . LEU A 1 390 ? 11.780 -15.755 -8.662 1.00 73.75 390 LEU A CA 1
ATOM 3166 C C . LEU A 1 390 ? 10.556 -16.095 -7.803 1.00 73.75 390 LEU A C 1
ATOM 3168 O O . LEU A 1 390 ? 10.205 -15.370 -6.871 1.00 73.75 390 LEU A O 1
ATOM 3172 N N . GLN A 1 391 ? 9.921 -17.229 -8.091 1.00 69.62 391 GLN A N 1
ATOM 3173 C CA . GLN A 1 391 ? 8.730 -17.701 -7.385 1.00 69.62 391 GLN A CA 1
ATOM 3174 C C . GLN A 1 391 ? 8.955 -19.084 -6.764 1.00 69.62 391 GLN A C 1
ATOM 3176 O O . GLN A 1 391 ? 9.610 -19.940 -7.352 1.00 69.62 391 GLN A O 1
ATOM 3181 N N . LYS A 1 392 ? 8.353 -19.337 -5.591 1.00 67.44 392 LYS A N 1
ATOM 3182 C CA . LYS A 1 392 ? 8.494 -20.612 -4.856 1.00 67.44 392 LYS A CA 1
ATOM 3183 C C . LYS A 1 392 ? 8.022 -21.834 -5.651 1.00 67.44 392 LYS A C 1
ATOM 3185 O O . LYS A 1 392 ? 8.585 -22.909 -5.497 1.00 67.44 392 LYS A O 1
ATOM 3190 N N . HIS A 1 393 ? 7.006 -21.669 -6.494 1.00 64.62 393 HIS A N 1
ATOM 3191 C CA . HIS A 1 393 ? 6.382 -22.763 -7.247 1.00 64.62 393 HIS A CA 1
ATOM 3192 C C . HIS A 1 393 ? 6.952 -22.939 -8.665 1.00 64.62 393 HIS A C 1
ATOM 3194 O O . HIS A 1 393 ? 6.469 -23.773 -9.428 1.00 64.62 393 HIS A O 1
ATOM 3200 N N . VAL A 1 394 ? 7.973 -22.161 -9.040 1.00 66.00 394 VAL A N 1
ATOM 3201 C CA . VAL A 1 394 ? 8.556 -22.177 -10.385 1.00 66.00 394 VAL A CA 1
ATOM 3202 C C . VAL A 1 394 ? 9.952 -22.789 -10.320 1.00 66.00 394 VAL A C 1
ATOM 3204 O O . VAL A 1 394 ? 10.849 -22.247 -9.682 1.00 66.00 394 VAL A O 1
ATOM 3207 N N . SER A 1 395 ? 10.148 -23.924 -10.999 1.00 64.75 395 SER A N 1
ATOM 3208 C CA . SER A 1 395 ? 11.476 -24.519 -11.174 1.00 64.75 395 SER A CA 1
ATOM 3209 C C . SER A 1 395 ? 12.331 -23.617 -12.063 1.00 64.75 395 SER A C 1
ATOM 3211 O O . SER A 1 395 ? 11.917 -23.275 -13.174 1.00 64.75 395 SER A O 1
ATOM 3213 N N . LEU A 1 396 ? 13.515 -23.250 -11.584 1.00 68.88 396 LEU A N 1
ATOM 3214 C CA . LEU A 1 396 ? 14.406 -22.313 -12.261 1.00 68.88 396 LEU A CA 1
ATOM 3215 C C . LEU A 1 396 ? 15.355 -23.054 -13.218 1.00 68.88 396 LEU A C 1
ATOM 3217 O O . LEU A 1 396 ? 15.892 -24.095 -12.835 1.00 68.88 396 LEU A O 1
ATOM 3221 N N . PRO A 1 397 ? 15.599 -22.536 -14.436 1.00 73.69 397 PRO A N 1
ATOM 3222 C CA . PRO A 1 397 ? 16.616 -23.087 -15.327 1.00 73.69 397 PRO A CA 1
ATOM 3223 C C . PRO A 1 397 ? 18.020 -23.003 -14.707 1.00 73.69 397 PRO A C 1
ATOM 3225 O O . PRO A 1 397 ? 18.391 -21.962 -14.166 1.00 73.69 397 PRO A O 1
ATOM 3228 N N . SER A 1 398 ? 18.823 -24.064 -14.837 1.00 76.44 398 SER A N 1
ATOM 3229 C CA . SER A 1 398 ? 20.217 -24.107 -14.355 1.00 76.44 398 SER A CA 1
ATOM 3230 C C . SER A 1 398 ? 21.069 -22.952 -14.891 1.00 76.44 398 SER A C 1
ATOM 3232 O O . SER A 1 398 ? 21.738 -22.271 -14.126 1.00 76.44 398 SER A O 1
ATOM 3234 N N . SER A 1 399 ? 20.924 -22.647 -16.179 1.00 75.50 399 SER A N 1
ATOM 3235 C CA . SER A 1 399 ? 21.593 -21.545 -16.882 1.00 75.50 399 SER A CA 1
ATOM 3236 C C . SER A 1 399 ? 21.333 -20.160 -16.279 1.00 75.50 399 SER A C 1
ATOM 3238 O O . SER A 1 399 ? 22.197 -19.280 -16.312 1.00 75.50 399 SER A O 1
ATOM 3240 N N . TYR A 1 400 ? 20.134 -19.937 -15.737 1.00 78.00 400 TYR A N 1
ATOM 3241 C CA . TYR A 1 400 ? 19.800 -18.678 -15.082 1.00 78.00 400 TYR A CA 1
ATOM 3242 C C . TYR A 1 400 ? 20.551 -18.545 -13.757 1.00 78.00 400 TYR A C 1
ATOM 3244 O O . TYR A 1 400 ? 21.081 -17.479 -13.445 1.00 78.00 400 TYR A O 1
ATOM 3252 N N . ILE A 1 401 ? 20.653 -19.646 -13.016 1.00 80.12 401 ILE A N 1
ATOM 3253 C CA . ILE A 1 401 ? 21.393 -19.702 -11.758 1.00 80.12 401 ILE A CA 1
ATOM 3254 C C . ILE A 1 401 ? 22.881 -19.505 -12.028 1.00 80.12 401 ILE A C 1
ATOM 3256 O O . ILE A 1 401 ? 23.474 -18.640 -11.392 1.00 80.12 401 ILE A O 1
ATOM 3260 N N . ASP A 1 402 ? 23.445 -20.191 -13.026 1.00 82.88 402 ASP A N 1
ATOM 3261 C CA . ASP A 1 402 ? 24.830 -19.985 -13.473 1.00 82.88 402 ASP A CA 1
ATOM 3262 C C . ASP A 1 402 ? 25.108 -18.501 -13.754 1.00 82.88 402 ASP A C 1
ATOM 3264 O O . ASP A 1 402 ? 26.026 -17.911 -13.189 1.00 82.88 402 ASP A O 1
ATOM 3268 N N . THR A 1 403 ? 24.242 -17.858 -14.546 1.00 82.25 403 THR A N 1
ATOM 3269 C CA . THR A 1 403 ? 24.371 -16.431 -14.883 1.00 82.25 403 THR A CA 1
ATOM 3270 C C . THR A 1 403 ? 24.326 -15.538 -13.640 1.00 82.25 403 THR A C 1
ATOM 3272 O O . THR A 1 403 ? 25.124 -14.608 -13.511 1.00 82.25 403 THR A O 1
ATOM 3275 N N . CYS A 1 404 ? 23.397 -15.792 -12.715 1.00 84.81 404 CYS A N 1
ATOM 3276 C CA . CYS A 1 404 ? 23.296 -15.036 -11.470 1.00 84.81 404 CYS A CA 1
ATOM 3277 C C . CYS A 1 404 ? 24.552 -15.175 -10.609 1.00 84.81 404 CYS A C 1
ATOM 3279 O O . CYS A 1 404 ? 25.016 -14.171 -10.073 1.00 84.81 404 CYS A O 1
ATOM 3281 N N . ILE A 1 405 ? 25.088 -16.389 -10.475 1.00 87.50 405 ILE A N 1
ATOM 3282 C CA . ILE A 1 405 ? 26.296 -16.640 -9.686 1.00 87.50 405 ILE A CA 1
ATOM 3283 C C . ILE A 1 405 ? 27.513 -15.989 -10.347 1.00 87.50 405 ILE A C 1
ATOM 3285 O O . ILE A 1 405 ? 28.290 -15.330 -9.661 1.00 87.50 405 ILE A O 1
ATOM 3289 N N . ASP A 1 406 ? 27.629 -16.042 -11.672 1.00 87.31 406 ASP A N 1
ATOM 3290 C CA . ASP A 1 406 ? 28.706 -15.363 -12.405 1.00 87.31 406 ASP A CA 1
ATOM 3291 C C . ASP A 1 406 ? 28.667 -13.849 -12.227 1.00 87.31 406 ASP A C 1
ATOM 3293 O O . ASP A 1 406 ? 29.701 -13.186 -12.117 1.00 87.31 406 ASP A O 1
ATOM 3297 N N . PHE A 1 407 ? 27.465 -13.283 -12.134 1.00 89.69 407 PHE A N 1
ATOM 3298 C CA . PHE A 1 407 ? 27.301 -11.850 -11.944 1.00 89.69 407 PHE A CA 1
ATOM 3299 C C . PHE A 1 407 ? 27.689 -11.363 -10.542 1.00 89.69 407 PHE A C 1
ATOM 3301 O O . PHE A 1 407 ? 27.862 -10.157 -10.365 1.00 89.69 407 PHE A O 1
ATOM 3308 N N . LEU A 1 408 ? 27.913 -12.259 -9.571 1.00 89.25 408 LEU A N 1
ATOM 3309 C CA . LEU A 1 408 ? 28.453 -11.893 -8.255 1.00 89.25 408 LEU A CA 1
ATOM 3310 C C . LEU A 1 408 ? 29.868 -11.305 -8.348 1.00 89.25 408 LEU A C 1
ATOM 3312 O O . LEU A 1 408 ? 30.226 -10.456 -7.534 1.00 89.25 408 LEU A O 1
ATOM 3316 N N . ILE A 1 409 ? 30.646 -11.708 -9.358 1.00 90.50 409 ILE A N 1
ATOM 3317 C CA . ILE A 1 409 ? 32.015 -11.223 -9.600 1.00 90.50 409 ILE A CA 1
ATOM 3318 C C . ILE A 1 409 ? 32.128 -10.302 -10.824 1.00 90.50 409 ILE A C 1
ATOM 3320 O O . ILE A 1 409 ? 33.237 -10.032 -11.294 1.00 90.50 409 ILE A O 1
ATOM 3324 N N . HIS A 1 410 ? 30.996 -9.844 -11.365 1.00 89.56 410 HIS A N 1
ATOM 3325 C CA . HIS A 1 410 ? 30.972 -8.921 -12.501 1.00 89.56 410 HIS A CA 1
ATOM 3326 C C . HIS A 1 410 ? 31.482 -7.549 -12.074 1.00 89.56 410 HIS A C 1
ATOM 3328 O O . HIS A 1 410 ? 31.176 -7.109 -10.975 1.00 89.56 410 HIS A O 1
ATOM 3334 N N . ASP A 1 411 ? 32.158 -6.819 -12.960 1.00 85.94 411 ASP A N 1
ATOM 3335 C CA . ASP A 1 411 ? 32.726 -5.493 -12.666 1.00 85.94 411 ASP A CA 1
ATOM 3336 C C . ASP A 1 411 ? 31.678 -4.396 -12.376 1.00 85.94 411 ASP A C 1
ATOM 3338 O O . ASP A 1 411 ? 31.990 -3.391 -11.740 1.00 85.94 411 ASP A O 1
ATOM 3342 N N . ASN A 1 412 ? 30.407 -4.597 -12.751 1.00 84.62 412 ASN A N 1
ATOM 3343 C CA . ASN A 1 412 ? 29.338 -3.619 -12.563 1.00 84.62 412 ASN A CA 1
ATOM 3344 C C . ASN A 1 412 ? 28.621 -3.845 -11.221 1.00 84.62 412 ASN A C 1
ATOM 3346 O O . ASN A 1 412 ? 28.023 -4.900 -11.000 1.00 84.62 412 ASN A O 1
ATOM 3350 N N . ILE A 1 413 ? 28.628 -2.823 -10.363 1.00 87.00 413 ILE A N 1
ATOM 3351 C CA . ILE A 1 413 ? 28.039 -2.869 -9.017 1.00 87.00 413 ILE A CA 1
ATOM 3352 C C . ILE A 1 413 ? 26.532 -3.165 -9.010 1.00 87.00 413 ILE A C 1
ATOM 3354 O O . ILE A 1 413 ? 26.048 -3.888 -8.141 1.00 87.00 413 ILE A O 1
ATOM 3358 N N . GLU A 1 414 ? 25.770 -2.662 -9.981 1.00 83.94 414 GLU A N 1
ATOM 3359 C CA . GLU A 1 414 ? 24.323 -2.893 -10.036 1.00 83.94 414 GLU A CA 1
ATOM 3360 C C . GLU A 1 414 ? 24.007 -4.349 -10.388 1.00 83.94 414 GLU A C 1
ATOM 3362 O O . GLU A 1 414 ? 23.122 -4.955 -9.781 1.00 83.94 414 GLU A O 1
ATOM 3367 N N . LEU A 1 415 ? 24.779 -4.956 -11.296 1.00 84.94 415 LEU A N 1
ATOM 3368 C CA . LEU A 1 415 ? 24.660 -6.386 -11.594 1.00 84.94 415 LEU A CA 1
ATOM 3369 C C . LEU A 1 415 ? 25.012 -7.245 -10.378 1.00 84.94 415 LEU A C 1
ATOM 3371 O O . LEU A 1 415 ? 24.256 -8.169 -10.072 1.00 84.94 415 LEU A O 1
ATOM 3375 N N . ARG A 1 416 ? 26.066 -6.890 -9.629 1.00 89.00 416 ARG A N 1
ATOM 3376 C CA . ARG A 1 416 ? 26.401 -7.555 -8.359 1.00 89.00 416 ARG A CA 1
ATOM 3377 C C . ARG A 1 416 ? 25.263 -7.446 -7.345 1.00 89.00 416 ARG A C 1
ATOM 3379 O O . ARG A 1 416 ? 24.875 -8.446 -6.746 1.00 89.00 416 ARG A O 1
ATOM 3386 N N . LYS A 1 417 ? 24.653 -6.265 -7.184 1.00 87.06 417 LYS A N 1
ATOM 3387 C CA . LYS A 1 417 ? 23.501 -6.067 -6.283 1.00 87.06 417 LYS A CA 1
ATOM 3388 C C . LYS A 1 417 ? 22.308 -6.948 -6.664 1.00 87.06 417 LYS A C 1
ATOM 3390 O O . LYS A 1 417 ? 21.679 -7.529 -5.776 1.00 87.06 417 LYS A O 1
ATOM 3395 N N . TYR A 1 418 ? 21.985 -7.066 -7.954 1.00 87.06 418 TYR A N 1
ATOM 3396 C CA . TYR A 1 418 ? 20.934 -7.982 -8.417 1.00 87.06 418 TYR A CA 1
ATOM 3397 C C . TYR A 1 418 ? 21.314 -9.448 -8.201 1.00 87.06 418 TYR A C 1
ATOM 3399 O O . TYR A 1 418 ? 20.484 -10.214 -7.715 1.00 87.06 418 TYR A O 1
ATOM 3407 N N . ALA A 1 419 ? 22.557 -9.827 -8.492 1.00 88.94 419 ALA A N 1
ATOM 3408 C CA . ALA A 1 419 ? 23.073 -11.175 -8.285 1.00 88.94 419 ALA A CA 1
ATOM 3409 C C . ALA A 1 419 ? 23.020 -11.601 -6.809 1.00 88.94 419 ALA A C 1
ATOM 3411 O O . ALA A 1 419 ? 22.544 -12.694 -6.507 1.00 88.94 419 ALA A O 1
ATOM 3412 N N . VAL A 1 420 ? 23.404 -10.724 -5.875 1.00 87.50 420 VAL A N 1
ATOM 3413 C CA . VAL A 1 420 ? 23.305 -10.975 -4.425 1.00 87.50 420 VAL A CA 1
ATOM 3414 C C . VAL A 1 420 ? 21.848 -11.185 -4.007 1.00 87.50 420 VAL A C 1
ATOM 3416 O O . VAL A 1 420 ? 21.544 -12.132 -3.281 1.00 87.50 420 VAL A O 1
ATOM 3419 N N . LYS A 1 421 ? 20.921 -10.345 -4.495 1.00 86.69 421 LYS A N 1
ATOM 3420 C CA . LYS A 1 421 ? 19.477 -10.498 -4.230 1.00 86.69 421 LYS A CA 1
ATOM 3421 C C . LYS A 1 421 ? 18.935 -11.822 -4.774 1.00 86.69 421 LYS A C 1
ATOM 3423 O O . LYS A 1 421 ? 18.224 -12.519 -4.052 1.00 86.69 421 LYS A O 1
ATOM 3428 N N . ALA A 1 422 ? 19.273 -12.160 -6.018 1.00 85.38 422 ALA A N 1
ATOM 3429 C CA . ALA A 1 422 ? 18.846 -13.394 -6.668 1.00 85.38 422 ALA A CA 1
ATOM 3430 C C . ALA A 1 422 ? 19.390 -14.624 -5.933 1.00 85.38 422 ALA A C 1
ATOM 3432 O O . ALA A 1 422 ? 18.618 -15.507 -5.579 1.00 85.38 422 ALA A O 1
ATOM 3433 N N . THR A 1 423 ? 20.682 -14.625 -5.597 1.00 84.25 423 THR A N 1
ATOM 3434 C CA . THR A 1 423 ? 21.344 -15.704 -4.849 1.00 84.25 423 THR A CA 1
ATOM 3435 C C . THR A 1 423 ? 20.713 -15.894 -3.473 1.00 84.25 423 THR A C 1
ATOM 3437 O O . THR A 1 423 ? 20.312 -17.003 -3.132 1.00 84.25 423 THR A O 1
ATOM 3440 N N . ALA A 1 424 ? 20.504 -14.815 -2.708 1.00 83.06 424 ALA A N 1
ATOM 3441 C CA . ALA A 1 424 ? 19.818 -14.888 -1.416 1.00 83.06 424 ALA A CA 1
ATOM 3442 C C . ALA A 1 424 ? 18.401 -15.475 -1.537 1.00 83.06 424 ALA A C 1
ATOM 3444 O O . ALA A 1 424 ? 17.967 -16.271 -0.699 1.00 83.06 424 ALA A O 1
ATOM 3445 N N . ALA A 1 425 ? 17.671 -15.089 -2.585 1.00 81.81 425 ALA A N 1
ATOM 3446 C CA . ALA A 1 425 ? 16.345 -15.614 -2.861 1.00 81.81 425 ALA A CA 1
ATOM 3447 C C . ALA A 1 425 ? 16.385 -17.096 -3.264 1.00 81.81 425 ALA A C 1
ATOM 3449 O O . ALA A 1 425 ? 15.584 -17.857 -2.725 1.00 81.81 425 ALA A O 1
ATOM 3450 N N . PHE A 1 426 ? 17.319 -17.523 -4.123 1.00 79.69 426 PHE A N 1
ATOM 3451 C CA . PHE A 1 426 ? 17.508 -18.930 -4.489 1.00 79.69 426 PHE A CA 1
ATOM 3452 C C . PHE A 1 426 ? 17.756 -19.786 -3.259 1.00 79.69 426 PHE A C 1
ATOM 3454 O O . PHE A 1 426 ? 17.008 -20.729 -3.016 1.00 79.69 426 PHE A O 1
ATOM 3461 N N . CYS A 1 427 ? 18.733 -19.416 -2.434 1.00 75.94 427 CYS A N 1
ATOM 3462 C CA . CYS A 1 427 ? 19.069 -20.181 -1.241 1.00 75.94 427 CYS A CA 1
ATOM 3463 C C . CYS A 1 427 ? 17.857 -20.277 -0.307 1.00 75.94 427 CYS A C 1
ATOM 3465 O O . CYS A 1 427 ? 17.561 -21.347 0.220 1.00 75.94 427 CYS A O 1
ATOM 3467 N N . ARG A 1 428 ? 17.080 -19.193 -0.161 1.00 78.25 428 ARG A N 1
ATOM 3468 C CA . ARG A 1 428 ? 15.840 -19.195 0.634 1.00 78.25 428 ARG A CA 1
ATOM 3469 C C . ARG A 1 428 ? 14.764 -20.115 0.063 1.00 78.25 428 ARG A C 1
ATOM 3471 O O . ARG A 1 428 ? 14.084 -20.775 0.841 1.00 78.25 428 ARG A O 1
ATOM 3478 N N . LEU A 1 429 ? 14.592 -20.148 -1.257 1.00 76.25 429 LEU A N 1
ATOM 3479 C CA . LEU A 1 429 ? 13.628 -21.032 -1.920 1.00 76.25 429 LEU A CA 1
ATOM 3480 C C . LEU A 1 429 ? 14.013 -22.511 -1.804 1.00 76.25 429 LEU A C 1
ATOM 3482 O O . LEU A 1 429 ? 13.130 -23.360 -1.847 1.00 76.25 429 LEU A O 1
ATOM 3486 N N . GLN A 1 430 ? 15.304 -22.801 -1.640 1.00 73.25 430 GLN A N 1
ATOM 3487 C CA . GLN A 1 430 ? 15.850 -24.157 -1.529 1.00 73.25 430 GLN A CA 1
ATOM 3488 C C . GLN A 1 430 ? 16.135 -24.597 -0.093 1.00 73.25 430 GLN A C 1
ATOM 3490 O O . GLN A 1 430 ? 16.633 -25.704 0.128 1.00 73.25 430 GLN A O 1
ATOM 3495 N N . LYS A 1 431 ? 15.820 -23.744 0.889 1.00 73.25 431 LYS A N 1
ATOM 3496 C CA . LYS A 1 431 ? 15.959 -24.092 2.298 1.00 73.25 431 LYS A CA 1
ATOM 3497 C C . LYS A 1 431 ? 15.049 -25.297 2.593 1.00 73.25 431 LYS A C 1
ATOM 3499 O O . LYS A 1 431 ? 13.844 -25.188 2.345 1.00 73.25 431 LYS A O 1
ATOM 3504 N N . PRO A 1 432 ? 15.585 -26.408 3.135 1.00 71.31 432 PRO A N 1
ATOM 3505 C CA . PRO A 1 432 ? 14.762 -27.521 3.592 1.00 71.31 432 PRO A CA 1
ATOM 3506 C C . PRO A 1 432 ? 13.680 -27.033 4.566 1.00 71.31 432 PRO A C 1
ATOM 3508 O O . PRO A 1 432 ? 13.934 -26.093 5.334 1.00 71.31 432 PRO A O 1
ATOM 3511 N N . PRO A 1 433 ? 12.474 -27.625 4.548 1.00 72.25 433 PRO A N 1
ATOM 3512 C CA . PRO A 1 433 ? 11.455 -27.294 5.532 1.00 72.25 433 PRO A CA 1
ATOM 3513 C C . PRO A 1 433 ? 11.994 -27.596 6.935 1.00 72.25 433 PRO A C 1
ATOM 3515 O O . PRO A 1 433 ? 12.479 -28.691 7.203 1.00 72.25 433 PRO A O 1
ATOM 3518 N N . GLN A 1 434 ? 11.927 -26.606 7.824 1.00 76.94 434 GLN A N 1
ATOM 3519 C CA . GLN A 1 434 ? 12.255 -26.806 9.230 1.00 76.94 434 GLN A CA 1
ATOM 3520 C C . GLN A 1 434 ? 11.151 -27.658 9.860 1.00 76.94 434 GLN A C 1
ATOM 3522 O O . GLN A 1 434 ? 9.973 -27.332 9.715 1.00 76.94 434 GLN A O 1
ATOM 3527 N N . ILE A 1 435 ? 11.532 -28.728 10.552 1.00 83.19 435 ILE A N 1
ATOM 3528 C CA . ILE A 1 435 ? 10.591 -29.557 11.305 1.00 83.19 435 ILE A CA 1
ATOM 3529 C C . ILE A 1 435 ? 10.326 -28.865 12.642 1.00 83.19 435 ILE A C 1
ATOM 3531 O O . ILE A 1 435 ? 11.268 -28.516 13.359 1.00 83.19 435 ILE A O 1
ATOM 3535 N N . TYR A 1 436 ? 9.048 -28.672 12.951 1.00 86.06 436 TYR A N 1
ATOM 3536 C CA . TYR A 1 436 ? 8.574 -28.117 14.212 1.00 86.06 436 TYR A CA 1
ATOM 3537 C C . TYR A 1 436 ? 7.856 -29.192 15.019 1.00 86.06 436 TYR A C 1
ATOM 3539 O O . TYR A 1 436 ? 7.253 -30.110 14.459 1.00 86.06 436 TYR A O 1
ATOM 3547 N N . VAL A 1 437 ? 7.946 -29.073 16.337 1.00 86.94 437 VAL A N 1
ATOM 3548 C CA . VAL A 1 437 ? 7.183 -29.867 17.296 1.00 86.94 437 VAL A CA 1
ATOM 3549 C C . VAL A 1 437 ? 6.242 -28.922 18.025 1.00 86.94 437 VAL A C 1
ATOM 3551 O O . VAL A 1 437 ? 6.638 -27.824 18.413 1.00 86.94 437 VAL A O 1
ATOM 3554 N N . GLU A 1 438 ? 5.002 -29.361 18.203 1.00 89.12 438 GLU A N 1
ATOM 3555 C CA . GLU A 1 438 ? 3.971 -28.639 18.938 1.00 89.12 438 GLU A CA 1
ATOM 3556 C C . GLU A 1 438 ? 3.654 -29.416 20.220 1.00 89.12 438 GLU A C 1
ATOM 3558 O O . GLU A 1 438 ? 3.280 -30.589 20.158 1.00 89.12 438 GLU A O 1
ATOM 3563 N N . LYS A 1 439 ? 3.859 -28.782 21.378 1.00 87.44 439 LYS A N 1
ATOM 3564 C CA . LYS A 1 439 ? 3.613 -29.370 22.706 1.00 87.44 439 LYS A CA 1
ATOM 3565 C C . LYS A 1 439 ? 2.973 -28.365 23.651 1.00 87.44 439 LYS A C 1
ATOM 3567 O O . LYS A 1 439 ? 3.154 -27.156 23.493 1.00 87.44 439 LYS A O 1
ATOM 3572 N N . SER A 1 440 ? 2.257 -28.853 24.657 1.00 86.38 440 SER A N 1
ATOM 3573 C CA . SER A 1 440 ? 1.798 -28.004 25.763 1.00 86.38 440 SER A CA 1
ATOM 3574 C C . SER A 1 440 ? 2.961 -27.644 26.702 1.00 86.38 440 SER A C 1
ATOM 3576 O O . SER A 1 440 ? 4.002 -28.305 26.714 1.00 86.38 440 SER A O 1
ATOM 3578 N N . LEU A 1 441 ? 2.798 -26.600 27.522 1.00 83.69 441 LEU A N 1
ATOM 3579 C CA . LEU A 1 441 ? 3.804 -26.245 28.534 1.00 83.69 441 LEU A CA 1
ATOM 3580 C C . LEU A 1 441 ? 4.052 -27.404 29.515 1.00 83.69 441 LEU A C 1
ATOM 3582 O O . LEU A 1 441 ? 5.196 -27.679 29.865 1.00 83.69 441 LEU A O 1
ATOM 3586 N N . GLU A 1 442 ? 2.991 -28.103 29.918 1.00 81.06 442 GLU A N 1
ATOM 3587 C CA . GLU A 1 442 ? 3.062 -29.247 30.832 1.00 81.06 442 GLU A CA 1
ATOM 3588 C C . GLU A 1 442 ? 3.898 -30.382 30.232 1.00 81.06 442 GLU A C 1
ATOM 3590 O O . GLU A 1 442 ? 4.791 -30.911 30.889 1.00 81.06 442 GLU A O 1
ATOM 3595 N N . GLU A 1 443 ? 3.683 -30.708 28.957 1.00 82.81 443 GLU A N 1
ATOM 3596 C CA . GLU A 1 443 ? 4.457 -31.730 28.244 1.00 82.81 443 GLU A CA 1
ATOM 3597 C C . GLU A 1 443 ? 5.943 -31.369 28.133 1.00 82.81 443 GLU A C 1
ATOM 3599 O O . GLU A 1 443 ? 6.805 -32.246 28.243 1.00 82.81 443 GLU A O 1
ATOM 3604 N N . ILE A 1 444 ? 6.259 -30.087 27.927 1.00 81.81 444 ILE A N 1
ATOM 3605 C CA . ILE A 1 444 ? 7.645 -29.612 27.861 1.00 81.81 444 ILE A CA 1
ATOM 3606 C C . ILE A 1 444 ? 8.312 -29.731 29.233 1.00 81.81 444 ILE A C 1
ATOM 3608 O O . ILE A 1 444 ? 9.407 -30.289 29.321 1.00 81.81 444 ILE A O 1
ATOM 3612 N N . LEU A 1 445 ? 7.655 -29.278 30.301 1.00 78.31 445 LEU A N 1
ATOM 3613 C CA . LEU A 1 445 ? 8.180 -29.349 31.670 1.00 78.31 445 LEU A CA 1
ATOM 3614 C C . LEU A 1 445 ? 8.350 -30.796 32.156 1.00 78.31 445 LEU A C 1
ATOM 3616 O O . LEU A 1 445 ? 9.366 -31.128 32.769 1.00 78.31 445 LEU A O 1
ATOM 3620 N N . HIS A 1 446 ? 7.414 -31.685 31.807 1.00 73.69 446 HIS A N 1
ATOM 3621 C CA . HIS A 1 446 ? 7.543 -33.120 32.066 1.00 73.69 446 HIS A CA 1
ATOM 3622 C C . HIS A 1 446 ? 8.725 -33.745 31.321 1.00 73.69 446 HIS A C 1
ATOM 3624 O O . HIS A 1 446 ? 9.386 -34.626 31.860 1.00 73.69 446 HIS A O 1
ATOM 3630 N N . SER A 1 447 ? 9.015 -33.290 30.099 1.00 67.25 447 SER A N 1
ATOM 3631 C CA . SER A 1 447 ? 10.159 -33.789 29.326 1.00 67.25 447 SER A CA 1
ATOM 3632 C C . SER A 1 447 ? 11.516 -33.240 29.776 1.00 67.25 447 SER A C 1
ATOM 3634 O O . SER A 1 447 ? 12.541 -33.797 29.394 1.00 67.25 447 SER A O 1
ATOM 3636 N N . THR A 1 448 ? 11.541 -32.167 30.572 1.00 62.12 448 THR A N 1
ATOM 3637 C CA . THR A 1 448 ? 12.773 -31.517 31.051 1.00 62.12 448 THR A CA 1
ATOM 3638 C C . THR A 1 448 ? 13.098 -31.816 32.520 1.00 62.12 448 THR A C 1
ATOM 3640 O O . THR A 1 448 ? 13.987 -31.172 33.078 1.00 62.12 448 THR A O 1
ATOM 3643 N N . ASP A 1 449 ? 12.417 -32.794 33.139 1.00 58.53 449 ASP A N 1
ATOM 3644 C CA . ASP A 1 449 ? 12.552 -33.172 34.560 1.00 58.53 449 ASP A CA 1
ATOM 3645 C C . ASP A 1 449 ? 12.376 -31.984 35.529 1.00 58.53 449 ASP A C 1
ATOM 3647 O O . ASP A 1 449 ? 12.983 -31.913 36.602 1.00 58.53 449 ASP A O 1
ATOM 3651 N N . GLN A 1 450 ? 11.526 -31.021 35.167 1.00 57.38 450 GLN A N 1
ATOM 3652 C CA . GLN A 1 450 ? 11.229 -29.864 36.006 1.00 57.38 450 GLN A CA 1
ATOM 3653 C C . GLN A 1 450 ? 9.858 -30.017 36.652 1.00 57.38 450 GLN A C 1
ATOM 3655 O O . GLN A 1 450 ? 8.817 -29.789 36.040 1.00 57.38 450 GLN A O 1
ATOM 3660 N N . SER A 1 451 ? 9.851 -30.395 37.929 1.00 48.91 451 SER A N 1
ATOM 3661 C CA . SER A 1 451 ? 8.640 -30.383 38.743 1.00 48.91 451 SER A CA 1
ATOM 3662 C C . SER A 1 451 ? 8.311 -28.946 39.148 1.00 48.91 451 SER A C 1
ATOM 3664 O O . SER A 1 451 ? 8.984 -28.383 40.013 1.00 48.91 451 SER A O 1
ATOM 3666 N N . ILE A 1 452 ? 7.271 -28.361 38.560 1.00 52.22 452 ILE A N 1
ATOM 3667 C CA . ILE A 1 452 ? 6.704 -27.094 39.029 1.00 52.22 452 ILE A CA 1
ATOM 3668 C C . ILE A 1 452 ? 5.378 -27.398 39.720 1.00 52.22 452 ILE A C 1
ATOM 3670 O O . ILE A 1 452 ? 4.543 -28.144 39.207 1.00 52.22 452 ILE A O 1
ATOM 3674 N N . SER A 1 453 ? 5.199 -26.842 40.918 1.00 47.22 453 SER A N 1
ATOM 3675 C CA . SER A 1 453 ? 3.918 -26.822 41.619 1.00 47.22 453 SER A CA 1
ATOM 3676 C C . SER A 1 453 ? 2.868 -26.190 40.711 1.00 47.22 453 SER A C 1
ATOM 3678 O O . SER A 1 453 ? 3.055 -25.050 40.301 1.00 47.22 453 SER A O 1
ATOM 3680 N N . MET A 1 454 ? 1.822 -26.962 40.396 1.00 46.16 454 MET A N 1
ATOM 3681 C CA . MET A 1 454 ? 0.619 -26.607 39.632 1.00 46.16 454 MET A CA 1
ATOM 3682 C C . MET A 1 454 ? 0.506 -25.127 39.261 1.00 46.16 454 MET A C 1
ATOM 3684 O O . MET A 1 454 ? 0.406 -24.280 40.145 1.00 46.16 454 MET A O 1
ATOM 3688 N N . VAL A 1 455 ? 0.449 -24.860 37.952 1.00 49.03 455 VAL A N 1
ATOM 3689 C CA . VAL A 1 455 ? 0.115 -23.568 37.345 1.00 49.03 455 VAL A CA 1
ATOM 3690 C C . VAL A 1 455 ? -1.141 -23.012 38.021 1.00 49.03 455 VAL A C 1
ATOM 3692 O O . VAL A 1 455 ? -2.272 -23.348 37.668 1.00 49.03 455 VAL A O 1
ATOM 3695 N N . VAL A 1 456 ? -0.952 -22.187 39.049 1.00 44.91 456 VAL A N 1
ATOM 3696 C CA . VAL A 1 456 ? -2.032 -21.394 39.618 1.00 44.91 456 VAL A CA 1
ATOM 3697 C C . VAL A 1 456 ? -2.384 -20.386 38.534 1.00 44.91 456 VAL A C 1
ATOM 3699 O O . VAL A 1 456 ? -1.499 -19.731 37.986 1.00 44.91 456 VAL A O 1
ATOM 3702 N N . ASN A 1 457 ? -3.673 -20.298 38.204 1.00 47.75 457 ASN A N 1
ATOM 3703 C CA . ASN A 1 457 ? -4.276 -19.232 37.403 1.00 47.75 457 ASN A CA 1
ATOM 3704 C C . ASN A 1 457 ? -4.089 -17.872 38.110 1.00 47.75 457 ASN A C 1
ATOM 3706 O O . ASN A 1 457 ? -5.053 -17.258 38.564 1.00 47.75 457 ASN A O 1
ATOM 3710 N N . ASP A 1 458 ? -2.845 -17.434 38.267 1.00 50.31 458 ASP A N 1
ATOM 3711 C CA . ASP A 1 458 ? -2.469 -16.185 38.910 1.00 50.31 458 ASP A CA 1
ATOM 3712 C C . ASP A 1 458 ? -2.593 -15.051 37.873 1.00 50.31 458 ASP A C 1
ATOM 3714 O O . ASP A 1 458 ? -2.339 -15.262 36.678 1.00 50.31 458 ASP A O 1
ATOM 3718 N N . PRO A 1 459 ? -3.042 -13.847 38.265 1.00 55.38 459 PRO A N 1
ATOM 3719 C CA . PRO A 1 459 ? -3.331 -12.779 37.329 1.00 55.38 459 PRO A CA 1
ATOM 3720 C C . PRO A 1 459 ? -2.041 -12.328 36.642 1.00 55.38 459 PRO A C 1
ATOM 3722 O O . PRO A 1 459 ? -1.149 -11.776 37.274 1.00 55.38 459 PRO A O 1
ATOM 3725 N N . CYS A 1 460 ? -1.979 -12.587 35.334 1.00 60.69 460 CYS A N 1
ATOM 3726 C CA . CYS A 1 460 ? -1.039 -12.089 34.326 1.00 60.69 460 CYS A CA 1
ATOM 3727 C C . CYS A 1 460 ? 0.105 -11.200 34.864 1.00 60.69 460 CYS A C 1
ATOM 3729 O O . CYS A 1 460 ? 0.074 -9.972 34.735 1.00 60.69 460 CYS A O 1
ATOM 3731 N N . LYS A 1 461 ? 1.117 -11.830 35.477 1.00 72.50 461 LYS A N 1
ATOM 3732 C CA . LYS A 1 461 ? 2.313 -11.151 35.983 1.00 72.50 461 LYS A CA 1
ATOM 3733 C C . LYS A 1 461 ? 3.438 -11.259 34.944 1.00 72.50 461 LYS A C 1
ATOM 3735 O O . LYS A 1 461 ? 4.030 -12.331 34.808 1.00 72.50 461 LYS A O 1
ATOM 3740 N N . PRO A 1 462 ? 3.747 -10.191 34.189 1.00 80.00 462 PRO A N 1
ATOM 3741 C CA . PRO A 1 462 ? 4.879 -10.215 33.272 1.00 80.00 462 PRO A CA 1
ATOM 3742 C C . PRO A 1 462 ? 6.214 -10.285 34.020 1.00 80.00 462 PRO A C 1
ATOM 3744 O O . PRO A 1 462 ? 6.323 -9.788 35.142 1.00 80.00 462 PRO A O 1
ATOM 3747 N N . GLY A 1 463 ? 7.230 -10.842 33.362 1.00 80.38 463 GLY A N 1
ATOM 3748 C CA . GLY A 1 463 ? 8.597 -10.931 33.881 1.00 80.38 463 GLY A CA 1
ATOM 3749 C C . GLY A 1 463 ? 9.034 -12.359 34.192 1.00 80.38 463 GLY A C 1
ATOM 3750 O O . GLY A 1 463 ? 8.419 -13.319 33.724 1.00 80.38 463 GLY A O 1
ATOM 3751 N N . ASP A 1 464 ? 10.107 -12.481 34.967 1.00 83.81 464 ASP A N 1
ATOM 3752 C CA . ASP A 1 464 ? 10.699 -13.767 35.339 1.00 83.81 464 ASP A CA 1
ATOM 3753 C C . ASP A 1 464 ? 9.813 -14.474 36.375 1.00 83.81 464 ASP A C 1
ATOM 3755 O O . ASP A 1 464 ? 9.416 -13.889 37.390 1.00 83.81 464 ASP A O 1
ATOM 3759 N N . ARG A 1 465 ? 9.462 -15.727 36.091 1.00 82.69 465 ARG A N 1
ATOM 3760 C CA . ARG A 1 465 ? 8.532 -16.558 36.858 1.00 82.69 465 ARG A CA 1
ATOM 3761 C C . ARG A 1 465 ? 9.018 -18.000 36.869 1.00 82.69 465 ARG A C 1
ATOM 3763 O O . ARG A 1 465 ? 9.657 -18.445 35.922 1.00 82.69 465 ARG A O 1
ATOM 3770 N N . ASP A 1 466 ? 8.650 -18.758 37.893 1.00 80.56 466 ASP A N 1
ATOM 3771 C CA . ASP A 1 466 ? 9.124 -20.138 38.051 1.00 80.56 466 ASP A CA 1
ATOM 3772 C C . ASP A 1 466 ? 8.839 -21.016 36.818 1.00 80.56 466 ASP A C 1
ATOM 3774 O O . ASP A 1 466 ? 9.678 -21.821 36.422 1.00 80.56 466 ASP A O 1
ATOM 3778 N N . ASP A 1 467 ? 7.703 -20.790 36.150 1.00 78.44 467 ASP A N 1
ATOM 3779 C CA . ASP A 1 467 ? 7.282 -21.487 34.930 1.00 78.44 467 ASP A CA 1
ATOM 3780 C C . ASP A 1 467 ? 8.082 -21.121 33.669 1.00 78.44 467 ASP A C 1
ATOM 3782 O O . ASP A 1 467 ? 8.033 -21.862 32.685 1.00 78.44 467 ASP A O 1
ATOM 3786 N N . ASN A 1 468 ? 8.816 -20.004 33.671 1.00 84.81 468 ASN A N 1
ATOM 3787 C CA . ASN A 1 468 ? 9.606 -19.535 32.531 1.00 84.81 468 ASN A CA 1
ATOM 3788 C C . ASN A 1 468 ? 11.118 -19.474 32.779 1.00 84.81 468 ASN A C 1
ATOM 3790 O O . ASN A 1 468 ? 11.864 -19.344 31.815 1.00 84.81 468 ASN A O 1
ATOM 3794 N N . LEU A 1 469 ? 11.602 -19.667 34.009 1.00 84.19 469 LEU A N 1
ATOM 3795 C CA . LEU A 1 469 ? 13.041 -19.657 34.311 1.00 84.19 469 LEU A CA 1
ATOM 3796 C C . LEU A 1 469 ? 13.854 -20.640 33.455 1.00 84.19 469 LEU A C 1
ATOM 3798 O O . LEU A 1 469 ? 15.020 -20.387 33.167 1.00 84.19 469 LEU A O 1
ATOM 3802 N N . TRP A 1 470 ? 13.263 -21.741 33.000 1.00 81.75 470 TRP A N 1
ATOM 3803 C CA . TRP A 1 470 ? 13.954 -22.728 32.168 1.00 81.75 470 TRP A CA 1
ATOM 3804 C C . TRP A 1 470 ? 14.327 -22.246 30.763 1.00 81.75 470 TRP A C 1
ATOM 3806 O O . TRP A 1 470 ? 15.230 -22.828 30.165 1.00 81.75 470 TRP A O 1
ATOM 3816 N N . ILE A 1 471 ? 13.675 -21.198 30.244 1.00 83.75 471 ILE A N 1
ATOM 3817 C CA . ILE A 1 471 ? 14.026 -20.592 28.946 1.00 83.75 471 ILE A CA 1
ATOM 3818 C C . ILE A 1 471 ? 15.105 -19.520 29.085 1.00 83.75 471 ILE A C 1
ATOM 3820 O O . ILE A 1 471 ? 15.658 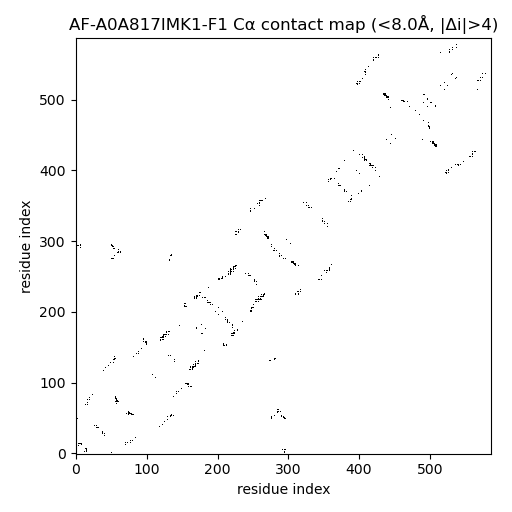-19.062 28.085 1.00 83.75 471 ILE A O 1
ATOM 3824 N N . THR A 1 472 ? 15.380 -19.087 30.317 1.00 82.50 472 THR A N 1
ATOM 3825 C CA . THR A 1 472 ? 16.441 -18.122 30.586 1.00 82.50 472 THR A CA 1
ATOM 3826 C C . THR A 1 472 ? 17.800 -18.777 30.394 1.00 82.50 472 THR A C 1
ATOM 3828 O O . THR A 1 472 ? 17.995 -19.973 30.627 1.00 82.50 472 THR A O 1
ATOM 3831 N N . TYR A 1 473 ? 18.758 -17.983 29.929 1.00 82.94 473 TYR A N 1
ATOM 3832 C CA . TYR A 1 473 ? 20.102 -18.473 29.694 1.00 82.94 473 TYR A CA 1
ATOM 3833 C C . TYR A 1 473 ? 20.780 -18.867 31.017 1.00 82.94 473 TYR A C 1
ATOM 3835 O O . TYR A 1 473 ? 20.866 -18.064 31.945 1.00 82.94 473 TYR A O 1
ATOM 3843 N N . ASN A 1 474 ? 21.280 -20.103 31.087 1.00 81.06 474 ASN A N 1
ATOM 3844 C CA . ASN A 1 474 ? 22.003 -20.640 32.237 1.00 81.06 474 ASN A CA 1
ATOM 3845 C C . ASN A 1 474 ? 23.305 -21.310 31.773 1.00 81.06 474 ASN A C 1
ATOM 3847 O O . ASN A 1 474 ? 23.272 -22.394 31.186 1.00 81.06 474 ASN A O 1
ATOM 3851 N N . ASP A 1 475 ? 24.445 -20.689 32.093 1.00 75.81 475 ASP A N 1
ATOM 3852 C CA . ASP A 1 475 ? 25.788 -21.157 31.714 1.00 75.81 475 ASP A CA 1
ATOM 3853 C C . ASP A 1 475 ? 26.076 -22.612 32.125 1.00 75.81 475 ASP A C 1
ATOM 3855 O O . ASP A 1 475 ? 26.820 -23.323 31.449 1.00 75.81 475 ASP A O 1
ATOM 3859 N N . TYR A 1 476 ? 25.466 -23.093 33.212 1.00 74.31 476 TYR A N 1
ATOM 3860 C CA . TYR A 1 476 ? 25.704 -24.438 33.741 1.00 74.31 476 TYR A CA 1
ATOM 3861 C C . TYR A 1 476 ? 24.848 -25.526 33.079 1.00 74.31 476 TYR A C 1
ATOM 3863 O O . TYR A 1 476 ? 25.138 -26.708 33.261 1.00 74.31 476 TYR A O 1
ATOM 3871 N N . LYS A 1 477 ? 23.809 -25.151 32.322 1.00 74.31 477 LYS A N 1
ATOM 3872 C CA . LYS A 1 477 ? 22.866 -26.076 31.662 1.00 74.31 477 LYS A CA 1
ATOM 3873 C C . LYS A 1 477 ? 22.966 -26.067 30.131 1.00 74.31 477 LYS A C 1
ATOM 3875 O O . LYS A 1 477 ? 22.120 -26.650 29.461 1.00 74.31 477 LYS A O 1
ATOM 3880 N N . CYS A 1 478 ? 23.978 -25.406 29.570 1.00 81.50 478 CYS A N 1
ATOM 3881 C CA . CYS A 1 478 ? 24.191 -25.387 28.126 1.00 81.50 478 CYS A CA 1
ATOM 3882 C C . CYS A 1 478 ? 24.554 -26.798 27.610 1.00 81.50 478 CYS A C 1
ATOM 3884 O O . CYS A 1 478 ? 25.463 -27.412 28.180 1.00 81.50 478 CYS A O 1
ATOM 3886 N N . PRO A 1 479 ? 23.892 -27.313 26.553 1.00 85.31 479 PRO A N 1
ATOM 3887 C CA . PRO A 1 479 ? 24.229 -28.609 25.969 1.00 85.31 479 PRO A CA 1
ATOM 3888 C C . PRO A 1 479 ? 25.678 -28.647 25.476 1.00 85.31 479 PRO A C 1
ATOM 3890 O O . PRO A 1 479 ? 26.101 -27.778 24.711 1.00 85.31 479 PRO A O 1
ATOM 3893 N N . LYS A 1 480 ? 26.441 -29.661 25.889 1.00 86.50 480 LYS A N 1
ATOM 3894 C CA . LYS A 1 480 ? 27.845 -29.858 25.482 1.00 86.50 480 LYS A CA 1
ATOM 3895 C C . LYS A 1 480 ? 28.007 -31.029 24.523 1.00 86.50 480 LYS A C 1
ATOM 3897 O O . LYS A 1 480 ? 28.961 -31.057 23.748 1.00 86.50 480 LYS A O 1
ATOM 3902 N N . LEU A 1 481 ? 27.093 -31.993 24.582 1.00 88.69 481 LEU A N 1
ATOM 3903 C CA . LEU A 1 481 ? 27.070 -33.163 23.709 1.00 88.69 481 LEU A CA 1
ATOM 3904 C C . LEU A 1 481 ? 26.001 -33.017 22.619 1.00 88.69 481 LEU A C 1
ATOM 3906 O O . LEU A 1 481 ? 24.959 -32.400 22.827 1.00 88.69 481 LEU A O 1
ATOM 3910 N N . GLN A 1 482 ? 26.223 -33.658 21.467 1.00 84.50 482 GLN A N 1
ATOM 3911 C CA . GLN A 1 482 ? 25.261 -33.675 20.355 1.00 84.50 482 GLN A CA 1
ATOM 3912 C C . GLN A 1 482 ? 23.886 -34.208 20.790 1.00 84.50 482 GLN A C 1
ATOM 3914 O O . GLN A 1 482 ? 22.857 -33.661 20.410 1.00 84.50 482 GLN A O 1
ATOM 3919 N N . THR A 1 483 ? 23.862 -35.248 21.625 1.00 84.94 483 THR A N 1
ATOM 3920 C CA . THR A 1 483 ? 22.623 -35.838 22.149 1.00 84.94 483 THR A CA 1
ATOM 3921 C C . THR A 1 483 ? 21.866 -34.876 23.060 1.00 84.94 483 THR A C 1
ATOM 3923 O O . THR A 1 483 ? 20.646 -34.795 22.977 1.00 84.94 483 THR A O 1
ATOM 3926 N N . GLU A 1 484 ? 22.582 -34.116 23.894 1.00 85.00 484 GLU A N 1
ATOM 3927 C CA . GLU A 1 484 ? 21.990 -33.083 24.752 1.00 85.00 484 GLU A CA 1
ATOM 3928 C C . GLU A 1 484 ? 21.423 -31.941 23.902 1.00 85.00 484 GLU A C 1
ATOM 3930 O O . GLU A 1 484 ? 20.332 -31.450 24.176 1.00 85.00 484 GLU A O 1
ATOM 3935 N N . TRP A 1 485 ? 22.130 -31.544 22.837 1.00 86.12 485 TRP A N 1
ATOM 3936 C CA . TRP A 1 485 ? 21.675 -30.511 21.907 1.00 86.12 485 TRP A CA 1
ATOM 3937 C C . TRP A 1 485 ? 20.401 -30.935 21.174 1.00 86.12 485 TRP A C 1
ATOM 3939 O O . TRP A 1 485 ? 19.446 -30.169 21.096 1.00 86.12 485 TRP A O 1
ATOM 3949 N N . GLU A 1 486 ? 20.355 -32.164 20.663 1.00 85.25 486 GLU A N 1
ATOM 3950 C CA . GLU A 1 486 ? 19.193 -32.693 19.940 1.00 85.25 486 GLU A CA 1
ATOM 3951 C C . GLU A 1 486 ? 17.946 -32.836 20.824 1.00 85.25 486 GLU A C 1
ATOM 3953 O O . GLU A 1 486 ? 16.830 -32.713 20.320 1.00 85.25 486 GLU A O 1
ATOM 3958 N N . GLN A 1 487 ? 18.132 -33.065 22.126 1.00 81.69 487 GLN A N 1
ATOM 3959 C CA . GLN A 1 487 ? 17.053 -33.190 23.111 1.00 81.69 487 GLN A CA 1
ATOM 3960 C C . GLN A 1 487 ? 16.648 -31.853 23.748 1.00 81.69 487 GLN A C 1
ATOM 3962 O O . GLN A 1 487 ? 15.555 -31.752 24.305 1.00 81.69 487 GLN A O 1
ATOM 3967 N N . ALA A 1 488 ? 17.497 -30.825 23.669 1.00 82.56 488 ALA A N 1
ATOM 3968 C CA . ALA A 1 488 ? 17.214 -29.516 24.241 1.00 82.56 488 ALA A CA 1
ATOM 3969 C C . ALA A 1 488 ? 16.011 -28.839 23.562 1.00 82.56 488 ALA A C 1
ATOM 3971 O O . ALA A 1 488 ? 15.850 -28.863 22.343 1.00 82.56 488 ALA A O 1
ATOM 3972 N N . CYS A 1 489 ? 15.177 -28.169 24.355 1.00 84.44 489 CYS A N 1
ATOM 3973 C CA . CYS A 1 489 ? 14.080 -27.355 23.843 1.00 84.44 489 CYS A CA 1
ATOM 3974 C C . CYS A 1 489 ? 14.547 -25.902 23.675 1.00 84.44 489 CYS A C 1
ATOM 3976 O O . CYS A 1 489 ? 14.631 -25.165 24.657 1.00 84.44 489 CYS A O 1
ATOM 3978 N N . PHE A 1 490 ? 14.827 -25.475 22.440 1.00 85.56 490 PHE A N 1
ATOM 3979 C CA . PHE A 1 490 ? 15.140 -24.074 22.140 1.00 85.56 490 PHE A CA 1
ATOM 3980 C C . PHE A 1 490 ? 13.916 -23.348 21.587 1.00 85.56 490 PHE A C 1
ATOM 3982 O O . PHE A 1 490 ? 13.449 -23.635 20.485 1.00 85.56 490 PHE A O 1
ATOM 3989 N N . LEU A 1 491 ? 13.420 -22.365 22.339 1.00 85.94 491 LEU A N 1
ATOM 3990 C CA . LEU A 1 491 ? 12.377 -21.465 21.860 1.00 85.94 491 LEU A CA 1
ATOM 3991 C C . LEU A 1 491 ? 13.011 -20.338 21.042 1.00 85.94 491 LEU A C 1
ATOM 3993 O O . LEU A 1 491 ? 13.796 -19.544 21.556 1.00 85.94 491 LEU A O 1
ATOM 3997 N N . ASP A 1 492 ? 12.652 -20.238 19.764 1.00 80.06 492 ASP A N 1
ATOM 3998 C CA . ASP A 1 492 ? 13.120 -19.164 18.880 1.00 80.06 492 ASP A CA 1
ATOM 3999 C C . ASP A 1 492 ? 12.396 -17.830 19.150 1.00 80.06 492 ASP A C 1
ATOM 4001 O O . ASP A 1 492 ? 12.903 -16.752 18.827 1.00 80.06 492 ASP A O 1
ATOM 4005 N N . LYS A 1 493 ? 11.194 -17.888 19.739 1.00 83.62 493 LYS A N 1
ATOM 4006 C CA . LYS A 1 493 ? 10.384 -16.719 20.096 1.00 83.62 493 LYS A CA 1
ATOM 4007 C C . LYS A 1 493 ? 10.715 -16.226 21.501 1.00 83.62 493 LYS A C 1
ATOM 4009 O O . LYS A 1 493 ? 10.177 -16.715 22.488 1.00 83.62 493 LYS A O 1
ATOM 4014 N N . VAL A 1 494 ? 11.499 -15.152 21.567 1.00 81.12 494 VAL A N 1
ATOM 4015 C CA . VAL A 1 494 ? 11.925 -14.494 22.821 1.00 81.12 494 VAL A CA 1
ATOM 4016 C C . VAL A 1 494 ? 10.785 -13.948 23.695 1.00 81.12 494 VAL A C 1
ATOM 4018 O O . VAL A 1 494 ? 11.015 -13.575 24.837 1.00 81.12 494 VAL A O 1
ATOM 4021 N N . PHE A 1 495 ? 9.561 -13.855 23.168 1.00 81.62 495 PHE A N 1
ATOM 4022 C CA . PHE A 1 495 ? 8.405 -13.309 23.885 1.00 81.62 495 PHE A CA 1
ATOM 4023 C C . PHE A 1 495 ? 7.492 -14.382 24.502 1.00 81.62 495 PHE A C 1
ATOM 4025 O O . PHE A 1 495 ? 6.610 -14.035 25.293 1.00 81.62 495 PHE A O 1
ATOM 4032 N N . HIS A 1 496 ? 7.658 -15.663 24.148 1.00 84.94 496 HIS A N 1
ATOM 4033 C CA . HIS A 1 496 ? 6.861 -16.742 24.736 1.00 84.94 496 HIS A CA 1
ATOM 4034 C C . HIS A 1 496 ? 7.146 -16.848 26.233 1.00 84.94 496 HIS A C 1
ATOM 4036 O O . HIS A 1 496 ? 8.298 -16.828 26.653 1.00 84.94 496 HIS A O 1
ATOM 4042 N N . GLY A 1 497 ? 6.089 -16.908 27.043 1.00 80.88 497 GLY A N 1
ATOM 4043 C CA . GLY A 1 497 ? 6.239 -17.008 28.489 1.00 80.88 497 GLY A CA 1
ATOM 4044 C C . GLY A 1 497 ? 6.676 -15.714 29.175 1.00 80.88 497 GLY A C 1
ATOM 4045 O O . GLY A 1 497 ? 6.707 -15.696 30.395 1.00 80.88 497 GLY A O 1
ATOM 4046 N N . TYR A 1 498 ? 6.935 -14.599 28.481 1.00 83.12 498 TYR A N 1
ATOM 4047 C CA . TYR A 1 498 ? 7.232 -13.336 29.176 1.00 83.12 498 TYR A CA 1
ATOM 4048 C C . TYR A 1 498 ? 5.973 -12.734 29.814 1.00 83.12 498 TYR A C 1
ATOM 4050 O O . TYR A 1 498 ? 5.943 -12.462 31.011 1.00 83.12 498 TYR A O 1
ATOM 4058 N N . TYR A 1 499 ? 4.909 -12.571 29.022 1.00 77.94 499 TYR A N 1
ATOM 4059 C CA . TYR A 1 499 ? 3.611 -12.072 29.496 1.00 77.94 499 TYR A CA 1
ATOM 4060 C C . TYR A 1 499 ? 2.667 -13.224 29.857 1.00 77.94 499 TYR A C 1
ATOM 4062 O O . TYR A 1 499 ? 2.114 -13.266 30.951 1.00 77.94 499 TYR A O 1
ATOM 4070 N N . GLN A 1 500 ? 2.516 -14.178 28.935 1.00 79.38 500 GLN A N 1
ATOM 4071 C CA . GLN A 1 500 ? 1.707 -15.382 29.093 1.00 79.38 500 GLN A CA 1
ATOM 4072 C C . GLN A 1 500 ? 2.200 -16.458 28.113 1.00 79.38 500 GLN A C 1
ATOM 4074 O O . GLN A 1 500 ? 2.786 -16.135 27.074 1.00 79.38 500 GLN A O 1
ATOM 4079 N N . TRP A 1 501 ? 1.960 -17.728 28.432 1.00 81.94 501 TRP A N 1
ATOM 4080 C CA . TRP A 1 501 ? 2.192 -18.838 27.510 1.00 81.94 501 TRP A CA 1
ATOM 4081 C C . TRP A 1 501 ? 1.047 -18.996 26.501 1.00 81.94 501 TRP A C 1
ATOM 4083 O O . TRP A 1 501 ? -0.119 -18.826 26.870 1.00 81.94 501 TRP A O 1
ATOM 4093 N N . PRO A 1 502 ? 1.343 -19.337 25.233 1.00 83.19 502 PRO A N 1
ATOM 4094 C CA . PRO A 1 502 ? 0.319 -19.817 24.315 1.00 83.19 502 PRO A CA 1
ATOM 4095 C C . PRO A 1 502 ? -0.213 -21.180 24.784 1.00 83.19 502 PRO A C 1
ATOM 4097 O O . PRO A 1 502 ? 0.439 -21.879 25.558 1.00 83.19 502 PRO A O 1
ATOM 4100 N N . LYS A 1 503 ? -1.400 -21.574 24.301 1.00 81.94 503 LYS A N 1
ATOM 4101 C CA . LYS A 1 503 ? -1.990 -22.886 24.630 1.00 81.94 503 LYS A CA 1
ATOM 4102 C C . LYS A 1 503 ? -1.090 -24.045 24.194 1.00 81.94 503 LYS A C 1
ATOM 4104 O O . LYS A 1 503 ? -0.922 -25.000 24.940 1.00 81.94 503 LYS A O 1
ATOM 4109 N N . MET A 1 504 ? -0.522 -23.918 22.998 1.00 84.44 504 MET A N 1
ATOM 4110 C CA . MET A 1 504 ? 0.460 -24.834 22.434 1.00 84.44 504 MET A CA 1
ATOM 4111 C C . MET A 1 504 ? 1.706 -24.040 22.061 1.00 84.44 504 MET A C 1
ATOM 4113 O O . MET A 1 504 ? 1.610 -22.914 21.565 1.00 84.44 504 MET A O 1
ATOM 4117 N N . ILE A 1 505 ? 2.871 -24.615 22.330 1.00 87.44 505 ILE A N 1
ATOM 4118 C CA . ILE A 1 505 ? 4.172 -24.026 22.043 1.00 87.44 505 ILE A CA 1
ATOM 4119 C C . ILE A 1 505 ? 4.766 -24.791 20.863 1.00 87.44 505 ILE A C 1
ATOM 4121 O O . ILE A 1 505 ? 5.072 -25.978 20.963 1.00 87.44 505 ILE A O 1
ATOM 4125 N N . GLU A 1 506 ? 4.930 -24.086 19.748 1.00 88.38 506 GLU A N 1
ATOM 4126 C CA . GLU A 1 506 ? 5.617 -24.583 18.561 1.00 88.38 506 GLU A CA 1
ATOM 4127 C C . GLU A 1 506 ? 7.099 -24.183 18.623 1.00 88.38 506 GLU A C 1
ATOM 4129 O O . GLU A 1 506 ? 7.420 -23.003 18.802 1.00 88.38 506 GLU A O 1
ATOM 4134 N N . TYR A 1 507 ? 8.006 -25.151 18.485 1.00 85.94 507 TYR A N 1
ATOM 4135 C CA . TYR A 1 507 ? 9.452 -24.907 18.477 1.00 85.94 507 TYR A CA 1
ATOM 4136 C C . TYR A 1 507 ? 10.190 -25.844 17.503 1.00 85.94 507 TYR A C 1
ATOM 4138 O O . TYR A 1 507 ? 9.721 -26.954 17.228 1.00 85.94 507 TYR A O 1
ATOM 4146 N N . PRO A 1 508 ? 11.313 -25.400 16.908 1.00 86.00 508 PRO A N 1
ATOM 4147 C CA . PRO A 1 508 ? 12.028 -26.185 15.908 1.00 86.00 508 PRO A CA 1
ATOM 4148 C C . PRO A 1 508 ? 12.770 -27.372 16.537 1.00 86.00 508 PRO A C 1
ATOM 4150 O O . PRO A 1 508 ? 13.337 -27.264 17.621 1.00 86.00 508 PRO A O 1
ATOM 4153 N N . VAL A 1 509 ? 12.832 -28.494 15.817 1.00 84.81 509 VAL A N 1
ATOM 4154 C CA . VAL A 1 509 ? 13.702 -29.623 16.179 1.00 84.81 509 VAL A CA 1
ATOM 4155 C C . VAL A 1 509 ? 15.158 -29.265 15.880 1.00 84.81 509 VAL A C 1
ATOM 4157 O O . VAL A 1 509 ? 15.474 -28.780 14.793 1.00 84.81 509 VAL A O 1
ATOM 4160 N N . ASN A 1 510 ? 16.056 -29.556 16.822 1.00 81.25 510 ASN A N 1
ATOM 4161 C CA . ASN A 1 510 ? 17.482 -29.217 16.722 1.00 81.25 510 ASN A CA 1
ATOM 4162 C C . ASN A 1 510 ? 18.286 -30.138 15.793 1.00 81.25 510 ASN A C 1
ATOM 4164 O O . ASN A 1 510 ? 19.437 -29.848 15.464 1.00 81.25 510 ASN A O 1
ATOM 4168 N N . LYS A 1 511 ? 17.684 -31.245 15.357 1.00 75.25 511 LYS A N 1
ATOM 4169 C CA . LYS A 1 511 ? 18.253 -32.159 14.371 1.00 75.25 511 LYS A CA 1
ATOM 4170 C C . LYS A 1 511 ? 18.149 -31.542 12.974 1.00 75.25 511 LYS A C 1
ATOM 4172 O O . LYS A 1 511 ? 17.076 -31.511 12.376 1.00 75.25 511 LYS A O 1
ATOM 4177 N N . CYS A 1 512 ? 19.277 -31.072 12.451 1.00 63.78 512 CYS A N 1
ATOM 4178 C CA . CYS A 1 512 ? 19.382 -30.559 11.088 1.00 63.78 512 CYS A CA 1
ATOM 4179 C C . CYS A 1 512 ? 19.798 -31.678 10.126 1.00 63.78 512 CYS A C 1
ATOM 4181 O O . CYS A 1 512 ? 20.882 -32.242 10.258 1.00 63.78 512 CYS A O 1
ATOM 4183 N N . GLU A 1 513 ? 18.964 -31.975 9.130 1.00 63.31 513 GLU A N 1
ATOM 4184 C CA . GLU A 1 513 ? 19.378 -32.791 7.987 1.00 63.31 513 GLU A CA 1
ATOM 4185 C C . GLU A 1 513 ? 20.122 -31.903 6.982 1.00 63.31 513 GLU A C 1
ATOM 4187 O O . GLU A 1 513 ? 19.565 -30.951 6.432 1.00 63.31 513 GLU A O 1
ATOM 4192 N N . PHE A 1 514 ? 21.406 -32.190 6.771 1.00 64.75 514 PHE A N 1
ATOM 4193 C CA . PHE A 1 514 ? 22.223 -31.510 5.769 1.00 64.75 514 PHE A CA 1
ATOM 4194 C C . PHE A 1 514 ? 22.123 -32.240 4.431 1.00 64.75 514 PHE A C 1
ATOM 4196 O O . PHE A 1 514 ? 22.096 -33.470 4.390 1.00 64.75 514 PHE A O 1
ATOM 4203 N N . TYR A 1 515 ? 22.130 -31.492 3.325 1.00 64.81 515 TYR A N 1
ATOM 4204 C CA . TYR A 1 515 ? 22.270 -32.108 2.009 1.00 64.81 515 TYR A CA 1
ATOM 4205 C C . TYR A 1 515 ? 23.631 -32.799 1.908 1.00 64.81 515 TYR A C 1
ATOM 4207 O O . TYR A 1 515 ? 24.677 -32.164 2.055 1.00 64.81 515 TYR A O 1
ATOM 4215 N N . THR A 1 516 ? 23.622 -34.090 1.596 1.00 67.94 516 THR A N 1
ATOM 4216 C CA . THR A 1 516 ? 24.801 -34.747 1.025 1.00 67.94 516 THR A CA 1
ATOM 4217 C C . THR A 1 516 ? 24.909 -34.376 -0.456 1.00 67.94 516 THR A C 1
ATOM 4219 O O . THR A 1 516 ? 23.902 -34.042 -1.085 1.00 67.94 516 THR A O 1
ATOM 4222 N N . ARG A 1 517 ? 26.119 -34.422 -1.035 1.00 70.00 517 ARG A N 1
ATOM 4223 C CA . ARG A 1 517 ? 26.343 -34.059 -2.449 1.00 70.00 517 ARG A CA 1
ATOM 4224 C C . ARG A 1 517 ? 25.395 -34.806 -3.396 1.00 70.00 517 ARG A C 1
ATOM 4226 O O . ARG A 1 517 ? 24.865 -34.205 -4.322 1.00 70.00 517 ARG A O 1
ATOM 4233 N N . ASP A 1 518 ? 25.137 -36.080 -3.109 1.00 72.62 518 ASP A N 1
ATOM 4234 C CA . ASP A 1 518 ? 24.299 -36.960 -3.931 1.00 72.62 518 ASP A CA 1
ATOM 4235 C C . ASP A 1 518 ? 22.794 -36.672 -3.798 1.00 72.62 518 ASP A C 1
ATOM 4237 O O . ASP A 1 518 ? 22.015 -36.970 -4.701 1.00 72.62 518 ASP A O 1
ATOM 4241 N N . GLN A 1 519 ? 22.373 -36.068 -2.683 1.00 74.38 519 GLN A N 1
ATOM 4242 C CA . GLN A 1 519 ? 20.981 -35.684 -2.415 1.00 74.38 519 GLN A CA 1
ATOM 4243 C C . GLN A 1 519 ? 20.691 -34.224 -2.793 1.00 74.38 519 GLN A C 1
ATOM 4245 O O . GLN A 1 519 ? 19.545 -33.775 -2.717 1.00 74.38 519 GLN A O 1
ATOM 4250 N N . MET A 1 520 ? 21.719 -33.466 -3.181 1.00 74.81 520 MET A N 1
ATOM 4251 C CA . MET A 1 520 ? 21.603 -32.046 -3.468 1.00 74.81 520 MET A CA 1
ATOM 4252 C C . MET A 1 520 ? 20.918 -31.820 -4.828 1.00 74.81 520 MET A C 1
ATOM 4254 O O . MET A 1 520 ? 21.350 -32.367 -5.846 1.00 74.81 520 MET A O 1
ATOM 4258 N N . PRO A 1 521 ? 19.866 -30.986 -4.900 1.00 76.31 521 PRO A N 1
ATOM 4259 C CA . PRO A 1 521 ? 19.248 -30.654 -6.177 1.00 76.31 521 PRO A CA 1
ATOM 4260 C C . PRO A 1 521 ? 20.248 -29.997 -7.141 1.00 76.31 521 PRO A C 1
ATOM 4262 O O . PRO A 1 521 ? 21.060 -29.174 -6.718 1.00 76.31 521 PRO A O 1
ATOM 4265 N N . LYS A 1 522 ? 20.149 -30.287 -8.448 1.00 76.19 522 LYS A N 1
ATOM 4266 C CA . LYS A 1 522 ? 21.101 -29.819 -9.485 1.00 76.19 522 LYS A CA 1
ATOM 4267 C C . LYS A 1 522 ? 21.395 -28.316 -9.441 1.00 76.19 522 LYS A C 1
ATOM 4269 O O . LYS A 1 522 ? 22.514 -27.895 -9.699 1.00 76.19 522 LYS A O 1
ATOM 4274 N N . HIS A 1 523 ? 20.394 -27.500 -9.129 1.00 74.62 523 HIS A N 1
ATOM 4275 C CA . HIS A 1 523 ? 20.537 -26.048 -9.026 1.00 74.62 523 HIS A CA 1
ATOM 4276 C C . HIS A 1 523 ? 21.273 -25.579 -7.767 1.00 74.62 523 HIS A C 1
ATOM 4278 O O . HIS A 1 523 ? 21.939 -24.551 -7.811 1.00 74.62 523 HIS A O 1
ATOM 4284 N N . VAL A 1 524 ? 21.167 -26.313 -6.657 1.00 76.38 524 VAL A N 1
ATOM 4285 C CA . VAL A 1 524 ? 21.981 -26.070 -5.452 1.00 76.38 524 VAL A CA 1
ATOM 4286 C C . VAL A 1 524 ? 23.413 -26.557 -5.699 1.00 76.38 524 VAL A C 1
ATOM 4288 O O . VAL A 1 524 ? 24.350 -25.864 -5.317 1.00 76.38 524 VAL A O 1
ATOM 4291 N N . LEU A 1 525 ? 23.537 -27.653 -6.463 1.00 79.44 525 LEU A N 1
ATOM 4292 C CA . LEU A 1 525 ? 24.706 -28.127 -7.215 1.00 79.44 525 LEU A CA 1
ATOM 4293 C C . LEU A 1 525 ? 25.670 -27.005 -7.621 1.00 79.44 525 LEU A C 1
ATOM 4295 O O . LEU A 1 525 ? 26.782 -26.847 -7.124 1.00 79.44 525 LEU A O 1
ATOM 4299 N N . ILE A 1 526 ? 25.147 -26.189 -8.529 1.00 80.56 526 ILE A N 1
ATOM 4300 C CA . ILE A 1 526 ? 25.835 -25.078 -9.186 1.00 80.56 526 ILE A CA 1
ATOM 4301 C C . ILE A 1 526 ? 26.380 -24.061 -8.182 1.00 80.56 526 ILE A C 1
ATOM 4303 O O . ILE A 1 526 ? 27.532 -23.640 -8.282 1.00 80.56 526 ILE A O 1
ATOM 4307 N N . ILE A 1 527 ? 25.549 -23.660 -7.216 1.00 81.25 527 ILE A N 1
ATOM 4308 C CA . ILE A 1 527 ? 25.932 -22.678 -6.197 1.00 81.25 527 ILE A CA 1
ATOM 4309 C C . ILE A 1 527 ? 27.051 -23.267 -5.338 1.00 81.25 527 ILE A C 1
ATOM 4311 O O . ILE A 1 527 ? 28.062 -22.612 -5.101 1.00 81.25 527 ILE A O 1
ATOM 4315 N N . PHE A 1 528 ? 26.888 -24.515 -4.908 1.00 79.69 528 PHE A N 1
ATOM 4316 C CA . PHE A 1 528 ? 27.858 -25.212 -4.080 1.00 79.69 528 PHE A CA 1
ATOM 4317 C C . PHE A 1 528 ? 29.223 -25.336 -4.775 1.00 79.69 528 PHE A C 1
ATOM 4319 O O . PHE A 1 528 ? 30.227 -24.897 -4.218 1.00 79.69 528 PHE A O 1
ATOM 4326 N N . ASP A 1 529 ? 29.265 -25.836 -6.013 1.00 84.06 529 ASP A N 1
ATOM 4327 C CA . ASP A 1 529 ? 30.516 -26.003 -6.763 1.00 84.06 529 ASP A CA 1
ATOM 4328 C C . ASP A 1 529 ? 31.220 -24.654 -7.020 1.00 84.06 529 ASP A C 1
ATOM 4330 O O . ASP A 1 529 ? 32.440 -24.554 -6.886 1.00 84.06 529 ASP A O 1
ATOM 4334 N N . ARG A 1 530 ? 30.468 -23.585 -7.328 1.00 86.12 530 ARG A N 1
ATOM 4335 C CA . ARG A 1 530 ? 31.024 -22.233 -7.538 1.00 86.12 530 ARG A CA 1
ATOM 4336 C C . ARG A 1 530 ? 31.637 -21.635 -6.274 1.00 86.12 530 ARG A C 1
ATOM 4338 O O . ARG A 1 530 ? 32.682 -21.000 -6.347 1.00 86.12 530 ARG A O 1
ATOM 4345 N N . PHE A 1 531 ? 31.007 -21.829 -5.121 1.00 83.00 531 PHE A N 1
ATOM 4346 C CA . PHE A 1 531 ? 31.509 -21.303 -3.852 1.00 83.00 531 PHE A CA 1
ATOM 4347 C C . PHE A 1 531 ? 32.606 -22.177 -3.212 1.00 83.00 531 PHE A C 1
ATOM 4349 O O . PHE A 1 531 ? 33.233 -21.741 -2.250 1.00 83.00 531 PHE A O 1
ATOM 4356 N N . LEU A 1 532 ? 32.877 -23.374 -3.742 1.00 82.44 532 LEU A N 1
ATOM 4357 C CA . LEU A 1 532 ? 34.083 -24.142 -3.410 1.00 82.44 532 LEU A CA 1
ATOM 4358 C C . LEU A 1 532 ? 35.332 -23.661 -4.167 1.00 82.44 532 LEU A C 1
ATOM 4360 O O . LEU A 1 532 ? 36.451 -23.954 -3.742 1.00 82.44 532 LEU A O 1
ATOM 4364 N N . ASP A 1 533 ? 35.168 -22.926 -5.269 1.00 86.19 533 ASP A N 1
ATOM 4365 C CA . ASP A 1 533 ? 36.290 -22.342 -6.001 1.00 86.19 533 ASP A CA 1
ATOM 4366 C C . ASP A 1 533 ? 36.895 -21.165 -5.218 1.00 86.19 533 ASP A C 1
ATOM 4368 O O . ASP A 1 533 ? 36.308 -20.085 -5.098 1.00 86.19 533 ASP A O 1
ATOM 4372 N N . LYS A 1 534 ? 38.120 -21.368 -4.721 1.00 83.94 534 LYS A N 1
ATOM 4373 C CA . LYS A 1 534 ? 38.891 -20.364 -3.975 1.00 83.94 534 LYS A CA 1
ATOM 4374 C C . LYS A 1 534 ? 39.059 -19.056 -4.746 1.00 83.94 534 LYS A C 1
ATOM 4376 O O . LYS A 1 534 ? 38.956 -17.986 -4.149 1.00 83.94 534 LYS A O 1
ATOM 4381 N N . ASN A 1 535 ? 39.270 -19.116 -6.063 1.00 87.12 535 ASN A N 1
ATOM 4382 C CA . ASN A 1 535 ? 39.484 -17.919 -6.881 1.00 87.12 535 ASN A CA 1
ATOM 4383 C C . ASN A 1 535 ? 38.209 -17.081 -6.981 1.00 87.12 535 ASN A C 1
ATOM 4385 O O . ASN A 1 535 ? 38.246 -15.851 -6.867 1.00 87.12 535 ASN A O 1
ATOM 4389 N N . PHE A 1 536 ? 37.072 -17.753 -7.164 1.00 87.88 536 PHE A N 1
ATOM 4390 C CA . PHE A 1 536 ? 35.765 -17.112 -7.171 1.00 87.88 536 PHE A CA 1
ATOM 4391 C C . PHE A 1 536 ? 35.484 -16.438 -5.825 1.00 87.88 536 PHE A C 1
ATOM 4393 O O . PHE A 1 536 ? 35.157 -15.250 -5.795 1.00 87.88 536 PHE A O 1
ATOM 4400 N N . VAL A 1 537 ? 35.674 -17.161 -4.716 1.00 84.12 537 VAL A N 1
ATOM 4401 C CA . VAL A 1 537 ? 35.447 -16.649 -3.355 1.00 84.12 537 VAL A CA 1
ATOM 4402 C C . VAL A 1 537 ? 36.357 -15.461 -3.034 1.00 84.12 537 VAL A C 1
ATOM 4404 O O . VAL A 1 537 ? 35.877 -14.465 -2.488 1.00 84.12 537 VAL A O 1
ATOM 4407 N N . ALA A 1 538 ? 37.634 -15.513 -3.421 1.00 84.56 538 ALA A N 1
ATOM 4408 C CA . ALA A 1 538 ? 38.578 -14.413 -3.223 1.00 84.56 538 ALA A CA 1
ATOM 4409 C C . ALA A 1 538 ? 38.136 -13.151 -3.975 1.00 84.56 538 ALA A C 1
ATOM 4411 O O . ALA A 1 538 ? 38.009 -12.073 -3.384 1.00 84.56 538 ALA A O 1
ATOM 4412 N N . LYS A 1 539 ? 37.818 -13.286 -5.270 1.00 88.12 539 LYS A N 1
ATOM 4413 C CA . LYS A 1 539 ? 37.353 -12.161 -6.093 1.00 88.12 539 LYS A CA 1
ATOM 4414 C C . LYS A 1 539 ? 36.031 -11.593 -5.576 1.00 88.12 539 LYS A C 1
ATOM 4416 O O . LYS A 1 539 ? 35.873 -10.375 -5.493 1.00 88.12 539 LYS A O 1
ATOM 4421 N N . PHE A 1 540 ? 35.096 -12.463 -5.215 1.00 87.19 540 PHE A N 1
ATOM 4422 C CA . PHE A 1 540 ? 33.799 -12.080 -4.673 1.00 87.19 540 PHE A CA 1
ATOM 4423 C C . PHE A 1 540 ? 33.923 -11.296 -3.364 1.00 87.19 540 PHE A C 1
ATOM 4425 O O . PHE A 1 540 ? 33.333 -10.223 -3.234 1.00 87.19 540 PHE A O 1
ATOM 4432 N N . THR A 1 541 ? 34.734 -11.793 -2.428 1.00 82.56 541 THR A N 1
ATOM 4433 C CA . THR A 1 541 ? 34.974 -11.147 -1.129 1.00 82.56 541 THR A CA 1
ATOM 4434 C C . THR A 1 541 ? 35.577 -9.756 -1.315 1.00 82.56 541 THR A C 1
ATOM 4436 O O . THR A 1 541 ? 35.059 -8.785 -0.764 1.00 82.56 541 THR A O 1
ATOM 4439 N N . LYS A 1 542 ? 36.587 -9.623 -2.186 1.00 84.88 542 LYS A N 1
ATOM 4440 C CA . LYS A 1 542 ? 37.202 -8.328 -2.516 1.00 84.88 542 LYS A CA 1
ATOM 4441 C C . LYS A 1 542 ? 36.189 -7.323 -3.077 1.00 84.88 542 LYS A C 1
ATOM 4443 O O . LYS A 1 542 ? 36.181 -6.165 -2.668 1.00 84.88 542 LYS A O 1
ATOM 4448 N N . LEU A 1 543 ? 35.325 -7.757 -3.996 1.00 85.94 543 LEU A N 1
ATOM 4449 C CA . LEU A 1 543 ? 34.309 -6.892 -4.606 1.00 85.94 543 LEU A CA 1
ATOM 4450 C C . LEU A 1 543 ? 33.210 -6.489 -3.617 1.00 85.94 543 LEU A C 1
ATOM 4452 O O . LEU A 1 543 ? 32.764 -5.3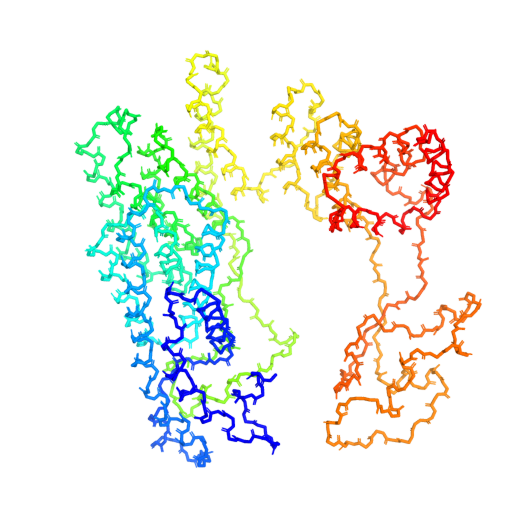46 -3.651 1.00 85.94 543 LEU A O 1
ATOM 4456 N N . ILE A 1 544 ? 32.796 -7.386 -2.716 1.00 81.19 544 ILE A N 1
ATOM 4457 C CA . ILE A 1 544 ? 31.816 -7.066 -1.668 1.00 81.19 544 ILE A CA 1
ATOM 4458 C C . ILE A 1 544 ? 32.329 -5.973 -0.735 1.00 81.19 544 ILE A C 1
ATOM 4460 O O . ILE A 1 544 ? 31.554 -5.073 -0.405 1.00 81.19 544 ILE A O 1
ATOM 4464 N N . ILE A 1 545 ? 33.603 -6.050 -0.340 1.00 80.44 545 ILE A N 1
ATOM 4465 C CA . ILE A 1 545 ? 34.254 -5.040 0.501 1.00 80.44 545 ILE A CA 1
ATOM 4466 C C . ILE A 1 545 ? 34.353 -3.717 -0.265 1.00 80.44 545 ILE A C 1
ATOM 4468 O O . ILE A 1 545 ? 33.965 -2.679 0.253 1.00 80.44 545 ILE A O 1
ATOM 4472 N N . TYR A 1 546 ? 34.796 -3.755 -1.525 1.00 82.25 546 TYR A N 1
ATOM 4473 C CA . TYR A 1 546 ? 34.930 -2.553 -2.356 1.00 82.25 546 TYR A CA 1
ATOM 4474 C C . TYR A 1 546 ? 33.594 -1.841 -2.630 1.00 82.25 546 TYR A C 1
ATOM 4476 O O . TYR A 1 546 ? 33.542 -0.622 -2.755 1.00 82.25 546 TYR A O 1
ATOM 4484 N N . ASP A 1 547 ? 32.504 -2.599 -2.726 1.00 79.50 547 ASP A N 1
ATOM 4485 C CA . ASP A 1 547 ? 31.154 -2.065 -2.908 1.00 79.50 547 ASP A CA 1
ATOM 4486 C C . ASP A 1 547 ? 30.647 -1.242 -1.713 1.00 79.50 547 ASP A C 1
ATOM 4488 O O . ASP A 1 547 ? 29.648 -0.528 -1.851 1.00 79.50 547 ASP A O 1
ATOM 4492 N N . GLU A 1 548 ? 31.273 -1.364 -0.540 1.00 69.38 548 GLU A N 1
ATOM 4493 C CA . GLU A 1 548 ? 30.917 -0.588 0.646 1.00 69.38 548 GLU A CA 1
ATOM 4494 C C . GLU A 1 548 ? 31.608 0.776 0.608 1.00 69.38 548 GLU A C 1
ATOM 4496 O O . GLU A 1 548 ? 32.791 0.916 0.896 1.00 69.38 548 GLU A O 1
ATOM 4501 N N . GLY A 1 549 ? 30.837 1.811 0.259 1.00 65.38 549 GLY A N 1
ATOM 4502 C CA . GLY A 1 549 ? 31.254 3.203 0.460 1.00 65.38 549 GLY A CA 1
ATOM 4503 C C . GLY A 1 549 ? 31.206 3.634 1.934 1.00 65.38 549 GLY A C 1
ATOM 4504 O O . GLY A 1 549 ? 31.913 4.558 2.324 1.00 65.38 549 GLY A O 1
ATOM 4505 N N . THR A 1 550 ? 30.388 2.957 2.748 1.00 68.19 550 THR A N 1
ATOM 4506 C CA . THR A 1 550 ? 30.279 3.097 4.208 1.00 68.19 550 THR A CA 1
ATOM 4507 C C . THR A 1 550 ? 30.140 1.710 4.836 1.00 68.19 550 THR A C 1
ATOM 4509 O O . THR A 1 550 ? 29.507 0.829 4.250 1.00 68.19 550 THR A O 1
ATOM 4512 N N . ILE A 1 551 ? 30.731 1.506 6.019 1.00 67.81 551 ILE A N 1
ATOM 4513 C CA . ILE A 1 551 ? 30.663 0.239 6.766 1.00 67.81 551 ILE A CA 1
ATOM 4514 C C . ILE A 1 551 ? 29.294 0.155 7.455 1.00 67.81 551 ILE A C 1
ATOM 4516 O O . ILE A 1 551 ? 29.168 0.386 8.656 1.00 67.81 551 ILE A O 1
ATOM 4520 N N . ASP A 1 552 ? 28.255 -0.133 6.675 1.00 75.94 552 ASP A N 1
ATOM 4521 C CA . ASP A 1 552 ? 26.887 -0.304 7.159 1.00 75.94 552 ASP A CA 1
ATOM 4522 C C . ASP A 1 552 ? 26.402 -1.739 6.951 1.00 75.94 552 ASP A C 1
ATOM 4524 O O . ASP A 1 552 ? 26.644 -2.380 5.925 1.00 75.94 552 ASP A O 1
ATOM 4528 N N . PHE A 1 553 ? 25.636 -2.249 7.917 1.00 80.62 553 PHE A N 1
ATOM 4529 C CA . PHE A 1 553 ? 25.085 -3.597 7.837 1.00 80.62 553 PHE A CA 1
ATOM 4530 C C . PHE A 1 553 ? 24.132 -3.753 6.642 1.00 80.62 553 PHE A C 1
ATOM 4532 O O . PHE A 1 553 ? 23.020 -3.217 6.609 1.00 80.62 553 PHE A O 1
ATOM 4539 N N . ASN A 1 554 ? 24.519 -4.588 5.676 1.00 81.19 554 ASN A N 1
ATOM 4540 C CA . ASN A 1 554 ? 23.673 -4.905 4.533 1.00 81.19 554 ASN A CA 1
ATOM 4541 C C . ASN A 1 554 ? 22.828 -6.169 4.774 1.00 81.19 554 ASN A C 1
ATOM 4543 O O . ASN A 1 554 ? 23.282 -7.303 4.586 1.00 81.19 554 ASN A O 1
ATOM 4547 N N . LYS A 1 555 ? 21.538 -5.975 5.084 1.00 81.94 555 LYS A N 1
ATOM 4548 C CA . LYS A 1 555 ? 20.562 -7.064 5.297 1.00 81.94 555 LYS A CA 1
ATOM 4549 C C . LYS A 1 555 ? 20.505 -8.077 4.147 1.00 81.94 555 LYS A C 1
ATOM 4551 O O . LYS A 1 555 ? 20.303 -9.263 4.391 1.00 81.94 555 LYS A O 1
ATOM 4556 N N . THR A 1 556 ? 20.658 -7.641 2.896 1.00 80.81 556 THR A N 1
ATOM 4557 C CA . THR A 1 556 ? 20.551 -8.539 1.730 1.00 80.81 556 THR A CA 1
ATOM 4558 C C . THR A 1 556 ? 21.746 -9.485 1.657 1.00 80.81 556 THR A C 1
ATOM 4560 O O . THR A 1 556 ? 21.564 -10.684 1.449 1.00 80.81 556 THR A O 1
ATOM 4563 N N . ARG A 1 557 ? 22.958 -8.966 1.887 1.00 79.75 557 ARG A N 1
ATOM 4564 C CA . ARG A 1 557 ? 24.182 -9.779 1.954 1.00 79.75 557 ARG A CA 1
ATOM 4565 C C . ARG A 1 557 ? 24.121 -10.755 3.117 1.00 79.75 557 ARG A C 1
ATOM 4567 O O . ARG A 1 557 ? 24.354 -11.943 2.924 1.00 79.75 557 ARG A O 1
ATOM 4574 N N . PHE A 1 558 ? 23.705 -10.281 4.291 1.00 82.56 558 PHE A N 1
ATOM 4575 C CA . PHE A 1 558 ? 23.488 -11.150 5.443 1.00 82.56 558 PHE A CA 1
ATOM 4576 C C . PHE A 1 558 ? 22.526 -12.298 5.122 1.00 82.56 558 PHE A C 1
ATOM 4578 O O . PHE A 1 558 ? 22.815 -13.439 5.455 1.00 82.56 558 PHE A O 1
ATOM 4585 N N . LEU A 1 559 ? 21.406 -12.033 4.438 1.00 79.94 559 LEU A N 1
ATOM 4586 C CA . LEU A 1 559 ? 20.467 -13.087 4.042 1.00 79.94 559 LEU A CA 1
ATOM 4587 C C . LEU A 1 559 ? 21.087 -14.097 3.072 1.00 79.94 559 LEU A C 1
ATOM 4589 O O . LEU A 1 559 ? 20.815 -15.289 3.207 1.00 79.94 559 LEU A O 1
ATOM 4593 N N . MET A 1 560 ? 21.924 -13.643 2.136 1.00 80.00 560 MET A N 1
ATOM 4594 C CA . MET A 1 560 ? 22.670 -14.531 1.246 1.00 80.00 560 MET A CA 1
ATOM 4595 C C . MET A 1 560 ? 23.552 -15.488 2.058 1.00 80.00 560 MET A C 1
ATOM 4597 O O . MET A 1 560 ? 23.417 -16.696 1.899 1.00 80.00 560 MET A O 1
ATOM 4601 N N . TYR A 1 561 ? 24.365 -14.973 2.988 1.00 76.38 561 TYR A N 1
ATOM 4602 C CA . TYR A 1 561 ? 25.238 -15.788 3.845 1.00 76.38 561 TYR A CA 1
ATOM 4603 C C . TYR A 1 561 ? 24.475 -16.667 4.845 1.00 76.38 561 TYR A C 1
ATOM 4605 O O . TYR A 1 561 ? 24.788 -17.845 4.988 1.00 76.38 561 TYR A O 1
ATOM 4613 N N . LYS A 1 562 ? 23.445 -16.132 5.508 1.00 73.38 562 LYS A N 1
ATOM 4614 C CA . LYS A 1 562 ? 22.654 -16.841 6.525 1.00 73.38 562 LYS A CA 1
ATOM 4615 C C . LYS A 1 562 ? 22.015 -18.103 5.965 1.00 73.38 562 LYS A C 1
ATOM 4617 O O . LYS A 1 562 ? 22.030 -19.146 6.608 1.00 73.38 562 LYS A O 1
ATOM 4622 N N . VAL A 1 563 ? 21.391 -17.999 4.794 1.00 61.59 563 VAL A N 1
ATOM 4623 C CA . VAL A 1 563 ? 20.731 -19.162 4.194 1.00 61.59 563 VAL A CA 1
ATOM 4624 C C . VAL A 1 563 ? 21.759 -20.110 3.592 1.00 61.59 563 VAL A C 1
ATOM 4626 O O . VAL A 1 563 ? 21.584 -21.325 3.644 1.00 61.59 563 VAL A O 1
ATOM 4629 N N . ASN A 1 564 ? 22.863 -19.547 3.109 1.00 59.00 564 ASN A N 1
ATOM 4630 C CA . ASN A 1 564 ? 24.006 -20.316 2.685 1.00 59.00 564 ASN A CA 1
ATOM 4631 C C . ASN A 1 564 ? 24.556 -21.205 3.806 1.00 59.00 564 ASN A C 1
ATOM 4633 O O . ASN A 1 564 ? 24.766 -22.371 3.533 1.00 59.00 564 ASN A O 1
ATOM 4637 N N . GLN A 1 565 ? 24.706 -20.753 5.056 1.00 56.09 565 GLN A N 1
ATOM 4638 C CA . GLN A 1 565 ? 25.305 -21.548 6.153 1.00 56.09 565 GLN A CA 1
ATOM 4639 C C . GLN A 1 565 ? 24.735 -22.972 6.330 1.00 56.09 565 GLN A C 1
ATOM 4641 O O . GLN A 1 565 ? 25.481 -23.876 6.695 1.00 56.09 565 GLN A O 1
ATOM 4646 N N . ILE A 1 566 ? 23.455 -23.202 6.015 1.00 52.03 566 ILE A N 1
ATOM 4647 C CA . ILE A 1 566 ? 22.818 -24.534 6.077 1.00 52.03 566 ILE A CA 1
ATOM 4648 C C . ILE A 1 566 ? 23.295 -25.455 4.934 1.00 52.03 566 ILE A C 1
ATOM 4650 O O . ILE A 1 566 ? 23.379 -26.665 5.102 1.00 52.03 566 ILE A O 1
ATOM 4654 N N . ILE A 1 567 ? 23.644 -24.883 3.780 1.00 54.19 567 ILE A N 1
ATOM 4655 C CA . ILE A 1 567 ? 24.239 -25.559 2.612 1.00 54.19 567 ILE A CA 1
ATOM 4656 C C . ILE A 1 567 ? 25.788 -25.527 2.692 1.00 54.19 567 ILE A C 1
ATOM 4658 O O . ILE A 1 567 ? 26.466 -26.363 2.101 1.00 54.19 567 ILE A O 1
ATOM 4662 N N . LEU A 1 568 ? 26.358 -24.572 3.441 1.00 56.72 568 LEU A N 1
ATOM 4663 C CA . LEU A 1 568 ? 27.750 -24.110 3.372 1.00 56.72 568 LEU A CA 1
ATOM 4664 C C . LEU A 1 568 ? 28.632 -24.454 4.580 1.00 56.72 568 LEU A C 1
ATOM 4666 O O . LEU A 1 568 ? 29.736 -23.921 4.644 1.00 56.72 568 LEU A O 1
ATOM 4670 N N . PHE A 1 569 ? 28.263 -25.347 5.505 1.00 57.25 569 PHE A N 1
ATOM 4671 C CA . PHE A 1 569 ? 29.213 -25.725 6.575 1.00 57.25 569 PHE A CA 1
ATOM 4672 C C . PHE A 1 569 ? 30.584 -26.175 6.010 1.00 57.25 569 PHE A C 1
ATOM 4674 O O . PHE A 1 569 ? 31.627 -25.907 6.596 1.00 57.25 569 PHE A O 1
ATOM 4681 N N . GLN A 1 570 ? 30.598 -26.759 4.804 1.00 56.59 570 GLN A N 1
ATOM 4682 C CA . GLN A 1 570 ? 31.819 -27.126 4.073 1.00 56.59 570 GLN A CA 1
ATOM 4683 C C . GLN A 1 570 ? 32.521 -25.950 3.366 1.00 56.59 570 GLN A C 1
ATOM 4685 O O . GLN A 1 570 ? 33.737 -25.974 3.212 1.00 56.59 570 GLN A O 1
ATOM 4690 N N . ILE A 1 571 ? 31.788 -24.909 2.967 1.00 61.94 571 ILE A N 1
ATOM 4691 C CA . ILE A 1 571 ? 32.334 -23.727 2.281 1.00 61.94 571 ILE A CA 1
ATOM 4692 C C . ILE A 1 571 ? 32.847 -22.679 3.281 1.00 61.94 571 ILE A C 1
ATOM 4694 O O . ILE A 1 571 ? 33.732 -21.902 2.935 1.00 61.94 571 ILE A O 1
ATOM 4698 N N . ILE A 1 572 ? 32.366 -22.670 4.532 1.00 63.66 572 ILE A N 1
ATOM 4699 C CA . ILE A 1 572 ? 32.929 -21.814 5.595 1.00 63.66 572 ILE A CA 1
ATOM 4700 C C . ILE A 1 572 ? 34.446 -22.017 5.697 1.00 63.66 572 ILE A C 1
ATOM 4702 O O . ILE A 1 572 ? 35.169 -21.034 5.775 1.00 63.66 572 ILE A O 1
ATOM 4706 N N . ARG A 1 573 ? 34.933 -23.256 5.551 1.00 63.50 573 ARG A N 1
ATOM 4707 C CA . ARG A 1 573 ? 36.374 -23.551 5.497 1.00 63.50 573 ARG A CA 1
ATOM 4708 C C . ARG A 1 573 ? 37.092 -22.851 4.343 1.00 63.50 573 ARG A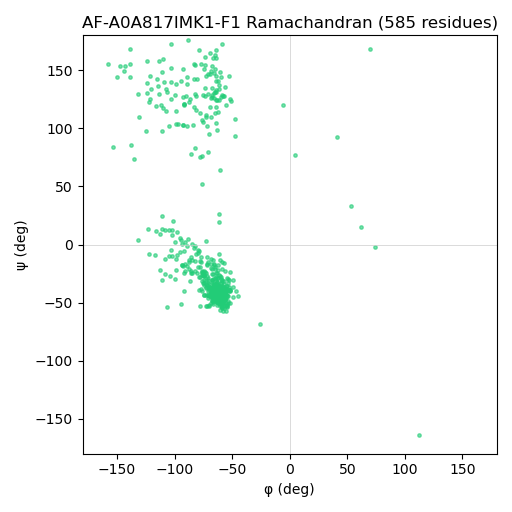 C 1
ATOM 4710 O O . ARG A 1 573 ? 38.199 -22.368 4.519 1.00 63.50 573 ARG A O 1
ATOM 4717 N N . VAL A 1 574 ? 36.458 -22.755 3.174 1.00 67.12 574 VAL A N 1
ATOM 4718 C CA . VAL A 1 574 ? 37.012 -22.033 2.017 1.00 67.12 574 VAL A CA 1
ATOM 4719 C C . VAL A 1 574 ? 37.074 -20.532 2.297 1.00 67.12 574 VAL A C 1
ATOM 4721 O O . VAL A 1 574 ? 38.073 -19.898 1.976 1.00 67.12 574 VAL A O 1
ATOM 4724 N N . PHE A 1 575 ? 36.043 -19.960 2.930 1.00 67.94 575 PHE A N 1
ATOM 4725 C CA . PHE A 1 575 ? 36.080 -18.560 3.364 1.00 67.94 575 PHE A CA 1
ATOM 4726 C C . PHE A 1 575 ? 37.148 -18.315 4.429 1.00 67.94 575 PHE A C 1
ATOM 4728 O O . PHE A 1 575 ? 37.849 -17.316 4.326 1.00 67.94 575 PHE A O 1
ATOM 4735 N N . GLU A 1 576 ? 37.297 -19.208 5.409 1.00 67.38 576 GLU A N 1
ATOM 4736 C CA . GLU A 1 576 ? 38.360 -19.139 6.415 1.00 67.38 576 GLU A CA 1
ATOM 4737 C C . GLU A 1 576 ? 39.730 -19.134 5.729 1.00 67.38 576 GLU A C 1
ATOM 4739 O O . GLU A 1 576 ? 40.472 -18.168 5.885 1.00 67.38 576 GLU A O 1
ATOM 4744 N N . GLU A 1 577 ? 40.017 -20.119 4.874 1.00 67.31 577 GLU A N 1
ATOM 4745 C CA . GLU A 1 577 ? 41.279 -20.213 4.126 1.00 67.31 577 GLU A CA 1
ATOM 4746 C C . GLU A 1 577 ? 41.559 -18.958 3.278 1.00 67.31 577 GLU A C 1
ATOM 4748 O O . GLU A 1 577 ? 42.648 -18.398 3.345 1.00 67.31 577 GLU A O 1
ATOM 4753 N N . VAL A 1 578 ? 40.570 -18.461 2.530 1.00 66.75 578 VAL A N 1
ATOM 4754 C CA . VAL A 1 578 ? 40.735 -17.281 1.661 1.00 66.75 578 VAL A CA 1
ATOM 4755 C C . VAL A 1 578 ? 40.839 -15.974 2.457 1.00 66.75 578 VAL A C 1
ATOM 4757 O O . VAL A 1 578 ? 41.548 -15.056 2.042 1.00 66.75 578 VAL A O 1
ATOM 4760 N N . SER A 1 579 ? 40.137 -15.859 3.589 1.00 58.34 579 SER A N 1
ATOM 4761 C CA . SER A 1 579 ? 40.159 -14.660 4.437 1.00 58.34 579 SER A CA 1
ATOM 4762 C C . SER A 1 579 ? 41.525 -14.429 5.084 1.00 58.34 579 SER A C 1
ATOM 4764 O O . SER A 1 579 ? 41.947 -13.280 5.197 1.00 58.34 579 SER A O 1
ATOM 4766 N N . PHE A 1 580 ? 42.247 -15.501 5.428 1.00 53.00 580 PHE A N 1
ATOM 4767 C CA . PHE A 1 580 ? 43.620 -15.400 5.923 1.00 53.00 580 PHE A CA 1
ATOM 4768 C C . PHE A 1 580 ? 44.587 -14.893 4.845 1.00 53.00 580 PHE A C 1
ATOM 4770 O O . PHE A 1 580 ? 45.411 -14.032 5.142 1.00 53.00 580 PHE A O 1
ATOM 4777 N N . ASP A 1 581 ? 44.448 -15.339 3.595 1.00 51.72 581 ASP A N 1
ATOM 4778 C CA . ASP A 1 581 ? 45.348 -14.930 2.507 1.00 51.72 581 ASP A CA 1
ATOM 4779 C C . ASP A 1 581 ? 45.055 -13.501 2.002 1.00 51.72 581 ASP A C 1
ATOM 4781 O O . ASP A 1 581 ? 45.966 -12.706 1.771 1.00 51.72 581 ASP A O 1
ATOM 4785 N N . THR A 1 582 ? 43.778 -13.123 1.881 1.00 51.66 582 THR A N 1
ATOM 4786 C CA . THR A 1 582 ? 43.379 -11.811 1.327 1.00 51.66 582 THR A CA 1
ATOM 4787 C C . THR A 1 582 ? 43.578 -10.631 2.279 1.00 51.66 582 THR A C 1
ATOM 4789 O O . THR A 1 582 ? 43.772 -9.515 1.801 1.00 51.66 582 THR A O 1
ATOM 4792 N N . LEU A 1 583 ? 43.563 -10.848 3.600 1.00 47.38 583 LEU A N 1
ATOM 4793 C CA . LEU A 1 583 ? 43.857 -9.801 4.590 1.00 47.38 583 LEU A CA 1
ATOM 4794 C C . LEU A 1 583 ? 45.360 -9.492 4.702 1.00 47.38 583 LEU A C 1
ATOM 4796 O O . LEU A 1 583 ? 45.720 -8.381 5.091 1.00 47.38 583 LEU A O 1
ATOM 4800 N N . TYR A 1 584 ? 46.235 -10.441 4.349 1.00 46.69 584 TYR A N 1
ATOM 4801 C CA . TYR A 1 584 ? 47.689 -10.255 4.408 1.00 46.69 584 TYR A CA 1
ATOM 4802 C C . TYR A 1 584 ? 48.282 -9.596 3.156 1.00 46.69 584 TYR A C 1
ATOM 4804 O O . TYR A 1 584 ? 49.314 -8.941 3.261 1.00 46.69 584 TYR A O 1
ATOM 4812 N N . GLU A 1 585 ? 47.631 -9.700 1.995 1.00 43.72 585 GLU A N 1
ATOM 4813 C CA . GLU A 1 585 ? 48.075 -9.011 0.770 1.00 43.72 585 GLU A CA 1
ATOM 4814 C C . GLU A 1 585 ? 47.693 -7.517 0.722 1.00 43.72 585 GLU A C 1
ATOM 4816 O O . GLU A 1 585 ? 48.097 -6.804 -0.197 1.00 43.72 585 GLU A O 1
ATOM 4821 N N . SER A 1 586 ? 46.920 -7.027 1.697 1.00 39.53 586 SER A N 1
ATOM 4822 C CA . SER A 1 586 ? 46.455 -5.634 1.771 1.00 39.53 586 SER A CA 1
ATOM 4823 C C . SER A 1 586 ? 47.073 -4.805 2.906 1.00 39.53 586 SER A C 1
ATOM 4825 O O . SER A 1 586 ? 46.455 -3.824 3.321 1.00 39.53 586 SER A O 1
ATOM 4827 N N . ASN A 1 587 ? 48.264 -5.174 3.394 1.00 33.19 587 ASN A N 1
ATOM 4828 C CA . ASN A 1 587 ? 49.103 -4.318 4.248 1.00 33.19 587 ASN A CA 1
ATOM 4829 C C . ASN A 1 587 ? 50.349 -3.835 3.508 1.00 33.19 587 ASN A C 1
ATOM 4831 O O . ASN A 1 587 ? 51.107 -4.700 3.012 1.00 33.19 587 ASN A O 1
#

Radius of gyration: 29.05 Å; Cα contacts (8 Å, |Δi|>4): 620; chains: 1; bounding box: 81×66×77 Å

pLDDT: mean 82.89, std 12.76, range [33.19, 98.0]

Sequence (587 aa):
MTRQLVRQTSSYSQGQTYILPLLMSILPGIDLNDFEKTSVTLEFLNTIFMLISCVDCSSAVHVRNDLNEIEKEVCLSTAKFEDFIAKLLDRIFQMINILSTDISDVVINNGDQKDYDMLQVKLTSIMTNILQQCSNNIFQMVTKEITHFITGSIFLPKVRQLVAGLVRAIVKCRPIETLKYLLPQTCESFEKILDQTDITLLNDHNGDLELTWYLTLFAELVQARGDTLLAYQQMIKSVFHRSIRILHKDSYEAISIAIKNLLRSLLNVYPTEYRLNRENFDESFVNVLPIRTWGQNVDFNQIQVQYHIPNVDEIDFACDFVNTFIYSELALLKENFSKISKDERQRSLQIIYRIVVGCFRIVPRIESKPVQDLTWGQKQMAMSFLCLLLQKHVSLPSSYIDTCIDFLIHDNIELRKYAVKATAAFCRLQKPPQIYVEKSLEEILHSTDQSISMVVNDPCKPGDRDDNLWITYNDYKCPKLQTEWEQACFLDKVFHGYYQWPKMIEYPVNKCEFYTRDQMPKHVLIIFDRFLDKNFVAKFTKLIIYDEGTIDFNKTRFLMYKVNQIILFQIIRVFEEVSFDTLYESN